Protein AF-0000000078807507 (afdb_homodimer)

Foldseek 3Di:
DCVLVLQLCSVVQVVVDDQQAQFAEEEAQCFLNPVVLVSVVSHHQAYEYEHQDPVRQVNNCVPRNDPRYYYDNDHLVGDPQAFQAGQEYEYEAPLQAPAQSLVSLLSPLRNHHAFHKYKYKYFALLQQQWDLSDADADPVGHGDGTDGDPSVPWAWDWHQALNDTGITTHDHPCCVPVSNVVSQKAWDDKDKRFSPPVPLCADDVHRQRVVNVVLVPPDDPCSVVSRVVSRSCCVRNVRGIMMITMITRHD/DCVLVLQLCSVVQVVQDDQQAQFAEEEAQCFLNPVVLVSVVSHHQAYEYEHQDPVRQVNNCVPRNDPRYDYDNDHLVGDPQAFQAGQEYEYEAPLQAPAQSLVSLLSPLRNHHAFHKYKYKYFALLQQQWDLSDADADPVGHGDGTDGDPSVPWAWDWHQALNDTGITTHDHPCCVVVSNVVSQKAWDDKDKRFSPPVPLCADDVNRQRVVNVVLVPPDDPCSVVSRVVCRSCCVRNVRGIMMITMITRHD

Sequence (502 aa):
KEGLKAAGEWHQLKPLFPSLEGKSVLDLGCGYGWHCKFAEEQGATKILGIDLSKKMIEEAQKRNSGNQIEYRISGLEEYDYPENEWDCVISNLALHYIEDIVEIFQKVYRTLKPGGIFLFNIEHPVFTAGVGQDWIYTDDGKPQYWAIDNYFITGERNTHFLGCDVVKQHHTLTQIIMGLLNNGFELKVVEEADFLEEFDPRYNEEGVSELDEQFERLPDGHEAKRSYYLGFRQAQSEARPNIVISLLKLNKEGLKAAGEWHQLKPLFPSLEGKSVLDLGCGYGWHCKFAEEQGATKILGIDLSKKMIEEAQKRNSGNQIEYRISGLEEYDYPENEWDCVISNLALHYIEDIVEIFQKVYRTLKPGGIFLFNIEHPVFTAGVGQDWIYTDDGKPQYWAIDNYFITGERNTHFLGCDVVKQHHTLTQIIMGLLNNGFELKVVEEADFLEEFDPRYNEEGVSELDEQFERLPDGHEAKRSYYLGFRQAQSEARPNIVISLLKLN

Radius of gyration: 24.93 Å; Cα contacts (8 Å, |Δi|>4): 1028; chains: 2; bounding box: 56×66×61 Å

pLDDT: mean 76.54, std 22.82, range [30.73, 98.88]

Secondary structure (DSSP, 8-state):
--TGGGSTTHHHHGGGPPP-TT-EEEEET-TTSHHHHHHHHTT-SEEEEEES-HHHHHHHHHHS--TTEEEEE--TTTS---TT-EEEEEEES-GGG-S-HHHHHHHHHHHEEEEEEEEEEEE-HHHHTEEEEEEEE-TTS-EEEEEE--TT--EEEEEEETTEEEEEEE--HHHHHHHHHTTTEEEEEEEEE---GGG----STTS--HHHHHHHTSPTT-HHHHHHHHHHHHHHHTT--EEEEEEEE--/--TGGGSTTHHHHGGGPPP-TT-EEEEET-TTSHHHHHHHHTT-SEEEEEES-HHHHHHHHHHS--TTEEEEE--TTTS---TT-EEEEEEES-GGG-S-HHHHHHHHHHHEEEEEEEEEEEE-HHHHTEEEEEEEE-TTS-EEEEEE--TTS-EEEEEEETTEEEEEEE--HHHHHHHHHTTTEEEEEEEEE---GGG----STTS--HHHHHHHTSPTT-HHHHHHHHHHHHHHHTT--EEEEEEEE--

Nearest PDB structures (foldseek):
  3g5l-assembly2_A  TM=8.916E-01  e=5.440E-30  Listeria monocytogenes serotype 4b str. F2365
  3g5l-assembly1_B  TM=8.949E-01  e=5.619E-29  Listeria monocytogenes serotype 4b str. F2365
  3bkw-assembly1_B  TM=8.415E-01  e=1.991E-25  Mesorhizobium japonicum MAFF 303099
  3bkw-assembly1_A  TM=8.308E-01  e=2.754E-25  Mesorhizobium japonicum MAFF 303099
  6f5z-assembly1_B  TM=7.188E-01  e=8.853E-15  Haloferax volcanii DS2

InterPro domains:
  IPR013216 Methyltransferase type 11 [PF08241] (26-120)
  IPR029063 S-adenosyl-L-methionine-dependent methyltransferase superfamily [G3DSA:3.40.50.150] (5-218)
  IPR029063 S-adenosyl-L-methionine-dependent methyltransferase superfamily [SSF53335] (10-201)

Organism: NCBI:txid997884

Solvent-accessible surface area (backbone atoms only — not comparable to full-atom values): 26198 Å² total; per-residue (Å²): 136,63,66,59,74,66,36,68,58,35,82,66,50,58,78,68,57,71,90,31,63,73,28,29,39,38,29,43,44,29,48,52,19,60,66,55,40,50,39,45,75,49,38,26,58,38,33,40,31,25,22,65,44,63,66,36,43,53,46,10,55,70,74,34,59,51,97,42,52,46,75,45,78,34,41,82,86,69,53,83,53,59,70,56,65,23,45,30,39,36,30,58,67,39,60,39,58,39,81,64,50,49,58,51,44,46,41,50,53,45,14,28,24,80,66,10,37,42,40,33,30,30,66,22,47,69,45,56,23,19,51,75,61,43,67,43,58,42,96,88,67,43,80,68,31,42,32,30,43,67,63,84,59,64,38,82,33,76,31,74,46,61,91,33,82,40,70,34,26,31,54,43,67,30,56,53,54,39,36,39,44,77,59,46,34,38,84,73,44,51,40,60,43,66,61,54,68,88,56,47,53,59,43,43,100,81,60,55,32,67,68,54,54,57,55,68,62,50,65,96,88,43,60,64,58,46,27,47,48,46,32,46,41,46,47,41,46,39,62,51,45,28,34,35,38,33,30,33,38,55,118,138,62,66,58,73,65,35,66,57,34,82,66,50,58,78,67,57,70,89,32,62,73,29,29,38,37,30,44,46,28,49,52,18,61,66,56,40,50,39,45,75,49,38,26,58,38,32,40,29,25,21,67,45,62,67,35,44,53,45,10,56,70,74,33,59,51,96,42,51,45,76,45,77,34,42,83,86,69,54,82,52,59,70,53,64,23,44,30,39,35,28,58,69,38,60,39,56,39,80,63,50,49,59,52,44,47,41,50,54,45,13,29,25,78,65,8,35,42,39,35,31,29,67,24,45,70,45,54,23,19,50,76,62,44,65,43,57,42,97,86,68,43,79,68,32,41,31,30,43,66,62,84,60,64,39,82,33,79,33,75,48,62,92,34,82,40,70,32,26,32,53,42,66,32,56,55,53,39,37,38,43,77,61,48,34,39,83,74,44,50,40,59,43,67,61,54,70,84,57,48,55,59,45,44,100,81,59,55,33,67,67,55,55,58,55,69,61,50,65,95,87,46,59,64,57,46,27,47,47,45,32,47,41,44,47,40,46,40,63,52,45,28,33,36,39,34,30,33,37,55,119

Structure (mmCIF, N/CA/C/O backbone):
data_AF-0000000078807507-model_v1
#
loop_
_entity.id
_entity.type
_entity.pdbx_description
1 polymer 'Methyltransferase type 11 domain-containing protein'
#
loop_
_atom_site.group_PDB
_atom_site.id
_atom_site.type_symbol
_atom_site.label_atom_id
_atom_site.label_alt_id
_atom_site.label_comp_id
_atom_site.label_asym_id
_atom_site.label_entity_id
_atom_site.label_seq_id
_atom_site.pdbx_PDB_ins_code
_atom_site.Cartn_x
_atom_site.Cartn_y
_atom_site.Cartn_z
_atom_site.occupancy
_atom_site.B_iso_or_equiv
_atom_site.auth_seq_id
_atom_site.auth_comp_id
_atom_site.auth_asym_id
_atom_site.auth_atom_id
_atom_site.pdbx_PDB_model_num
ATOM 1 N N . LYS A 1 1 ? -0.198 -19.156 -27.984 1 36.16 1 LYS A N 1
ATOM 2 C CA . LYS A 1 1 ? 0.74 -18.047 -28.172 1 36.16 1 LYS A CA 1
ATOM 3 C C . LYS A 1 1 ? 0.343 -16.844 -27.312 1 36.16 1 LYS A C 1
ATOM 5 O O . LYS A 1 1 ? 1.202 -16.078 -26.859 1 36.16 1 LYS A O 1
ATOM 10 N N . GLU A 1 2 ? -1 -16.5 -27.156 1 40.59 2 GLU A N 1
ATOM 11 C CA . GLU A 1 2 ? -1.454 -15.234 -26.578 1 40.59 2 GLU A CA 1
ATOM 12 C C . GLU A 1 2 ? -1.7 -15.359 -25.078 1 40.59 2 GLU A C 1
ATOM 14 O O . GLU A 1 2 ? -2.438 -14.562 -24.5 1 40.59 2 GLU A O 1
ATOM 19 N N . GLY A 1 3 ? -1.18 -16.453 -24.422 1 38.94 3 GLY A N 1
ATOM 20 C CA . GLY A 1 3 ? -1.486 -16.859 -23.062 1 38.94 3 GLY A CA 1
ATOM 21 C C . GLY A 1 3 ? -1.287 -15.758 -22.047 1 38.94 3 GLY A C 1
ATOM 22 O O . GLY A 1 3 ? -2.24 -15.328 -21.391 1 38.94 3 GLY A O 1
ATOM 23 N N . LEU A 1 4 ? -0.119 -15.344 -21.906 1 41.25 4 LEU A N 1
ATOM 24 C CA . LEU A 1 4 ? 0.202 -14.352 -20.891 1 41.25 4 LEU A CA 1
ATOM 25 C C . LEU A 1 4 ? -0.355 -12.984 -21.266 1 41.25 4 LEU A C 1
ATOM 27 O O . LEU A 1 4 ? -0.692 -12.18 -20.406 1 41.25 4 LEU A O 1
ATOM 31 N N . LYS A 1 5 ? -0.505 -12.758 -22.578 1 44.03 5 LYS A N 1
ATOM 32 C CA . LYS A 1 5 ? -0.972 -11.461 -23.062 1 44.03 5 LYS A CA 1
ATOM 33 C C . LYS A 1 5 ? -2.426 -11.219 -22.672 1 44.03 5 LYS A C 1
ATOM 35 O O . LYS A 1 5 ? -2.859 -10.07 -22.562 1 44.03 5 LYS A O 1
ATOM 40 N N . ALA A 1 6 ? -3.062 -12.336 -22.469 1 42.31 6 ALA A N 1
ATOM 41 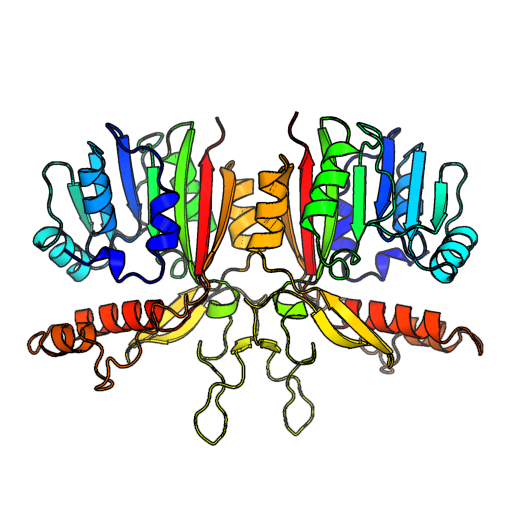C CA . ALA A 1 6 ? -4.488 -12.242 -22.172 1 42.31 6 ALA A CA 1
ATOM 42 C C . ALA A 1 6 ? -4.715 -11.961 -20.688 1 42.31 6 ALA A C 1
ATOM 44 O O . ALA A 1 6 ? -5.816 -11.57 -20.281 1 42.31 6 ALA A O 1
ATOM 45 N N . ALA A 1 7 ? -3.562 -12.102 -20.031 1 47.69 7 ALA A N 1
ATOM 46 C CA . ALA A 1 7 ? -3.666 -11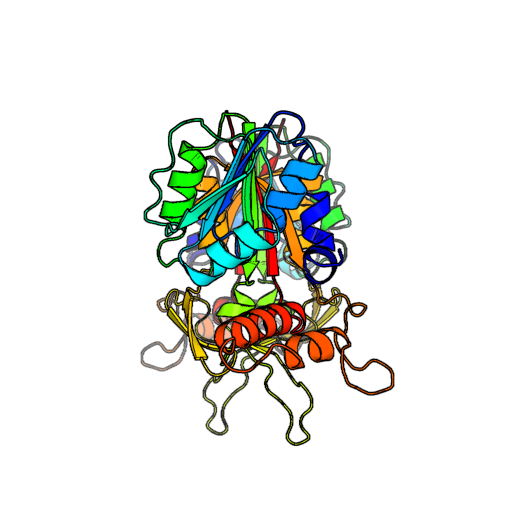.812 -18.609 1 47.69 7 ALA A CA 1
ATOM 47 C C . ALA A 1 7 ? -3.555 -10.312 -18.344 1 47.69 7 ALA A C 1
ATOM 49 O O . ALA A 1 7 ? -2.549 -9.688 -18.672 1 47.69 7 ALA A O 1
ATOM 50 N N . GLY A 1 8 ? -4.742 -9.594 -18.094 1 54.88 8 GLY A N 1
ATOM 51 C CA . GLY A 1 8 ? -4.863 -8.148 -17.922 1 54.88 8 GLY A CA 1
ATOM 52 C C . GLY A 1 8 ? -3.701 -7.535 -17.172 1 54.88 8 GLY A C 1
ATOM 53 O O . GLY A 1 8 ? -3.316 -6.395 -17.438 1 54.88 8 GLY A O 1
ATOM 54 N N . GLU A 1 9 ? -2.988 -8.453 -16.328 1 65.19 9 GLU A N 1
ATOM 55 C CA . GLU A 1 9 ? -1.938 -7.867 -15.492 1 65.19 9 GLU A CA 1
ATOM 56 C C . GLU A 1 9 ? -0.554 -8.156 -16.062 1 65.19 9 GLU A C 1
ATOM 58 O O . GLU A 1 9 ? 0.454 -7.688 -15.539 1 65.19 9 GLU A O 1
ATOM 63 N N . TRP A 1 10 ? -0.429 -8.898 -17.156 1 73.44 10 TRP A N 1
ATOM 64 C CA . TRP A 1 10 ? 0.87 -9.297 -17.703 1 73.44 10 TRP A CA 1
ATOM 65 C C . TRP A 1 10 ? 1.671 -8.07 -18.141 1 73.44 10 TRP A C 1
ATOM 67 O O . TRP A 1 10 ? 2.887 -8.016 -17.938 1 73.44 10 TRP A O 1
ATOM 77 N N . HIS A 1 11 ? 1.012 -7.141 -18.703 1 70.75 11 HIS A N 1
ATOM 78 C CA . HIS A 1 11 ? 1.696 -5.945 -19.188 1 70.75 11 HIS A CA 1
ATOM 79 C C . HIS A 1 11 ? 2.387 -5.215 -18.031 1 70.75 11 HIS A C 1
ATOM 81 O O . HIS A 1 11 ? 3.395 -4.535 -18.234 1 70.75 11 HIS A O 1
ATOM 87 N N . GLN A 1 12 ? 1.854 -5.453 -16.844 1 73.62 12 GLN A N 1
ATOM 88 C CA . GLN A 1 12 ? 2.445 -4.805 -15.68 1 73.62 12 GLN A CA 1
ATOM 89 C C . GLN A 1 12 ? 3.506 -5.691 -15.039 1 73.62 12 GLN A C 1
ATOM 91 O O . GLN A 1 12 ? 4.512 -5.195 -14.523 1 73.62 12 GLN A O 1
ATOM 96 N N . LEU A 1 13 ? 3.252 -6.957 -15.117 1 80.94 13 LEU A N 1
ATOM 97 C CA . LEU A 1 13 ? 4.133 -7.895 -14.43 1 80.94 13 LEU A CA 1
ATOM 98 C C . LEU A 1 13 ? 5.402 -8.141 -15.242 1 80.94 13 LEU A C 1
ATOM 100 O O . LEU A 1 13 ? 6.496 -8.211 -14.68 1 80.94 13 LEU A O 1
ATOM 104 N N . LYS A 1 14 ? 5.293 -8.195 -16.5 1 83.69 14 LYS A N 1
ATOM 105 C CA . LYS A 1 14 ? 6.379 -8.609 -17.391 1 83.69 14 LYS A CA 1
ATOM 106 C C . LYS A 1 14 ? 7.598 -7.703 -17.234 1 83.69 14 LYS A C 1
ATOM 108 O O . LYS A 1 14 ? 8.719 -8.188 -17.047 1 83.69 14 LYS A O 1
ATOM 113 N N . PRO A 1 15 ? 7.406 -6.406 -17.25 1 82.81 15 PRO A N 1
ATOM 114 C CA . PRO A 1 15 ? 8.578 -5.531 -17.172 1 82.81 15 PRO A CA 1
ATOM 115 C C . PRO A 1 15 ? 9.289 -5.613 -15.82 1 82.81 15 PRO A C 1
ATOM 117 O O . PRO A 1 15 ? 10.414 -5.121 -15.68 1 82.81 15 PRO A O 1
ATOM 120 N N . LEU A 1 16 ? 8.711 -6.238 -14.859 1 84.62 16 LEU A N 1
ATOM 121 C CA . LEU A 1 16 ? 9.281 -6.25 -13.516 1 84.62 16 LEU A CA 1
ATOM 122 C C . LEU A 1 16 ? 10.172 -7.465 -13.312 1 84.62 16 LEU A C 1
ATOM 124 O O . LEU A 1 16 ? 10.898 -7.551 -12.32 1 84.62 16 LEU A O 1
ATOM 128 N N . PHE A 1 17 ? 10.148 -8.352 -14.273 1 88.81 17 PHE A N 1
ATOM 129 C CA . PHE A 1 17 ? 11.031 -9.508 -14.18 1 88.81 17 PHE A CA 1
ATOM 130 C C . PHE A 1 17 ? 12.492 -9.078 -14.289 1 88.81 17 PHE A C 1
ATOM 132 O O . PHE A 1 17 ? 12.836 -8.25 -15.125 1 88.81 17 PHE A O 1
ATOM 139 N N . PRO A 1 18 ? 13.312 -9.633 -13.406 1 88.19 18 PRO A N 1
ATOM 140 C CA . PRO A 1 18 ? 14.75 -9.461 -13.648 1 88.19 18 PRO A CA 1
ATOM 141 C C . PRO A 1 18 ? 15.25 -10.297 -14.82 1 88.19 18 PRO A C 1
ATOM 143 O O . PRO A 1 18 ? 14.477 -11.023 -15.445 1 88.19 18 PRO A O 1
ATOM 146 N N . SER A 1 19 ? 16.531 -10.047 -15.172 1 92.56 19 SER A N 1
ATOM 147 C CA . SER A 1 19 ? 17.125 -11 -16.109 1 92.56 19 SER A CA 1
ATOM 148 C C . SER A 1 19 ? 17.109 -12.414 -15.531 1 92.56 19 SER A C 1
ATOM 150 O O . SER A 1 19 ? 17.484 -12.633 -14.375 1 92.56 19 SER A O 1
ATOM 152 N N . LEU A 1 20 ? 16.688 -13.383 -16.344 1 95.81 20 LEU A N 1
ATOM 153 C CA . LEU A 1 20 ? 16.547 -14.75 -15.859 1 95.81 20 LEU A CA 1
ATOM 154 C C . LEU A 1 20 ? 17.562 -15.672 -16.531 1 95.81 20 LEU A C 1
ATOM 156 O O . LEU A 1 20 ? 17.531 -16.891 -16.344 1 95.81 20 LEU A O 1
ATOM 160 N N . GLU A 1 21 ? 18.438 -15.016 -17.328 1 97.12 21 GLU A N 1
ATOM 161 C CA . GLU A 1 21 ? 19.453 -15.812 -18 1 97.12 21 GLU A CA 1
ATOM 162 C C . GLU A 1 21 ? 20.297 -16.594 -17 1 97.12 21 GLU A C 1
ATOM 164 O O . GLU A 1 21 ? 20.969 -16 -16.156 1 97.12 21 GLU A O 1
ATOM 169 N N . GLY A 1 22 ? 20.234 -17.875 -17.109 1 98.31 22 GLY A N 1
ATOM 170 C CA . GLY A 1 22 ? 21.031 -18.75 -16.25 1 98.31 22 GLY A CA 1
ATOM 171 C C . GLY A 1 22 ? 20.516 -18.828 -14.828 1 98.31 22 GLY A C 1
ATOM 172 O O . GLY A 1 22 ? 21.219 -19.312 -13.938 1 98.31 22 GLY A O 1
ATOM 173 N N . LYS A 1 23 ? 19.312 -18.406 -14.578 1 97.94 23 LYS A N 1
ATOM 174 C CA . LYS A 1 23 ? 18.812 -18.281 -13.211 1 97.94 23 LYS A CA 1
ATOM 175 C C . LYS A 1 23 ? 17.859 -19.422 -12.867 1 97.94 23 LYS A C 1
ATOM 177 O O . LYS A 1 23 ? 17.406 -20.156 -13.75 1 97.94 23 LYS A O 1
ATOM 182 N N . SER A 1 24 ? 17.641 -19.578 -11.539 1 98.75 24 SER A N 1
ATOM 183 C CA . SER A 1 24 ? 16.641 -20.516 -11.023 1 98.75 24 SER A CA 1
ATOM 184 C C . SER A 1 24 ? 15.367 -19.781 -10.602 1 98.75 24 SER A C 1
ATOM 186 O O . SER A 1 24 ? 15.43 -18.703 -10.023 1 98.75 24 SER A O 1
ATOM 188 N N . VAL A 1 25 ? 14.195 -20.406 -10.961 1 98.62 25 VAL A N 1
ATOM 189 C CA . VAL A 1 25 ? 12.922 -19.734 -10.742 1 98.62 25 VAL A CA 1
ATOM 190 C C . VAL A 1 25 ? 11.93 -20.703 -10.086 1 98.62 25 VAL A C 1
ATOM 192 O O . VAL A 1 25 ? 11.805 -21.844 -10.516 1 98.62 25 VAL A O 1
ATOM 195 N N . LEU A 1 26 ? 11.305 -20.234 -9.031 1 98.75 26 LEU A N 1
ATOM 196 C CA . LEU A 1 26 ? 10.195 -20.938 -8.398 1 98.75 26 LEU A CA 1
ATOM 197 C C . LEU A 1 26 ? 8.883 -20.188 -8.625 1 98.75 26 LEU A C 1
ATOM 199 O O . LEU A 1 26 ? 8.789 -18.984 -8.359 1 98.75 26 LEU A O 1
ATOM 203 N N . ASP A 1 27 ? 7.926 -20.859 -9.172 1 98.19 27 ASP A N 1
ATOM 204 C CA . ASP A 1 27 ? 6.605 -20.281 -9.414 1 98.19 27 ASP A CA 1
ATOM 205 C C . ASP A 1 27 ? 5.566 -20.875 -8.461 1 98.19 27 ASP A C 1
ATOM 207 O O . ASP A 1 27 ? 5.188 -22.047 -8.586 1 98.19 27 ASP A O 1
ATOM 211 N N . LEU A 1 28 ? 5.113 -20.062 -7.488 1 97.88 28 LEU A N 1
ATOM 212 C CA . LEU A 1 28 ? 4.125 -20.453 -6.488 1 97.88 28 LEU A CA 1
ATOM 213 C C . LEU A 1 28 ? 2.711 -20.25 -7.016 1 97.88 28 LEU A C 1
ATOM 215 O O . LEU A 1 28 ? 2.297 -19.109 -7.27 1 97.88 28 LEU A O 1
ATOM 219 N N . GLY A 1 29 ? 1.956 -21.312 -7.031 1 94.75 29 GLY A N 1
ATOM 220 C CA . GLY A 1 29 ? 0.675 -21.219 -7.715 1 94.75 29 GLY A CA 1
ATOM 221 C C . GLY A 1 29 ? 0.809 -21 -9.211 1 94.75 29 GLY A C 1
ATOM 222 O O . GLY A 1 29 ? 0.259 -20.047 -9.75 1 94.75 29 GLY A O 1
ATOM 223 N N . CYS A 1 30 ? 1.376 -22.031 -9.906 1 94.38 30 CYS A N 1
ATOM 224 C CA . CYS A 1 30 ? 1.855 -21.797 -11.266 1 94.38 30 CYS A CA 1
ATOM 225 C C . CYS A 1 30 ? 0.717 -21.906 -12.273 1 94.38 30 CYS A C 1
ATOM 227 O O . CYS A 1 30 ? 0.867 -21.516 -13.43 1 94.38 30 CYS A O 1
ATOM 229 N N . GLY A 1 31 ? -0.452 -22.438 -11.883 1 89.81 31 GLY A N 1
ATOM 230 C CA . GLY A 1 31 ? -1.541 -22.625 -12.828 1 89.81 31 GLY A CA 1
ATOM 231 C C . GLY A 1 31 ? -1.135 -23.422 -14.047 1 89.81 31 GLY A C 1
ATOM 232 O O . GLY A 1 31 ? -0.562 -24.516 -13.93 1 89.81 31 GLY A O 1
ATOM 233 N N . TYR A 1 32 ? -1.361 -22.844 -15.164 1 86.5 32 TYR A N 1
ATOM 234 C CA . TYR A 1 32 ? -1.078 -23.531 -16.406 1 86.5 32 TYR A CA 1
ATOM 235 C C . TYR A 1 32 ? 0.403 -23.453 -16.766 1 86.5 32 TYR A C 1
ATOM 237 O O . TYR A 1 32 ? 0.818 -23.875 -17.844 1 86.5 32 TYR A O 1
ATOM 245 N N . GLY A 1 33 ? 1.127 -22.844 -15.969 1 92.19 33 GLY A N 1
ATOM 246 C CA . GLY A 1 33 ? 2.574 -22.859 -16.125 1 92.19 33 GLY A CA 1
ATOM 247 C C . GLY A 1 33 ? 3.082 -21.812 -17.094 1 92.19 33 GLY A C 1
ATOM 248 O O . GLY A 1 33 ? 4.203 -21.922 -17.594 1 92.19 33 GLY A O 1
ATOM 249 N N . TRP A 1 34 ? 2.35 -20.719 -17.344 1 87.31 34 TRP A N 1
ATOM 250 C CA . TRP A 1 34 ? 2.717 -19.703 -18.328 1 87.31 34 TRP A CA 1
ATOM 251 C C . TRP A 1 34 ? 3.955 -18.938 -17.875 1 87.31 34 TRP A C 1
ATOM 253 O O . TRP A 1 34 ? 4.832 -18.641 -18.688 1 87.31 34 TRP A O 1
ATOM 263 N N . HIS A 1 35 ? 4.043 -18.672 -16.625 1 92.69 35 HIS A N 1
ATOM 264 C CA . HIS A 1 35 ? 5.199 -17.938 -16.125 1 92.69 35 HIS A CA 1
ATOM 265 C C . HIS A 1 35 ? 6.449 -18.812 -16.125 1 92.69 35 HIS A C 1
ATOM 267 O O . HIS A 1 35 ? 7.559 -18.312 -16.328 1 92.69 35 HIS A O 1
ATOM 273 N N . CYS A 1 36 ? 6.258 -20.078 -15.898 1 97.06 36 CYS A N 1
ATOM 274 C CA . CYS A 1 36 ? 7.375 -21 -16.016 1 97.06 36 CYS A CA 1
ATOM 275 C C . CYS A 1 36 ? 7.934 -21.016 -17.422 1 97.06 36 CYS A C 1
ATOM 277 O O . CYS A 1 36 ? 9.148 -20.922 -17.625 1 97.06 36 CYS A O 1
ATOM 279 N N . LYS A 1 37 ? 7 -21.094 -18.375 1 94.62 37 LYS A N 1
ATOM 280 C CA . LYS A 1 37 ? 7.422 -21.125 -19.766 1 94.62 37 LYS A CA 1
ATOM 281 C C . LYS A 1 37 ? 8.117 -19.828 -20.156 1 94.62 37 LYS A C 1
ATOM 283 O O . LYS A 1 37 ? 9.141 -19.844 -20.844 1 94.62 37 LYS A O 1
ATOM 288 N N . PHE A 1 38 ? 7.582 -18.719 -19.766 1 91.69 38 PHE A N 1
ATOM 289 C CA . PHE A 1 38 ? 8.211 -17.422 -19.984 1 91.69 38 PHE A CA 1
ATOM 290 C C . PHE A 1 38 ? 9.625 -17.406 -19.422 1 91.69 38 PHE A C 1
ATOM 292 O O . PHE A 1 38 ? 10.555 -16.953 -20.094 1 91.69 38 PHE A O 1
ATOM 299 N N . ALA A 1 39 ? 9.789 -17.891 -18.188 1 96.19 39 ALA A N 1
ATOM 300 C CA . ALA A 1 39 ? 11.102 -17.906 -17.562 1 96.19 39 ALA A CA 1
ATOM 301 C C . ALA A 1 39 ? 12.102 -18.719 -18.391 1 96.19 39 ALA A C 1
ATOM 303 O O . ALA A 1 39 ? 13.242 -18.297 -18.578 1 96.19 39 ALA A O 1
ATOM 304 N N . GLU A 1 40 ? 11.625 -19.844 -18.891 1 97.62 40 GLU A N 1
ATOM 305 C CA . GLU A 1 40 ? 12.5 -20.656 -19.734 1 97.62 40 GLU A CA 1
ATOM 306 C C . GLU A 1 40 ? 12.898 -19.906 -21 1 97.62 40 GLU A C 1
ATOM 308 O O . GLU A 1 40 ? 14.062 -19.906 -21.391 1 97.62 40 GLU A O 1
ATOM 313 N N . GLU A 1 41 ? 11.922 -19.234 -21.594 1 95 41 GLU A N 1
ATOM 314 C CA . GLU A 1 41 ? 12.18 -18.469 -22.797 1 95 41 GLU A CA 1
ATOM 315 C C . GLU A 1 41 ? 13.172 -17.344 -22.531 1 95 41 GLU A C 1
ATOM 317 O O . GLU A 1 41 ? 13.898 -16.906 -23.438 1 95 41 GLU A O 1
ATOM 322 N N . GLN A 1 42 ? 13.227 -16.938 -21.344 1 95.12 42 GLN A N 1
ATOM 323 C CA . GLN A 1 42 ? 14.125 -15.852 -20.984 1 95.12 42 GLN A CA 1
ATOM 324 C C . GLN A 1 42 ? 15.492 -16.391 -20.562 1 95.12 42 GLN A C 1
ATOM 326 O O . GLN A 1 42 ? 16.359 -15.617 -20.125 1 95.12 42 GLN A O 1
ATOM 331 N N . GLY A 1 43 ? 15.68 -17.656 -20.531 1 97.31 43 GLY A N 1
ATOM 332 C CA . GLY A 1 43 ? 17 -18.219 -20.344 1 97.31 43 GLY A CA 1
ATOM 333 C C . GLY A 1 43 ? 17.188 -18.859 -18.984 1 97.31 43 GLY A C 1
ATOM 334 O O . GLY A 1 43 ? 18.297 -19.266 -18.625 1 97.31 43 GLY A O 1
ATOM 335 N N . ALA A 1 44 ? 16.172 -18.969 -18.172 1 98.31 44 ALA A N 1
ATOM 336 C CA . ALA A 1 44 ? 16.281 -19.656 -16.891 1 98.31 44 ALA A CA 1
ATOM 337 C C . ALA A 1 44 ? 16.656 -21.125 -17.094 1 98.31 44 ALA A C 1
ATOM 339 O O . ALA A 1 44 ? 16.219 -21.766 -18.062 1 98.31 44 ALA A O 1
ATOM 340 N N . THR A 1 45 ? 17.406 -21.672 -16.172 1 98.44 45 THR A N 1
ATOM 341 C CA . THR A 1 45 ? 17.969 -23 -16.406 1 98.44 45 THR A CA 1
ATOM 342 C C . THR A 1 45 ? 17.391 -24.016 -15.414 1 98.44 45 THR A C 1
ATOM 344 O O . THR A 1 45 ? 17.562 -25.219 -15.578 1 98.44 45 THR A O 1
ATOM 347 N N . LYS A 1 46 ? 16.766 -23.562 -14.43 1 98.75 46 LYS A N 1
ATOM 348 C CA . LYS A 1 46 ? 16.078 -24.391 -13.438 1 98.75 46 LYS A CA 1
ATOM 349 C C . LYS A 1 46 ? 14.75 -23.75 -13.023 1 98.75 46 LYS A C 1
ATOM 351 O O . LYS A 1 46 ? 14.734 -22.703 -12.391 1 98.75 46 LYS A O 1
ATOM 356 N N . ILE A 1 47 ? 13.656 -24.422 -13.367 1 98.81 47 ILE A N 1
ATOM 357 C CA . ILE A 1 47 ? 12.336 -23.844 -13.117 1 98.81 47 ILE A CA 1
ATOM 358 C C . ILE A 1 47 ? 11.438 -24.891 -12.461 1 98.81 47 ILE A C 1
ATOM 360 O O . ILE A 1 47 ? 11.359 -26.031 -12.914 1 98.81 47 ILE A O 1
ATOM 364 N N . LEU A 1 48 ? 10.828 -24.469 -11.375 1 98.88 48 LEU A N 1
ATOM 365 C CA . LEU A 1 48 ? 9.828 -25.312 -10.711 1 98.88 48 LEU A CA 1
ATOM 366 C C . LEU A 1 48 ? 8.508 -24.562 -10.555 1 98.88 48 LEU A C 1
ATOM 368 O O . LEU A 1 48 ? 8.484 -23.453 -10.016 1 98.88 48 LEU A O 1
ATOM 372 N N . GLY A 1 49 ? 7.484 -25.078 -11.141 1 98.69 49 GLY A N 1
ATOM 373 C CA . GLY A 1 49 ? 6.133 -24.609 -10.867 1 98.69 49 GLY A CA 1
ATOM 374 C C . GLY A 1 49 ? 5.359 -25.531 -9.945 1 98.69 49 GLY A C 1
ATOM 375 O O . GLY A 1 49 ? 5.32 -26.75 -10.164 1 98.69 49 GLY A O 1
ATOM 376 N N . ILE A 1 50 ? 4.777 -24.953 -8.906 1 98.38 50 ILE A N 1
ATOM 377 C CA . ILE A 1 50 ? 3.961 -25.781 -8.031 1 98.38 50 ILE A CA 1
ATOM 378 C C . ILE A 1 50 ? 2.533 -25.234 -7.988 1 98.38 50 ILE A C 1
ATOM 380 O O . ILE A 1 50 ? 2.318 -24.031 -8.078 1 98.38 50 ILE A O 1
ATOM 384 N N . ASP A 1 51 ? 1.642 -26.125 -7.875 1 94.62 51 ASP A N 1
ATOM 385 C CA . ASP A 1 51 ? 0.221 -25.828 -7.715 1 94.62 51 ASP A CA 1
ATOM 386 C C . ASP A 1 51 ? -0.489 -26.953 -6.957 1 94.62 51 ASP A C 1
ATOM 388 O O . ASP A 1 51 ? -0.111 -28.109 -7.066 1 94.62 51 ASP A O 1
ATOM 392 N N . LEU A 1 52 ? -1.463 -26.562 -6.207 1 92.19 52 LEU A N 1
ATOM 393 C CA . LEU A 1 52 ? -2.199 -27.531 -5.402 1 92.19 52 LEU A CA 1
ATOM 394 C C . LEU A 1 52 ? -3.084 -28.406 -6.281 1 92.19 52 LEU A C 1
ATOM 396 O O . LEU A 1 52 ? -3.361 -29.562 -5.938 1 92.19 52 LEU A O 1
ATOM 400 N N . SER A 1 53 ? -3.51 -27.906 -7.426 1 88.12 53 SER A N 1
ATOM 401 C CA . SER A 1 53 ? -4.48 -28.562 -8.297 1 88.12 53 SER A CA 1
ATOM 402 C C . SER A 1 53 ? -3.797 -29.516 -9.266 1 88.12 53 SER A C 1
ATOM 404 O O . SER A 1 53 ? -3.002 -29.094 -10.109 1 88.12 53 SER A O 1
ATOM 406 N N . LYS A 1 54 ? -4.168 -30.844 -9.195 1 92.38 54 LYS A N 1
ATOM 407 C CA . LYS A 1 54 ? -3.676 -31.828 -10.141 1 92.38 54 LYS A CA 1
ATOM 408 C C . LYS A 1 54 ? -4.047 -31.453 -11.57 1 92.38 54 LYS A C 1
ATOM 410 O O . LYS A 1 54 ? -3.23 -31.594 -12.484 1 92.38 54 LYS A O 1
ATOM 415 N N . LYS A 1 55 ? -5.203 -30.953 -11.633 1 84.62 55 LYS A N 1
ATOM 416 C CA . LYS A 1 55 ? -5.676 -30.547 -12.953 1 84.62 55 LYS A CA 1
ATOM 417 C C . LYS A 1 55 ? -4.789 -29.453 -13.547 1 84.62 55 LYS A C 1
ATOM 419 O O . LYS A 1 55 ? -4.422 -29.516 -14.719 1 84.62 55 LYS A O 1
ATOM 424 N N . MET A 1 56 ? -4.496 -28.422 -12.758 1 85.5 56 MET A N 1
ATOM 425 C CA . MET A 1 56 ? -3.637 -27.328 -13.203 1 85.5 56 MET A CA 1
ATOM 426 C C . MET A 1 56 ? -2.271 -27.859 -13.641 1 85.5 56 MET A C 1
ATOM 428 O O . MET A 1 56 ? -1.77 -27.5 -14.703 1 85.5 56 MET A O 1
ATOM 432 N N . ILE A 1 57 ? -1.72 -28.766 -12.906 1 94.31 57 ILE A N 1
ATOM 433 C CA . ILE A 1 57 ? -0.379 -29.281 -13.18 1 94.31 57 ILE A CA 1
ATOM 434 C C . ILE A 1 57 ? -0.394 -30.125 -14.453 1 94.31 57 ILE A C 1
ATOM 436 O O . ILE A 1 57 ? 0.513 -30.016 -15.281 1 94.31 57 ILE A O 1
ATOM 440 N N . GLU A 1 58 ? -1.389 -30.875 -14.602 1 93.81 58 GLU A N 1
ATOM 441 C CA . GLU A 1 58 ? -1.505 -31.672 -15.82 1 93.81 58 GLU A CA 1
ATOM 442 C C . GLU A 1 58 ? -1.567 -30.797 -17.062 1 93.81 58 GLU A C 1
ATOM 444 O O . GLU A 1 58 ? -0.893 -31.062 -18.062 1 93.81 58 GLU A O 1
ATOM 449 N N . GLU A 1 59 ? -2.344 -29.75 -16.906 1 88.5 59 GLU A N 1
ATOM 450 C CA . GLU A 1 59 ? -2.447 -28.797 -18.016 1 88.5 59 GLU A CA 1
ATOM 451 C C . GLU A 1 59 ? -1.132 -28.062 -18.234 1 88.5 59 GLU A C 1
ATOM 453 O O . GLU A 1 59 ? -0.743 -27.812 -19.391 1 88.5 59 GLU A O 1
ATOM 458 N N . ALA A 1 60 ? -0.479 -27.719 -17.203 1 92.5 60 ALA A N 1
ATOM 459 C CA . ALA A 1 60 ? 0.821 -27.062 -17.312 1 92.5 60 ALA A CA 1
ATOM 460 C C . ALA A 1 60 ? 1.825 -27.938 -18.047 1 92.5 60 ALA A C 1
ATOM 462 O O . ALA A 1 60 ? 2.545 -27.469 -18.938 1 92.5 60 ALA A O 1
ATOM 463 N N . GLN A 1 61 ? 1.842 -29.203 -17.734 1 96.75 61 GLN A N 1
ATOM 464 C CA . GLN A 1 61 ? 2.756 -30.156 -18.359 1 96.75 61 GLN A CA 1
ATOM 465 C C . GLN A 1 61 ? 2.438 -30.328 -19.844 1 96.75 61 GLN A C 1
ATOM 467 O O . GLN A 1 61 ? 3.344 -30.5 -20.656 1 96.75 61 GLN A O 1
ATOM 472 N N . LYS A 1 62 ? 1.234 -30.219 -20.125 1 94.06 62 LYS A N 1
ATOM 473 C CA . LYS A 1 62 ? 0.804 -30.406 -21.5 1 94.06 62 LYS A CA 1
ATOM 474 C C . LYS A 1 62 ? 1.084 -29.156 -22.328 1 94.06 62 LYS A C 1
ATOM 476 O O . LYS A 1 62 ? 1.591 -29.25 -23.453 1 94.06 62 LYS A O 1
ATOM 481 N N . ARG A 1 63 ? 0.818 -28 -21.75 1 87.88 63 ARG A N 1
ATOM 482 C CA . ARG A 1 63 ? 0.796 -26.766 -22.531 1 87.88 63 ARG A CA 1
ATOM 483 C C . ARG A 1 63 ? 2.145 -26.047 -22.469 1 87.88 63 ARG A C 1
ATOM 485 O O . ARG A 1 63 ? 2.533 -25.359 -23.406 1 87.88 63 ARG A O 1
ATOM 492 N N . ASN A 1 64 ? 2.75 -26.234 -21.359 1 93.94 64 ASN A N 1
ATOM 493 C CA . ASN A 1 64 ? 3.932 -25.406 -21.094 1 93.94 64 ASN A CA 1
ATOM 494 C C . ASN A 1 64 ? 5.082 -26.25 -20.547 1 93.94 64 ASN A C 1
ATOM 496 O O . ASN A 1 64 ? 5.699 -25.875 -19.547 1 93.94 64 ASN A O 1
ATOM 500 N N . SER A 1 65 ? 5.246 -27.328 -21.25 1 95.94 65 SER A N 1
ATOM 501 C CA . SER A 1 65 ? 6.379 -28.172 -20.891 1 95.94 65 SER A CA 1
ATOM 502 C C . SER A 1 65 ? 7.691 -27.594 -21.406 1 95.94 65 SER A C 1
ATOM 504 O O . SER A 1 65 ? 7.691 -26.703 -22.25 1 95.94 65 SER A O 1
ATOM 506 N N . GLY A 1 66 ? 8.812 -27.984 -20.797 1 95.69 66 GLY A N 1
ATOM 507 C CA . GLY A 1 66 ? 10.156 -27.594 -21.172 1 95.69 66 GLY A CA 1
ATOM 508 C C . GLY A 1 66 ? 11.234 -28.422 -20.484 1 95.69 66 GLY A C 1
ATOM 509 O O . GLY A 1 66 ? 11 -29.016 -19.438 1 95.69 66 GLY A O 1
ATOM 510 N N . ASN A 1 67 ? 12.391 -28.406 -21.125 1 96.75 67 ASN A N 1
ATOM 511 C CA . ASN A 1 67 ? 13.492 -29.219 -20.625 1 96.75 67 ASN A CA 1
ATOM 512 C C . ASN A 1 67 ? 13.977 -28.719 -19.266 1 96.75 67 ASN A C 1
ATOM 514 O O . ASN A 1 67 ? 14.508 -29.5 -18.469 1 96.75 67 ASN A O 1
ATOM 518 N N . GLN A 1 68 ? 13.773 -27.438 -19.047 1 98 68 GLN A N 1
ATOM 519 C CA . GLN A 1 68 ? 14.281 -26.844 -17.812 1 98 68 GLN A CA 1
ATOM 520 C C . GLN A 1 68 ? 13.164 -26.703 -16.781 1 98 68 GLN A C 1
ATOM 522 O O . GLN A 1 68 ? 13.383 -26.125 -15.711 1 98 68 GLN A O 1
ATOM 527 N N . ILE A 1 69 ? 11.945 -27.203 -17.062 1 98.75 69 ILE A N 1
ATOM 528 C CA . ILE A 1 69 ? 10.781 -26.938 -16.219 1 98.75 69 ILE A CA 1
ATOM 529 C C . ILE A 1 69 ? 10.344 -28.234 -15.531 1 98.75 69 ILE A C 1
ATOM 531 O O . ILE A 1 69 ? 10.18 -29.266 -16.188 1 98.75 69 ILE A O 1
ATOM 535 N N . GLU A 1 70 ? 10.188 -28.203 -14.305 1 98.69 70 GLU A N 1
ATOM 536 C CA . GLU A 1 70 ? 9.516 -29.219 -13.516 1 98.69 70 GLU A CA 1
ATOM 537 C C . GLU A 1 70 ? 8.219 -28.703 -12.906 1 98.69 70 GLU A C 1
ATOM 539 O O . GLU A 1 70 ? 8.164 -27.562 -12.438 1 98.69 70 GLU A O 1
ATOM 544 N N . TYR A 1 71 ? 7.176 -29.469 -12.992 1 98.5 71 TYR A N 1
ATOM 545 C CA . TYR A 1 71 ? 5.914 -29.172 -12.328 1 98.5 71 TYR A CA 1
ATOM 546 C C . TYR A 1 71 ? 5.633 -30.172 -11.211 1 98.5 71 TYR A C 1
ATOM 548 O O . TYR A 1 71 ? 5.883 -31.359 -11.367 1 98.5 71 TYR A O 1
ATOM 556 N N . ARG A 1 72 ? 5.117 -29.703 -10.117 1 98.31 72 ARG A N 1
ATOM 557 C CA . ARG A 1 72 ? 4.824 -30.547 -8.969 1 98.31 72 ARG A CA 1
ATOM 558 C C . ARG A 1 72 ? 3.496 -30.156 -8.328 1 98.31 72 ARG A C 1
ATOM 560 O O . ARG A 1 72 ? 3.186 -28.984 -8.188 1 98.31 72 ARG A O 1
ATOM 567 N N . ILE A 1 73 ? 2.762 -31.203 -8 1 97.31 73 ILE A N 1
ATOM 568 C CA . ILE A 1 73 ? 1.567 -30.969 -7.203 1 97.31 73 ILE A CA 1
ATOM 569 C C . ILE A 1 73 ? 1.965 -30.703 -5.75 1 97.31 73 ILE A C 1
ATOM 571 O O . ILE A 1 73 ? 2.473 -31.594 -5.066 1 97.31 73 ILE A O 1
ATOM 575 N N . SER A 1 74 ? 1.766 -29.469 -5.32 1 97.31 74 SER A N 1
ATOM 576 C CA . SER A 1 74 ? 2.09 -29.062 -3.955 1 97.31 74 SER A CA 1
ATOM 577 C C . SER A 1 74 ? 1.407 -27.75 -3.582 1 97.31 74 SER A C 1
ATOM 579 O O . SER A 1 74 ? 1.325 -26.844 -4.402 1 97.31 74 SER A O 1
ATOM 581 N N . GLY A 1 75 ? 0.922 -27.75 -2.334 1 95.44 75 GLY A N 1
ATOM 582 C CA . GLY A 1 75 ? 0.469 -26.469 -1.809 1 95.44 75 GLY A CA 1
ATOM 583 C C . GLY A 1 75 ? 1.608 -25.547 -1.432 1 95.44 75 GLY A C 1
ATOM 584 O O . GLY A 1 75 ? 2.723 -26 -1.166 1 95.44 75 GLY A O 1
ATOM 585 N N . LEU A 1 76 ? 1.305 -24.266 -1.439 1 96.81 76 LEU A N 1
ATOM 586 C CA . LEU A 1 76 ? 2.314 -23.281 -1.075 1 96.81 76 LEU A CA 1
ATOM 587 C C . LEU A 1 76 ? 2.814 -23.516 0.347 1 96.81 76 LEU A C 1
ATOM 589 O O . LEU A 1 76 ? 3.998 -23.312 0.634 1 96.81 76 LEU A O 1
ATOM 593 N N . GLU A 1 77 ? 1.91 -23.938 1.208 1 95.62 77 GLU A N 1
ATOM 594 C CA . GLU A 1 77 ? 2.26 -24.141 2.611 1 95.62 77 GLU A CA 1
ATOM 595 C C . GLU A 1 77 ? 3.041 -25.438 2.803 1 95.62 77 GLU A C 1
ATOM 597 O O . GLU A 1 77 ? 3.807 -25.562 3.76 1 95.62 77 GLU A O 1
ATOM 602 N N . GLU A 1 78 ? 2.918 -26.375 1.896 1 95.62 78 GLU A N 1
ATOM 603 C CA . GLU A 1 78 ? 3.477 -27.719 2.059 1 95.62 78 GLU A CA 1
ATOM 604 C C . GLU A 1 78 ? 4.871 -27.812 1.444 1 95.62 78 GLU A C 1
ATOM 606 O O . GLU A 1 78 ? 5.672 -28.656 1.841 1 95.62 78 GLU A O 1
ATOM 611 N N . TYR A 1 79 ? 5.094 -26.969 0.474 1 96.75 79 TYR A N 1
ATOM 612 C CA . TYR A 1 79 ? 6.406 -26.984 -0.163 1 96.75 79 TYR A CA 1
ATOM 613 C C . TYR A 1 79 ? 7.512 -26.734 0.856 1 96.75 79 TYR A C 1
ATOM 615 O O . TYR A 1 79 ? 7.34 -25.953 1.788 1 96.75 79 TYR A O 1
ATOM 623 N N . ASP A 1 80 ? 8.672 -27.375 0.798 1 95.56 80 ASP A N 1
ATOM 624 C CA . ASP A 1 80 ? 9.727 -27.375 1.808 1 95.56 80 ASP A CA 1
ATOM 625 C C . ASP A 1 80 ? 10.562 -26.094 1.734 1 95.56 80 ASP A C 1
ATOM 627 O O . ASP A 1 80 ? 11.18 -25.688 2.725 1 95.56 80 ASP A O 1
ATOM 631 N N . TYR A 1 81 ? 10.641 -25.391 0.706 1 97.88 81 TYR A N 1
ATOM 632 C CA . TYR A 1 81 ? 11.406 -24.172 0.484 1 97.88 81 TYR A CA 1
ATOM 633 C C . TYR A 1 81 ? 12.852 -24.344 0.918 1 97.88 81 TYR A C 1
ATOM 635 O O . TYR A 1 81 ? 13.273 -23.797 1.935 1 97.88 81 TYR A O 1
ATOM 643 N N . PRO A 1 82 ? 13.664 -25.016 0.184 1 98.25 82 PRO A N 1
ATOM 644 C CA . PRO A 1 82 ? 15.078 -25.203 0.539 1 98.25 82 PRO A CA 1
ATOM 645 C C . PRO A 1 82 ? 15.828 -23.875 0.646 1 98.25 82 PRO A C 1
ATOM 647 O O . PRO A 1 82 ? 15.531 -22.922 -0.098 1 98.25 82 PRO A O 1
ATOM 650 N N . GLU A 1 83 ? 16.797 -23.797 1.499 1 97.62 83 GLU A N 1
ATOM 651 C CA . GLU A 1 83 ? 17.516 -22.562 1.763 1 97.62 83 GLU A CA 1
ATOM 652 C C . GLU A 1 83 ? 18.375 -22.172 0.564 1 97.62 83 GLU A C 1
ATOM 654 O O . GLU A 1 83 ? 19.078 -23 -0.019 1 97.62 83 GLU A O 1
ATOM 659 N N . ASN A 1 84 ? 18.312 -20.922 0.185 1 97 84 ASN A N 1
ATOM 660 C CA . ASN A 1 84 ? 19.203 -20.312 -0.798 1 97 84 ASN A CA 1
ATOM 661 C C . ASN A 1 84 ? 19.234 -21.109 -2.1 1 97 84 ASN A C 1
ATOM 663 O O . ASN A 1 84 ? 20.312 -21.422 -2.623 1 97 84 ASN A O 1
ATOM 667 N N . GLU A 1 85 ? 18.109 -21.312 -2.615 1 97.88 85 GLU A N 1
ATOM 668 C CA . GLU A 1 85 ? 18 -22.188 -3.777 1 97.88 85 GLU A CA 1
ATOM 669 C C . GLU A 1 85 ? 17.625 -21.406 -5.027 1 97.88 85 GLU A C 1
ATOM 671 O O . GLU A 1 85 ? 18.125 -21.688 -6.117 1 97.88 85 GLU A O 1
ATOM 676 N N . TRP A 1 86 ? 16.812 -20.406 -4.867 1 98.06 86 TRP A N 1
ATOM 677 C CA . TRP A 1 86 ? 16.188 -19.766 -6.027 1 98.06 86 TRP A CA 1
ATOM 678 C C . TRP A 1 86 ? 16.688 -18.344 -6.203 1 98.06 86 TRP A C 1
ATOM 680 O O . TRP A 1 86 ? 16.859 -17.609 -5.223 1 98.06 86 TRP A O 1
ATOM 690 N N . ASP A 1 87 ? 16.891 -17.922 -7.445 1 97 87 ASP A N 1
ATOM 691 C CA . ASP A 1 87 ? 17.219 -16.531 -7.773 1 97 87 ASP A CA 1
ATOM 692 C C . ASP A 1 87 ? 15.953 -15.664 -7.805 1 97 87 ASP A C 1
ATOM 694 O O . ASP A 1 87 ? 16.016 -14.469 -7.516 1 97 87 ASP A O 1
ATOM 698 N N . CYS A 1 88 ? 14.906 -16.312 -8.188 1 97.12 88 CYS A N 1
ATOM 699 C CA . CYS A 1 88 ? 13.641 -15.594 -8.352 1 97.12 88 CYS A CA 1
ATOM 700 C C . CYS A 1 88 ? 12.461 -16.469 -7.945 1 97.12 88 CYS A C 1
ATOM 702 O O . CYS A 1 88 ? 12.398 -17.641 -8.312 1 97.12 88 CYS A O 1
ATOM 704 N N . VAL A 1 89 ? 11.57 -15.898 -7.125 1 97.88 89 VAL A N 1
ATOM 705 C CA . VAL A 1 89 ? 10.289 -16.516 -6.797 1 97.88 89 VAL A CA 1
ATOM 706 C C . VAL A 1 89 ? 9.141 -15.664 -7.316 1 97.88 89 VAL A C 1
ATOM 708 O O . VAL A 1 89 ? 9.133 -14.445 -7.121 1 97.88 89 VAL A O 1
ATOM 711 N N . ILE A 1 90 ? 8.227 -16.344 -7.996 1 96 90 ILE A N 1
ATOM 712 C CA . ILE A 1 90 ? 7.066 -15.656 -8.562 1 96 90 ILE A CA 1
ATOM 713 C C . ILE A 1 90 ? 5.785 -16.25 -7.977 1 96 90 ILE A C 1
ATOM 715 O O . ILE A 1 90 ? 5.715 -17.438 -7.695 1 96 90 ILE A O 1
ATOM 719 N N . SER A 1 91 ? 4.828 -15.398 -7.715 1 94.44 91 SER A N 1
ATOM 720 C CA . SER A 1 91 ? 3.482 -15.836 -7.355 1 94.44 91 SER A CA 1
ATOM 721 C C . SER A 1 91 ? 2.424 -14.898 -7.938 1 94.44 91 SER A C 1
ATOM 723 O O . SER A 1 91 ? 2.324 -13.742 -7.531 1 94.44 91 SER A O 1
ATOM 725 N N . ASN A 1 92 ? 1.72 -15.414 -8.867 1 88.25 92 ASN A N 1
ATOM 726 C CA . ASN A 1 92 ? 0.715 -14.594 -9.531 1 88.25 92 ASN A CA 1
ATOM 727 C C . ASN A 1 92 ? -0.7 -15.016 -9.148 1 88.25 92 ASN A C 1
ATOM 729 O O . ASN A 1 92 ? -1.157 -16.094 -9.547 1 88.25 92 ASN A O 1
ATOM 733 N N . LEU A 1 93 ? -1.377 -14.133 -8.367 1 85.31 93 LEU A N 1
ATOM 734 C CA . LEU A 1 93 ? -2.787 -14.273 -8.023 1 85.31 93 LEU A CA 1
ATOM 735 C C . LEU A 1 93 ? -3.037 -15.594 -7.297 1 85.31 93 LEU A C 1
ATOM 737 O O . LEU A 1 93 ? -3.986 -16.312 -7.613 1 85.31 93 LEU A O 1
ATOM 741 N N . ALA A 1 94 ? -2.193 -15.906 -6.344 1 89.5 94 ALA A N 1
ATOM 742 C CA . ALA A 1 94 ? -2.328 -17.125 -5.547 1 89.5 94 ALA A CA 1
ATOM 743 C C . ALA A 1 94 ? -2.322 -16.812 -4.055 1 89.5 94 ALA A C 1
ATOM 745 O O . ALA A 1 94 ? -3.029 -17.453 -3.273 1 89.5 94 ALA A O 1
ATOM 746 N N . LEU A 1 95 ? -1.684 -15.766 -3.664 1 93.62 95 LEU A N 1
ATOM 747 C CA . LEU A 1 95 ? -1.382 -15.516 -2.258 1 93.62 95 LEU A CA 1
ATOM 748 C C . LEU A 1 95 ? -2.635 -15.094 -1.5 1 93.62 95 LEU A C 1
ATOM 750 O O . LEU A 1 95 ? -2.699 -15.219 -0.276 1 93.62 95 LEU A O 1
ATOM 754 N N . HIS A 1 96 ? -3.652 -14.562 -2.248 1 89.25 96 HIS A N 1
ATOM 755 C CA . HIS A 1 96 ? -4.875 -14.148 -1.566 1 89.25 96 HIS A CA 1
ATOM 756 C C . HIS A 1 96 ? -5.738 -15.352 -1.21 1 89.25 96 HIS A C 1
ATOM 758 O O . HIS A 1 96 ? -6.844 -15.195 -0.687 1 89.25 96 HIS A O 1
ATOM 764 N N . TYR A 1 97 ? -5.234 -16.562 -1.359 1 88.69 97 TYR A N 1
ATOM 765 C CA . TYR A 1 97 ? -5.906 -17.781 -0.915 1 88.69 97 TYR A CA 1
ATOM 766 C C . TYR A 1 97 ? -5.234 -18.359 0.325 1 88.69 97 TYR A C 1
ATOM 768 O O . TYR A 1 97 ? -5.715 -19.328 0.901 1 88.69 97 TYR A O 1
ATOM 776 N N . ILE A 1 98 ? -4.164 -17.797 0.739 1 93.25 98 ILE A N 1
ATOM 777 C CA . ILE A 1 98 ? -3.363 -18.297 1.853 1 93.25 98 ILE A CA 1
ATOM 778 C C . ILE A 1 98 ? -3.752 -17.562 3.135 1 93.25 98 ILE A C 1
ATOM 780 O O . ILE A 1 98 ? -3.746 -16.328 3.178 1 93.25 98 ILE A O 1
ATOM 784 N N . GLU A 1 99 ? -4.047 -18.25 4.145 1 92.62 99 GLU A N 1
ATOM 785 C CA . GLU A 1 99 ? -4.426 -17.641 5.414 1 92.62 99 GLU A CA 1
ATOM 786 C C . GLU A 1 99 ? -3.229 -16.969 6.078 1 92.62 99 GLU A C 1
ATOM 788 O O . GLU A 1 99 ? -3.268 -15.766 6.363 1 92.62 99 GLU A O 1
ATOM 793 N N . ASP A 1 100 ? -2.203 -17.719 6.281 1 94.62 100 ASP A N 1
ATOM 794 C CA . ASP A 1 100 ? -1.006 -17.156 6.902 1 94.62 100 ASP A CA 1
ATOM 795 C C . ASP A 1 100 ? 0.017 -16.75 5.852 1 94.62 100 ASP A C 1
ATOM 797 O O . ASP A 1 100 ? 1.019 -17.422 5.641 1 94.62 100 ASP A O 1
ATOM 801 N N . ILE A 1 101 ? -0.16 -15.586 5.27 1 95.25 101 ILE A N 1
ATOM 802 C CA . ILE A 1 101 ? 0.685 -15.125 4.172 1 95.25 101 ILE A CA 1
ATOM 803 C C . ILE A 1 101 ? 2.078 -14.797 4.703 1 95.25 101 ILE A C 1
ATOM 805 O O . ILE A 1 101 ? 3.068 -14.906 3.973 1 95.25 101 ILE A O 1
ATOM 809 N N . VAL A 1 102 ? 2.205 -14.406 5.93 1 94.44 102 VAL A N 1
ATOM 810 C CA . VAL A 1 102 ? 3.488 -14.039 6.516 1 94.44 102 VAL A CA 1
ATOM 811 C C . VAL A 1 102 ? 4.402 -15.258 6.582 1 94.44 102 VAL A C 1
ATOM 813 O O . VAL A 1 102 ? 5.605 -15.156 6.332 1 94.44 102 VAL A O 1
ATOM 816 N N . GLU A 1 103 ? 3.82 -16.375 6.883 1 96.12 103 GLU A N 1
ATOM 817 C CA . GLU A 1 103 ? 4.602 -17.609 6.867 1 96.12 103 GLU A CA 1
ATOM 818 C C . GLU A 1 103 ? 5.184 -17.875 5.48 1 96.12 103 GLU A C 1
ATOM 820 O O . GLU A 1 103 ? 6.328 -18.312 5.355 1 96.12 103 GLU A O 1
ATOM 825 N N . ILE A 1 104 ? 4.391 -17.656 4.473 1 97.12 104 ILE A N 1
ATOM 826 C CA . ILE A 1 104 ? 4.867 -17.859 3.107 1 97.12 104 ILE A CA 1
ATOM 827 C C . ILE A 1 104 ? 6.008 -16.891 2.811 1 97.12 104 ILE A C 1
ATOM 829 O O . ILE A 1 104 ? 7.012 -17.266 2.199 1 97.12 104 ILE A O 1
ATOM 833 N N . PHE A 1 105 ? 5.875 -15.617 3.252 1 96.12 105 PHE A N 1
ATOM 834 C CA . PHE A 1 105 ? 6.938 -14.641 3.055 1 96.12 105 PHE A CA 1
ATOM 835 C C . PHE A 1 105 ? 8.234 -15.117 3.703 1 96.12 105 PHE A C 1
ATOM 837 O O . PHE A 1 105 ? 9.312 -14.977 3.121 1 96.12 105 PHE A O 1
ATOM 844 N N . GLN A 1 106 ? 8.117 -15.68 4.855 1 95.56 106 GLN A N 1
ATOM 845 C CA . GLN A 1 106 ? 9.281 -16.203 5.562 1 95.56 106 GLN A CA 1
ATOM 846 C C . GLN A 1 106 ? 9.938 -17.344 4.773 1 95.56 106 GLN A C 1
ATOM 848 O O . GLN A 1 106 ? 11.164 -17.375 4.629 1 95.56 106 GLN A O 1
ATOM 853 N N . LYS A 1 107 ? 9.133 -18.188 4.305 1 97.5 107 LYS A N 1
ATOM 854 C CA . LYS A 1 107 ? 9.617 -19.344 3.533 1 97.5 107 LYS A CA 1
ATOM 855 C C . LYS A 1 107 ? 10.266 -18.875 2.232 1 97.5 107 LYS A C 1
ATOM 857 O O . LYS A 1 107 ? 11.328 -19.391 1.856 1 97.5 107 LYS A O 1
ATOM 862 N N . VAL A 1 108 ? 9.641 -17.938 1.581 1 97.62 108 VAL A N 1
ATOM 863 C CA . VAL A 1 108 ? 10.188 -17.406 0.338 1 97.62 108 VAL A CA 1
ATOM 864 C C . VAL A 1 108 ? 11.531 -16.734 0.613 1 97.62 108 VAL A C 1
ATOM 866 O O . VAL A 1 108 ? 12.492 -16.906 -0.145 1 97.62 108 VAL A O 1
ATOM 869 N N . TYR A 1 109 ? 11.602 -15.906 1.688 1 95.94 109 TYR A N 1
ATOM 870 C CA . TYR A 1 109 ? 12.859 -15.266 2.055 1 95.94 109 TYR A CA 1
ATOM 871 C C . TYR A 1 109 ? 13.961 -16.297 2.256 1 95.94 109 TYR A C 1
ATOM 873 O O . TYR A 1 109 ? 15.086 -16.109 1.792 1 95.94 109 TYR A O 1
ATOM 881 N N . ARG A 1 110 ? 13.625 -17.406 2.938 1 96.19 110 ARG A N 1
ATOM 882 C CA . ARG A 1 110 ? 14.578 -18.469 3.234 1 96.19 110 ARG A CA 1
ATOM 883 C C . ARG A 1 110 ? 15.086 -19.109 1.953 1 96.19 110 ARG A C 1
ATOM 885 O O . ARG A 1 110 ? 16.281 -19.406 1.831 1 96.19 110 ARG A O 1
ATOM 892 N N . THR A 1 111 ? 14.234 -19.344 0.99 1 97.81 111 THR A N 1
ATOM 893 C CA . THR A 1 111 ? 14.594 -20.141 -0.181 1 97.81 111 THR A CA 1
ATOM 894 C C . THR A 1 111 ? 15.297 -19.281 -1.227 1 97.81 111 THR A C 1
ATOM 896 O O . THR A 1 111 ? 16 -19.797 -2.094 1 97.81 111 THR A O 1
ATOM 899 N N . LEU A 1 112 ? 15.109 -17.938 -1.13 1 97.25 112 LEU A N 1
ATOM 900 C CA . LEU A 1 112 ? 15.773 -17.031 -2.062 1 97.25 112 LEU A CA 1
ATOM 901 C C . LEU A 1 112 ? 17.266 -16.922 -1.739 1 97.25 112 LEU A C 1
ATOM 903 O O . LEU A 1 112 ? 17.641 -16.844 -0.569 1 97.25 112 LEU A O 1
ATOM 907 N N . LYS A 1 113 ? 18.047 -16.875 -2.764 1 95.69 113 LYS A N 1
ATOM 908 C CA . LYS A 1 113 ? 19.453 -16.5 -2.611 1 95.69 113 LYS A CA 1
ATOM 909 C C . LYS A 1 113 ? 19.578 -15.031 -2.203 1 95.69 113 LYS A C 1
ATOM 911 O O . LYS A 1 113 ? 18.688 -14.227 -2.467 1 95.69 113 LYS A O 1
ATOM 916 N N . PRO A 1 114 ? 20.766 -14.766 -1.507 1 92.56 114 PRO A N 1
ATOM 917 C CA . PRO A 1 114 ? 21 -13.336 -1.309 1 92.56 114 PRO A CA 1
ATOM 918 C C . PRO A 1 114 ? 20.922 -12.531 -2.607 1 92.56 114 PRO A C 1
ATOM 920 O O . PRO A 1 114 ? 21.5 -12.938 -3.621 1 92.56 114 PRO A O 1
ATOM 923 N N . GLY A 1 115 ? 20.125 -11.516 -2.6 1 91.56 115 GLY A N 1
ATOM 924 C CA . GLY A 1 115 ? 19.938 -10.711 -3.799 1 91.56 115 GLY A CA 1
ATOM 925 C C . GLY A 1 115 ? 18.812 -11.219 -4.688 1 91.56 115 GLY A C 1
ATOM 926 O O . GLY A 1 115 ? 18.516 -10.625 -5.727 1 91.56 115 GLY A O 1
ATOM 927 N N . GLY A 1 116 ? 18.234 -12.328 -4.285 1 95.56 116 GLY A N 1
ATOM 928 C CA . GLY A 1 116 ? 17.125 -12.875 -5.055 1 95.56 116 GLY A CA 1
ATOM 929 C C . GLY A 1 116 ? 15.891 -11.984 -5.047 1 95.56 116 GLY A C 1
ATOM 930 O O . GLY A 1 116 ? 15.789 -11.062 -4.23 1 95.56 116 GLY A O 1
ATOM 931 N N . ILE A 1 117 ? 14.969 -12.242 -5.984 1 94.88 117 ILE A N 1
ATOM 932 C CA . ILE A 1 117 ? 13.812 -11.375 -6.184 1 94.88 117 ILE A CA 1
ATOM 933 C C . ILE A 1 117 ? 12.531 -12.164 -5.957 1 94.88 117 ILE A C 1
ATOM 935 O O . ILE A 1 117 ? 12.414 -13.312 -6.395 1 94.88 117 ILE A O 1
ATOM 939 N N . PHE A 1 118 ? 11.688 -11.562 -5.141 1 96.62 118 PHE A N 1
ATOM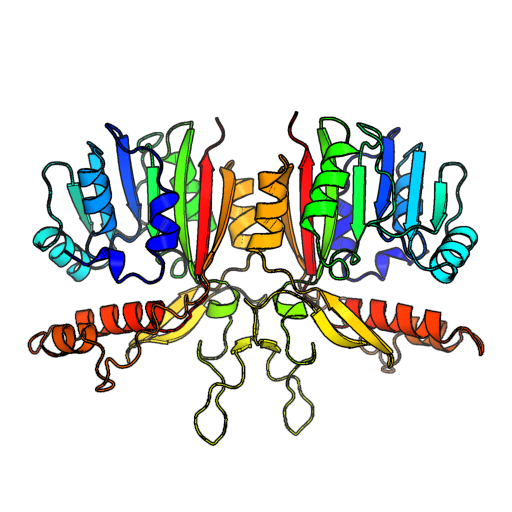 940 C CA . PHE A 1 118 ? 10.312 -12.031 -5.012 1 96.62 118 PHE A CA 1
ATOM 941 C C . PHE A 1 118 ? 9.352 -11.102 -5.754 1 96.62 118 PHE A C 1
ATOM 943 O O . PHE A 1 118 ? 9.234 -9.922 -5.418 1 96.62 118 PHE A O 1
ATOM 950 N N . LEU A 1 119 ? 8.742 -11.625 -6.836 1 93.44 119 LEU A N 1
ATOM 951 C CA . LEU A 1 119 ? 7.773 -10.898 -7.648 1 93.44 119 LEU A CA 1
ATOM 952 C C . LEU A 1 119 ? 6.391 -11.531 -7.535 1 93.44 119 LEU A C 1
ATOM 954 O O . LEU A 1 119 ? 6.199 -12.695 -7.895 1 93.44 119 LEU A O 1
ATOM 958 N N . PHE A 1 120 ? 5.426 -10.742 -7.023 1 93.06 120 PHE A N 1
ATOM 959 C CA . PHE A 1 120 ? 4.113 -11.375 -6.938 1 93.06 120 PHE A CA 1
ATOM 960 C C . PHE A 1 120 ? 3.01 -10.367 -7.246 1 93.06 120 PHE A C 1
ATOM 962 O O . PHE A 1 120 ? 3.23 -9.156 -7.184 1 93.06 120 PHE A O 1
ATOM 969 N N . ASN A 1 121 ? 1.971 -10.922 -7.691 1 87.38 121 ASN A N 1
ATOM 970 C CA . ASN A 1 121 ? 0.698 -10.25 -7.93 1 87.38 121 ASN A CA 1
ATOM 971 C C . ASN A 1 121 ? -0.416 -10.844 -7.07 1 87.38 121 ASN A C 1
ATOM 973 O O . ASN A 1 121 ? -0.614 -12.055 -7.051 1 87.38 121 ASN A O 1
ATOM 977 N N . ILE A 1 122 ? -1.062 -10 -6.273 1 89.31 122 ILE A N 1
ATOM 978 C CA . ILE A 1 122 ? -2.123 -10.422 -5.367 1 89.31 122 ILE A CA 1
ATOM 979 C C . ILE A 1 122 ? -3.334 -9.5 -5.523 1 89.31 122 ILE A C 1
ATOM 981 O O . ILE A 1 122 ? -3.201 -8.367 -5.98 1 89.31 122 ILE A O 1
ATOM 985 N N . GLU A 1 123 ? -4.5 -9.992 -5.254 1 84.25 123 GLU A N 1
ATOM 986 C CA . GLU A 1 123 ? -5.672 -9.125 -5.328 1 84.25 123 GLU A CA 1
ATOM 987 C C . GLU A 1 123 ? -5.566 -7.965 -4.344 1 84.25 123 GLU A C 1
ATOM 989 O O . GLU A 1 123 ? -5.137 -8.148 -3.201 1 84.25 123 GLU A O 1
ATOM 994 N N . HIS A 1 124 ? -5.93 -6.828 -4.812 1 85 124 HIS A N 1
ATOM 995 C CA . HIS A 1 124 ? -5.938 -5.637 -3.969 1 85 124 HIS A CA 1
ATOM 996 C C . HIS A 1 124 ? -6.848 -5.82 -2.76 1 85 124 HIS A C 1
ATOM 998 O O . HIS A 1 124 ? -7.953 -6.352 -2.887 1 85 124 HIS A O 1
ATOM 1004 N N . PRO A 1 125 ? -6.488 -5.371 -1.541 1 87.44 125 PRO A N 1
ATOM 1005 C CA . PRO A 1 125 ? -7.348 -5.516 -0.362 1 87.44 125 PRO A CA 1
ATOM 1006 C C . PRO A 1 125 ? -8.711 -4.855 -0.542 1 87.44 125 PRO A C 1
ATOM 1008 O O . PRO A 1 125 ? -9.703 -5.312 0.034 1 87.44 125 PRO A O 1
ATOM 1011 N N . VAL A 1 126 ? -8.805 -3.881 -1.349 1 81.19 126 VAL A N 1
ATOM 1012 C CA . VAL A 1 126 ? -10.078 -3.227 -1.642 1 81.19 126 VAL A CA 1
ATOM 1013 C C . VAL A 1 126 ? -11.008 -4.203 -2.361 1 81.19 126 VAL A C 1
ATOM 1015 O O . VAL A 1 126 ? -12.227 -4.137 -2.203 1 81.19 126 VAL A O 1
ATOM 1018 N N . PHE A 1 127 ? -10.398 -5.078 -3.098 1 81.19 127 PHE A N 1
ATOM 1019 C CA . PHE A 1 127 ? -11.18 -6.074 -3.82 1 81.19 127 PHE A CA 1
ATOM 1020 C C . PHE A 1 127 ? -11.602 -7.207 -2.895 1 81.19 127 PHE A C 1
ATOM 1022 O O . PHE A 1 127 ? -12.781 -7.57 -2.846 1 81.19 127 PHE A O 1
ATOM 1029 N N . THR A 1 128 ? -10.664 -7.715 -2.1 1 85.69 128 THR A N 1
ATOM 1030 C CA . THR A 1 128 ? -10.992 -8.844 -1.235 1 85.69 128 THR A CA 1
ATOM 1031 C C . THR A 1 128 ? -11.945 -8.406 -0.122 1 85.69 128 THR A C 1
ATOM 1033 O O . THR A 1 128 ? -12.711 -9.219 0.396 1 85.69 128 THR A O 1
ATOM 1036 N N . ALA A 1 129 ? -11.945 -7.125 0.164 1 82.62 129 ALA A N 1
ATOM 1037 C CA . ALA A 1 129 ? -12.859 -6.605 1.181 1 82.62 129 ALA A CA 1
ATOM 1038 C C . ALA A 1 129 ? -14.172 -6.16 0.556 1 82.62 129 ALA A C 1
ATOM 1040 O O . ALA A 1 129 ? -15.062 -5.656 1.253 1 82.62 129 ALA A O 1
ATOM 1041 N N . GLY A 1 130 ? -14.281 -6.328 -0.705 1 81 130 GLY A N 1
ATOM 1042 C CA . GLY A 1 130 ? -15.492 -5.918 -1.405 1 81 130 GLY A CA 1
ATOM 1043 C C . GLY A 1 130 ? -16.703 -6.762 -1.058 1 81 130 GLY A C 1
ATOM 1044 O O . GLY A 1 130 ? -16.594 -7.988 -0.956 1 81 130 GLY A O 1
ATOM 1045 N N . VAL A 1 131 ? -17.75 -6.09 -0.87 1 75.75 131 VAL A N 1
ATOM 1046 C CA . VAL A 1 131 ? -19.016 -6.789 -0.621 1 75.75 131 VAL A CA 1
ATOM 1047 C C . VAL A 1 131 ? -19.406 -7.59 -1.856 1 75.75 131 VAL A C 1
ATOM 1049 O O . VAL A 1 131 ? -19.609 -7.027 -2.936 1 75.75 131 VAL A O 1
ATOM 1052 N N . GLY A 1 132 ? -19.469 -8.93 -1.643 1 73.12 132 GLY A N 1
ATOM 1053 C CA . GLY A 1 132 ? -19.828 -9.797 -2.754 1 73.12 132 GLY A CA 1
ATOM 1054 C C . GLY A 1 132 ? -18.797 -9.812 -3.857 1 73.12 132 GLY A C 1
ATOM 1055 O O . GLY A 1 132 ? -18.969 -10.484 -4.879 1 73.12 132 GLY A O 1
ATOM 1056 N N . GLN A 1 133 ? -17.703 -8.945 -3.666 1 70.19 133 GLN A N 1
ATOM 1057 C CA . GLN A 1 133 ? -16.625 -8.789 -4.625 1 70.19 133 GLN A CA 1
ATOM 1058 C C . GLN A 1 133 ? -17.156 -8.477 -6.016 1 70.19 133 GLN A C 1
ATOM 1060 O O . GLN A 1 133 ? -16.75 -9.109 -6.996 1 70.19 133 GLN A O 1
ATOM 1065 N N . ASP A 1 134 ? -18.141 -7.676 -6.023 1 72.38 134 ASP A N 1
ATOM 1066 C CA . ASP A 1 134 ? -18.781 -7.152 -7.227 1 72.38 134 ASP A CA 1
ATOM 1067 C C . ASP A 1 134 ? -19.234 -5.711 -7.027 1 72.38 134 ASP A C 1
ATOM 1069 O O . ASP A 1 134 ? -19.281 -5.223 -5.895 1 72.38 134 ASP A O 1
ATOM 1073 N N . TRP A 1 135 ? -19.5 -5.098 -8.18 1 75.69 135 TRP A N 1
ATOM 1074 C CA . TRP A 1 135 ? -20.047 -3.746 -8.117 1 75.69 135 TRP A CA 1
ATOM 1075 C C . TRP A 1 135 ? -21.453 -3.75 -7.539 1 75.69 135 TRP A C 1
ATOM 1077 O O . TRP A 1 135 ? -22.172 -4.75 -7.633 1 75.69 135 TRP A O 1
ATOM 1087 N N . ILE A 1 136 ? -21.766 -2.697 -6.797 1 76.69 136 ILE A N 1
ATOM 1088 C CA . ILE A 1 136 ? -23.172 -2.398 -6.551 1 76.69 136 ILE A CA 1
ATOM 1089 C C . ILE A 1 136 ? -23.781 -1.718 -7.777 1 76.69 136 ILE A C 1
ATOM 1091 O O . ILE A 1 136 ? -23.188 -0.798 -8.344 1 76.69 136 ILE A O 1
ATOM 1095 N N . TYR A 1 137 ? -24.859 -2.23 -8.25 1 76.62 137 TYR A N 1
ATOM 1096 C CA . TYR A 1 137 ? -25.453 -1.78 -9.5 1 76.62 137 TYR A CA 1
ATOM 1097 C C . TYR A 1 137 ? -26.719 -0.968 -9.25 1 76.62 137 TYR A C 1
ATOM 1099 O O . TYR A 1 137 ? -27.391 -1.162 -8.234 1 76.62 137 TYR A O 1
ATOM 1107 N N . THR A 1 138 ? -26.922 -0.042 -10.203 1 80.69 138 THR A N 1
ATOM 1108 C CA . THR A 1 138 ? -28.203 0.654 -10.227 1 80.69 138 THR A CA 1
ATOM 1109 C C . THR A 1 138 ? -29.328 -0.288 -10.664 1 80.69 138 THR A C 1
ATOM 1111 O O . THR A 1 138 ? -29.062 -1.413 -11.094 1 80.69 138 THR A O 1
ATOM 1114 N N . ASP A 1 139 ? -30.484 0.248 -10.461 1 85.5 139 ASP A N 1
ATOM 1115 C CA . ASP A 1 139 ? -31.656 -0.555 -10.828 1 85.5 139 ASP A CA 1
ATOM 1116 C C . ASP A 1 139 ? -31.625 -0.922 -12.305 1 85.5 139 ASP A C 1
ATOM 1118 O O . ASP A 1 139 ? -32.156 -1.966 -12.703 1 85.5 139 ASP A O 1
ATOM 1122 N N . ASP A 1 140 ? -30.984 -0.173 -13.117 1 81.88 140 ASP A N 1
ATOM 1123 C CA . ASP A 1 140 ? -30.938 -0.402 -14.555 1 81.88 140 ASP A CA 1
ATOM 1124 C C . ASP A 1 140 ? -29.734 -1.259 -14.938 1 81.88 140 ASP A C 1
ATOM 1126 O O . ASP A 1 140 ? -29.438 -1.439 -16.125 1 81.88 140 ASP A O 1
ATOM 1130 N N . GLY A 1 141 ? -28.906 -1.669 -13.992 1 78.62 141 GLY A N 1
ATOM 1131 C CA . GLY A 1 141 ? -27.844 -2.643 -14.227 1 78.62 141 GLY A CA 1
ATOM 1132 C C . GLY A 1 141 ? -26.5 -2.006 -14.516 1 78.62 141 GLY A C 1
ATOM 1133 O O . GLY A 1 141 ? -25.594 -2.668 -15.023 1 78.62 141 GLY A O 1
ATOM 1134 N N . LYS A 1 142 ? -26.406 -0.743 -14.234 1 71.62 142 LYS A N 1
ATOM 1135 C CA . LYS A 1 142 ? -25.125 -0.067 -14.43 1 71.62 142 LYS A CA 1
ATOM 1136 C C . LYS A 1 142 ? -24.312 -0.039 -13.133 1 71.62 142 LYS A C 1
ATOM 1138 O O . LYS A 1 142 ? -24.875 0.14 -12.055 1 71.62 142 LYS A O 1
ATOM 1143 N N . PRO A 1 143 ? -22.969 -0.295 -13.305 1 75.38 143 PRO A N 1
ATOM 1144 C CA . PRO A 1 143 ? -22.156 -0.189 -12.094 1 75.38 143 PRO A CA 1
ATOM 1145 C C . PRO A 1 143 ? -22.234 1.192 -11.445 1 75.38 143 PRO A C 1
ATOM 1147 O O . PRO A 1 143 ? -22.156 2.209 -12.141 1 75.38 143 PRO A O 1
ATOM 1150 N N . GLN A 1 144 ? -22.484 1.267 -10.18 1 78.75 144 GLN A N 1
ATOM 1151 C CA . GLN A 1 144 ? -22.625 2.518 -9.438 1 78.75 144 GLN A CA 1
ATOM 1152 C C . GLN A 1 144 ? -21.375 2.797 -8.594 1 78.75 144 GLN A C 1
ATOM 1154 O O . GLN A 1 144 ? -20.703 3.809 -8.789 1 78.75 144 GLN A O 1
ATOM 1159 N N . TYR A 1 145 ? -21.031 1.85 -7.699 1 79.12 145 TYR A N 1
ATOM 1160 C CA . TYR A 1 145 ? -19.844 1.976 -6.871 1 79.12 145 TYR A CA 1
ATOM 1161 C C . TYR A 1 145 ? -19.375 0.612 -6.367 1 79.12 145 TYR A C 1
ATOM 1163 O O . TYR A 1 145 ? -20.094 -0.382 -6.504 1 79.12 145 TYR A O 1
ATOM 1171 N N . TRP A 1 146 ? -18.094 0.588 -6.008 1 79.88 146 TRP A N 1
ATOM 1172 C CA . TRP A 1 146 ? -17.531 -0.582 -5.348 1 79.88 146 TRP A CA 1
ATOM 1173 C C . TRP A 1 146 ? -17.703 -0.487 -3.834 1 79.88 146 TRP A C 1
ATOM 1175 O O . TRP A 1 146 ? -17.219 0.46 -3.207 1 79.88 146 TRP A O 1
ATOM 1185 N N . ALA A 1 147 ? -18.391 -1.449 -3.273 1 81.94 147 ALA A N 1
ATOM 1186 C CA . ALA A 1 147 ? -18.703 -1.409 -1.848 1 81.94 147 ALA A CA 1
ATOM 1187 C C . ALA A 1 147 ? -17.703 -2.227 -1.042 1 81.94 147 ALA A C 1
ATOM 1189 O O . ALA A 1 147 ? -17.406 -3.373 -1.388 1 81.94 147 ALA A O 1
ATOM 1190 N N . ILE A 1 148 ? -17.172 -1.567 -0.03 1 82.06 148 ILE A N 1
ATOM 1191 C CA . ILE A 1 148 ? -16.234 -2.219 0.867 1 82.06 148 ILE A CA 1
ATOM 1192 C C . ILE A 1 148 ? -16.828 -2.318 2.268 1 82.06 148 ILE A C 1
ATOM 1194 O O . ILE A 1 148 ? -17.5 -1.393 2.73 1 82.06 148 ILE A O 1
ATOM 1198 N N . ASP A 1 149 ? -16.609 -3.465 2.898 1 79.88 149 ASP A N 1
ATOM 1199 C CA . ASP A 1 149 ? -16.984 -3.645 4.293 1 79.88 149 ASP A CA 1
ATOM 1200 C C . ASP A 1 149 ? -15.992 -4.535 5.031 1 79.88 149 ASP A C 1
ATOM 1202 O O . ASP A 1 149 ? -15.289 -5.332 4.41 1 79.88 149 ASP A O 1
ATOM 1206 N N . ASN A 1 150 ? -15.859 -4.273 6.391 1 80.12 150 ASN A N 1
ATOM 1207 C CA . ASN A 1 150 ? -15.031 -5.105 7.254 1 80.12 150 ASN A CA 1
ATOM 1208 C C . ASN A 1 150 ? -13.594 -5.188 6.742 1 80.12 150 ASN A C 1
ATOM 1210 O O . ASN A 1 150 ? -12.992 -6.262 6.742 1 80.12 150 ASN A O 1
ATOM 1214 N N . TYR A 1 151 ? -13.117 -4.039 6.207 1 84.44 151 TYR A N 1
ATOM 1215 C CA . TYR A 1 151 ? -11.773 -3.984 5.633 1 84.44 151 TYR A CA 1
ATOM 1216 C C . TYR A 1 151 ? -10.727 -4.406 6.652 1 84.44 151 TYR A C 1
ATOM 1218 O O . TYR A 1 151 ? -9.773 -5.109 6.316 1 84.44 151 TYR A O 1
ATOM 1226 N N . PHE A 1 152 ? -10.883 -4.105 7.91 1 82.19 152 PHE A N 1
ATOM 1227 C CA . PHE A 1 152 ? -9.828 -4.352 8.891 1 82.19 152 PHE A CA 1
ATOM 1228 C C . PHE A 1 152 ? -10.031 -5.688 9.586 1 82.19 152 PHE A C 1
ATOM 1230 O O . PHE A 1 152 ? -9.234 -6.078 10.445 1 82.19 152 PHE A O 1
ATOM 1237 N N . ILE A 1 153 ? -11.07 -6.395 9.25 1 85.44 153 ILE A N 1
ATOM 1238 C CA . ILE A 1 153 ? -11.273 -7.766 9.703 1 85.44 153 ILE A CA 1
ATOM 1239 C C . ILE A 1 153 ? -10.68 -8.734 8.688 1 85.44 153 ILE A C 1
ATOM 1241 O O . ILE A 1 153 ? -11.312 -9.055 7.68 1 85.44 153 ILE A O 1
ATOM 1245 N N . THR A 1 154 ? -9.555 -9.234 9.023 1 89.06 154 THR A N 1
ATOM 1246 C CA . THR A 1 154 ? -8.836 -10.117 8.109 1 89.06 154 THR A CA 1
ATOM 1247 C C . THR A 1 154 ? -9.391 -11.539 8.195 1 89.06 154 THR A C 1
ATOM 1249 O O . THR A 1 154 ? -10.078 -11.891 9.156 1 89.06 154 THR A O 1
ATOM 1252 N N . GLY A 1 155 ? -9.156 -12.305 7.117 1 91.12 155 GLY A N 1
ATOM 1253 C CA . GLY A 1 155 ? -9.57 -13.695 7.121 1 91.12 155 GLY A CA 1
ATOM 1254 C C . GLY A 1 155 ? -10.406 -14.07 5.914 1 91.12 155 GLY A C 1
ATOM 1255 O O . GLY A 1 155 ? -10.281 -13.461 4.852 1 91.12 155 GLY A O 1
ATOM 1256 N N . GLU A 1 156 ? -11.219 -15.039 6.129 1 90.38 156 GLU A N 1
ATOM 1257 C CA . GLU A 1 156 ? -11.93 -15.68 5.031 1 90.38 156 GLU A CA 1
ATOM 1258 C C . GLU A 1 156 ? -12.984 -14.75 4.438 1 90.38 156 GLU A C 1
ATOM 1260 O O . GLU A 1 156 ? -13.688 -14.047 5.168 1 90.38 156 GLU A O 1
ATOM 1265 N N . ARG A 1 157 ? -12.938 -14.68 3.143 1 85.81 157 ARG A N 1
ATOM 1266 C CA . ARG A 1 157 ? -13.984 -14.055 2.34 1 85.81 157 ARG A CA 1
ATOM 1267 C C . ARG A 1 157 ? -14.609 -15.062 1.384 1 85.81 157 ARG A C 1
ATOM 1269 O O . ARG A 1 157 ? -13.914 -15.695 0.589 1 85.81 157 ARG A O 1
ATOM 1276 N N . ASN A 1 158 ? -15.859 -15.234 1.56 1 80.5 158 ASN A N 1
ATOM 1277 C CA . ASN A 1 158 ? -16.578 -16.141 0.669 1 80.5 158 ASN A CA 1
ATOM 1278 C C . ASN A 1 158 ? -17.094 -15.414 -0.57 1 80.5 158 ASN A C 1
ATOM 1280 O O . ASN A 1 158 ? -17.734 -14.367 -0.46 1 80.5 158 ASN A O 1
ATOM 1284 N N . THR A 1 159 ? -16.641 -15.844 -1.604 1 67.56 159 THR A N 1
ATOM 1285 C CA . THR A 1 159 ? -17.125 -15.25 -2.85 1 67.56 159 THR A CA 1
ATOM 1286 C C . THR A 1 159 ? -17.578 -16.328 -3.826 1 67.56 159 THR A C 1
ATOM 1288 O O . THR A 1 159 ? -17.375 -17.531 -3.572 1 67.56 159 THR A O 1
ATOM 1291 N N . HIS A 1 160 ? -18.516 -15.914 -4.516 1 61.22 160 HIS A N 1
ATOM 1292 C CA . HIS A 1 160 ? -18.984 -16.781 -5.59 1 61.22 160 HIS A CA 1
ATOM 1293 C C . HIS A 1 160 ? -18.281 -16.453 -6.902 1 61.22 160 HIS A C 1
ATOM 1295 O O . HIS A 1 160 ? -18.297 -15.312 -7.355 1 61.22 160 HIS A O 1
ATOM 1301 N N . PHE A 1 161 ? -17.391 -17.344 -7.09 1 48.44 161 PHE A N 1
ATOM 1302 C CA . PHE A 1 161 ? -16.625 -17.156 -8.32 1 48.44 161 PHE A CA 1
ATOM 1303 C C . PHE A 1 161 ? -16.875 -18.297 -9.297 1 48.44 161 PHE A C 1
ATOM 1305 O O . PHE A 1 161 ? -16.641 -19.469 -8.961 1 48.44 161 PHE A O 1
ATOM 1312 N N . LEU A 1 162 ? -17.375 -17.984 -10.453 1 41.94 162 LEU A N 1
ATOM 1313 C CA . LEU A 1 162 ? -17.641 -18.938 -11.531 1 41.94 162 LEU A CA 1
ATOM 1314 C C . LEU A 1 162 ? -18.562 -20.047 -11.039 1 41.94 162 LEU A C 1
ATOM 1316 O O . LEU A 1 162 ? -18.328 -21.219 -11.352 1 41.94 162 LEU A O 1
ATOM 1320 N N . GLY A 1 163 ? -19.547 -19.656 -10.312 1 48.06 163 GLY A N 1
ATOM 1321 C CA . GLY A 1 163 ? -20.516 -20.656 -9.875 1 48.06 163 GLY A CA 1
ATOM 1322 C C . GLY A 1 163 ? -20.016 -21.531 -8.742 1 48.06 163 GLY A C 1
ATOM 1323 O O . GLY A 1 163 ? -20.703 -22.438 -8.289 1 48.06 163 GLY A O 1
ATOM 1324 N N . CYS A 1 164 ? -18.703 -21.297 -8.5 1 56.53 164 CYS A N 1
ATOM 1325 C CA . CYS A 1 164 ? -18.156 -22.062 -7.383 1 56.53 164 CYS A CA 1
ATOM 1326 C C . CYS A 1 164 ? -17.844 -21.172 -6.191 1 56.53 164 CYS A C 1
ATOM 1328 O O . CYS A 1 164 ? -17.5 -20 -6.367 1 56.53 164 CYS A O 1
ATOM 1330 N N . ASP A 1 165 ? -18.109 -21.688 -5.113 1 68.06 165 ASP A N 1
ATOM 1331 C CA . ASP A 1 165 ? -17.75 -21 -3.877 1 68.06 165 ASP A CA 1
ATOM 1332 C C . ASP A 1 165 ? -16.25 -21.031 -3.645 1 68.06 165 ASP A C 1
ATOM 1334 O O . ASP A 1 165 ? -15.633 -22.109 -3.676 1 68.06 165 ASP A O 1
ATOM 1338 N N . VAL A 1 166 ? -15.648 -19.891 -3.824 1 71.31 166 VAL A N 1
ATOM 1339 C CA . VAL A 1 166 ? -14.219 -19.797 -3.559 1 71.31 166 VAL A CA 1
ATOM 1340 C C . VAL A 1 166 ? -13.992 -19.016 -2.258 1 71.31 166 VAL A C 1
ATOM 1342 O O . VAL A 1 166 ? -14.672 -18.031 -1.989 1 71.31 166 VAL A O 1
ATOM 1345 N N . VAL A 1 167 ? -13.172 -19.656 -1.452 1 83.69 167 VAL A N 1
ATOM 1346 C CA . VAL A 1 167 ? -12.836 -18.984 -0.204 1 83.69 167 VAL A CA 1
ATOM 1347 C C . VAL A 1 167 ? -11.492 -18.266 -0.35 1 83.69 167 VAL A C 1
ATOM 1349 O O . VAL A 1 167 ? -10.461 -18.906 -0.577 1 83.69 167 VAL A O 1
ATOM 1352 N N . LYS A 1 168 ? -11.516 -17 -0.311 1 87.31 168 LYS A N 1
ATOM 1353 C CA . LYS A 1 168 ? -10.305 -16.188 -0.324 1 87.31 168 LYS A CA 1
ATOM 1354 C C . LYS A 1 168 ? -9.945 -15.719 1.082 1 87.31 168 LYS A C 1
ATOM 1356 O O . LYS A 1 168 ? -10.711 -15.906 2.023 1 87.31 168 LYS A O 1
ATOM 1361 N N . GLN A 1 169 ? -8.75 -15.273 1.148 1 91.38 169 GLN A N 1
ATOM 1362 C CA . GLN A 1 169 ? -8.266 -14.688 2.393 1 91.38 169 GLN A CA 1
ATOM 1363 C C . GLN A 1 169 ? -7.988 -13.195 2.227 1 91.38 169 GLN A C 1
ATOM 1365 O O . GLN A 1 169 ? -7.195 -12.797 1.366 1 91.38 169 GLN A O 1
ATOM 1370 N N . HIS A 1 170 ? -8.672 -12.375 3.027 1 91.56 170 HIS A N 1
ATOM 1371 C CA . HIS A 1 170 ? -8.43 -10.938 3.027 1 91.56 170 HIS A CA 1
ATOM 1372 C C . HIS A 1 170 ? -7.254 -10.57 3.924 1 91.56 170 HIS A C 1
ATOM 1374 O O . HIS A 1 170 ? -7.195 -10.992 5.082 1 91.56 170 HIS A O 1
ATOM 1380 N N . HIS A 1 171 ? -6.324 -9.891 3.354 1 93.12 171 HIS A N 1
ATOM 1381 C CA . HIS A 1 171 ? -5.195 -9.297 4.062 1 93.12 171 HIS A CA 1
ATOM 1382 C C . HIS A 1 171 ? -5.152 -7.785 3.863 1 93.12 171 HIS A C 1
ATOM 1384 O O . HIS A 1 171 ? -5.402 -7.297 2.76 1 93.12 171 HIS A O 1
ATOM 1390 N N . THR A 1 172 ? -4.867 -7.043 4.922 1 88.81 172 THR A N 1
ATOM 1391 C CA . THR A 1 172 ? -4.715 -5.598 4.793 1 88.81 172 THR A CA 1
ATOM 1392 C C . THR A 1 172 ? -3.387 -5.254 4.125 1 88.81 172 THR A C 1
ATOM 1394 O O . THR A 1 172 ? -2.508 -6.109 3.996 1 88.81 172 THR A O 1
ATOM 1397 N N . LEU A 1 173 ? -3.289 -4.051 3.693 1 90.56 173 LEU A N 1
ATOM 1398 C CA . LEU A 1 173 ? -2.027 -3.564 3.148 1 90.56 173 LEU A CA 1
ATOM 1399 C C . LEU A 1 173 ? -0.916 -3.65 4.191 1 90.56 173 LEU A C 1
ATOM 1401 O O . LEU A 1 173 ? 0.216 -4.02 3.867 1 90.56 173 LEU A O 1
ATOM 1405 N N . THR A 1 174 ? -1.23 -3.318 5.43 1 88.62 174 THR A N 1
ATOM 1406 C CA . THR A 1 174 ? -0.272 -3.41 6.527 1 88.62 174 THR A CA 1
ATOM 1407 C C . THR A 1 174 ? 0.284 -4.828 6.641 1 88.62 174 THR A C 1
ATOM 1409 O O . THR A 1 174 ? 1.5 -5.02 6.707 1 88.62 174 THR A O 1
ATOM 1412 N N . GLN A 1 175 ? -0.605 -5.809 6.602 1 90.31 175 GLN A N 1
ATOM 1413 C CA . GLN A 1 175 ? -0.179 -7.199 6.73 1 90.31 175 GLN A CA 1
ATOM 1414 C C . GLN A 1 175 ? 0.74 -7.602 5.582 1 90.31 175 GLN A C 1
ATOM 1416 O O . GLN A 1 175 ? 1.747 -8.281 5.793 1 90.31 175 GLN A O 1
ATOM 1421 N N . ILE A 1 176 ? 0.391 -7.145 4.422 1 93.38 176 ILE A N 1
ATOM 1422 C CA . ILE A 1 176 ? 1.152 -7.535 3.24 1 93.38 176 ILE A CA 1
ATOM 1423 C C . ILE A 1 176 ? 2.516 -6.852 3.254 1 93.38 176 ILE A C 1
ATOM 1425 O O . ILE A 1 176 ? 3.553 -7.516 3.248 1 93.38 176 ILE A O 1
ATOM 1429 N N . ILE A 1 177 ? 2.555 -5.555 3.369 1 92.5 177 ILE A N 1
ATOM 1430 C CA . ILE A 1 177 ? 3.787 -4.789 3.225 1 92.5 177 ILE A CA 1
ATOM 1431 C C . ILE A 1 177 ? 4.68 -5.012 4.445 1 92.5 177 ILE A C 1
ATOM 1433 O O . ILE A 1 177 ? 5.871 -5.301 4.305 1 92.5 177 ILE A O 1
ATOM 1437 N N . MET A 1 178 ? 4.141 -4.918 5.613 1 90 178 MET A N 1
ATOM 1438 C CA . MET A 1 178 ? 4.957 -5.102 6.809 1 90 178 MET A CA 1
ATOM 1439 C C . MET A 1 178 ? 5.406 -6.555 6.945 1 90 178 MET A C 1
ATOM 1441 O O . MET A 1 178 ? 6.5 -6.824 7.438 1 90 178 MET A O 1
ATOM 1445 N N . GLY A 1 179 ? 4.516 -7.52 6.492 1 91.38 179 GLY A N 1
ATOM 1446 C CA . GLY A 1 179 ? 4.941 -8.914 6.465 1 91.38 179 GLY A CA 1
ATOM 1447 C C . GLY A 1 179 ? 6.207 -9.133 5.656 1 91.38 179 GLY A C 1
ATOM 1448 O O . GLY A 1 179 ? 7.051 -9.953 6.023 1 91.38 179 GLY A O 1
ATOM 1449 N N . LEU A 1 180 ? 6.328 -8.43 4.57 1 92.94 180 LEU A N 1
ATOM 1450 C CA . LEU A 1 180 ? 7.508 -8.523 3.715 1 92.94 180 LEU A CA 1
ATOM 1451 C C . LEU A 1 180 ? 8.695 -7.812 4.348 1 92.94 180 LEU A C 1
ATOM 1453 O O . LEU A 1 180 ? 9.789 -8.383 4.441 1 92.94 180 LEU A O 1
ATOM 1457 N N . LEU A 1 181 ? 8.523 -6.551 4.805 1 88.31 181 LEU A N 1
ATOM 1458 C CA . LEU A 1 181 ? 9.602 -5.738 5.352 1 88.31 181 LEU A CA 1
ATOM 1459 C C . LEU A 1 181 ? 10.188 -6.387 6.602 1 88.31 181 LEU A C 1
ATOM 1461 O O . LEU A 1 181 ? 11.414 -6.438 6.766 1 88.31 181 LEU A O 1
ATOM 1465 N N . ASN A 1 182 ? 9.336 -6.945 7.441 1 90.62 182 ASN A N 1
ATOM 1466 C CA . ASN A 1 182 ? 9.773 -7.539 8.695 1 90.62 182 ASN A CA 1
ATOM 1467 C C . ASN A 1 182 ? 10.57 -8.82 8.469 1 90.62 182 ASN A C 1
ATOM 1469 O O . ASN A 1 182 ? 11.297 -9.273 9.352 1 90.62 182 ASN A O 1
ATOM 1473 N N . ASN A 1 183 ? 10.422 -9.383 7.273 1 89.38 183 ASN A N 1
ATOM 1474 C CA . ASN A 1 183 ? 11.164 -10.602 6.961 1 89.38 183 ASN A CA 1
ATOM 1475 C C . ASN A 1 183 ? 12.469 -10.289 6.223 1 89.38 183 ASN A C 1
ATOM 1477 O O . ASN A 1 183 ? 13.188 -11.195 5.812 1 89.38 183 ASN A O 1
ATOM 1481 N N . GLY A 1 184 ? 12.727 -9.055 6.02 1 87.69 184 GLY A N 1
ATOM 1482 C CA . GLY A 1 184 ? 14.039 -8.688 5.516 1 87.69 184 GLY A CA 1
ATOM 1483 C C . GLY A 1 184 ? 14.031 -8.305 4.047 1 87.69 184 GLY A C 1
ATOM 1484 O O . GLY A 1 184 ? 15.078 -8.008 3.471 1 87.69 184 GLY A O 1
ATOM 1485 N N . PHE A 1 185 ? 12.852 -8.211 3.459 1 92 185 PHE A N 1
ATOM 1486 C CA . PHE A 1 185 ? 12.758 -7.797 2.066 1 92 185 PHE A CA 1
ATOM 1487 C C . PHE A 1 185 ? 12.891 -6.281 1.944 1 92 185 PHE A C 1
ATOM 1489 O O . PHE A 1 185 ? 12.461 -5.543 2.832 1 92 185 PHE A O 1
ATOM 1496 N N . GLU A 1 186 ? 13.492 -5.887 0.903 1 88.31 186 GLU A N 1
ATOM 1497 C CA . GLU A 1 186 ? 13.422 -4.488 0.484 1 88.31 186 GLU A CA 1
ATOM 1498 C C . GLU A 1 186 ? 12.383 -4.289 -0.617 1 88.31 186 GLU A C 1
ATOM 1500 O O . GLU A 1 186 ? 12.422 -4.969 -1.644 1 88.31 186 GLU A O 1
ATOM 1505 N N . LEU A 1 187 ? 11.539 -3.424 -0.355 1 90.19 187 LEU A N 1
ATOM 1506 C CA . LEU A 1 187 ? 10.5 -3.137 -1.339 1 90.19 187 LEU A CA 1
ATOM 1507 C C . LEU A 1 187 ? 11.062 -2.322 -2.5 1 90.19 187 LEU A C 1
ATOM 1509 O O . LEU A 1 187 ? 11.68 -1.276 -2.287 1 90.19 187 LEU A O 1
ATOM 1513 N N . LYS A 1 188 ? 10.852 -2.818 -3.75 1 86.44 188 LYS A N 1
ATOM 1514 C CA . LYS A 1 188 ? 11.391 -2.141 -4.926 1 86.44 188 LYS A CA 1
ATOM 1515 C C . LYS A 1 188 ? 10.273 -1.524 -5.766 1 86.44 188 LYS A C 1
ATOM 1517 O O . LYS A 1 188 ? 10.414 -0.414 -6.281 1 86.44 188 LYS A O 1
ATOM 1522 N N . VAL A 1 189 ? 9.195 -2.285 -5.867 1 87.56 189 VAL A N 1
ATOM 1523 C CA . VAL A 1 189 ? 8.102 -1.818 -6.711 1 87.56 189 VAL A CA 1
ATOM 1524 C C . VAL A 1 189 ? 6.766 -2.209 -6.082 1 87.56 189 VAL A C 1
ATOM 1526 O O . VAL A 1 189 ? 6.617 -3.314 -5.562 1 87.56 189 VAL A O 1
ATOM 1529 N N . VAL A 1 190 ? 5.891 -1.311 -6.016 1 88.75 190 VAL A N 1
ATOM 1530 C CA . VAL A 1 190 ? 4.48 -1.539 -5.719 1 88.75 190 VAL A CA 1
ATOM 1531 C C . VAL A 1 190 ? 3.611 -0.868 -6.781 1 88.75 190 VAL A C 1
ATOM 1533 O O . VAL A 1 190 ? 3.643 0.355 -6.934 1 88.75 190 VAL A O 1
ATOM 1536 N N . GLU A 1 191 ? 2.832 -1.677 -7.508 1 85.88 191 GLU A N 1
ATOM 1537 C CA . GLU A 1 191 ? 1.979 -1.129 -8.555 1 85.88 191 GLU A CA 1
ATOM 1538 C C . GLU A 1 191 ? 0.56 -1.678 -8.461 1 85.88 191 GLU A C 1
ATOM 1540 O O . GLU A 1 191 ? 0.364 -2.889 -8.336 1 85.88 191 GLU A O 1
ATOM 1545 N N . GLU A 1 192 ? -0.339 -0.716 -8.43 1 84.31 192 GLU A N 1
ATOM 1546 C CA . GLU A 1 192 ? -1.745 -1.094 -8.531 1 84.31 192 GLU A CA 1
ATOM 1547 C C . GLU A 1 192 ? -2.186 -1.192 -9.984 1 84.31 192 GLU A C 1
ATOM 1549 O O . GLU A 1 192 ? -1.791 -0.371 -10.82 1 84.31 192 GLU A O 1
ATOM 1554 N N . ALA A 1 193 ? -2.799 -2.205 -10.375 1 72.88 193 ALA A N 1
ATOM 1555 C CA . ALA A 1 193 ? -3.223 -2.41 -11.758 1 72.88 193 ALA A CA 1
ATOM 1556 C C . ALA A 1 193 ? -4.641 -1.887 -11.977 1 72.88 193 ALA A C 1
ATOM 1558 O O . ALA A 1 193 ? -5.543 -2.17 -11.188 1 72.88 193 ALA A O 1
ATOM 1559 N N . ASP A 1 194 ? -4.652 -0.752 -12.797 1 58.62 194 ASP A N 1
ATOM 1560 C CA . ASP A 1 194 ? -5.945 -0.253 -13.25 1 58.62 194 ASP A CA 1
ATOM 1561 C C . ASP A 1 194 ? -6.461 -1.073 -14.43 1 58.62 194 ASP A C 1
ATOM 1563 O O . ASP A 1 194 ? -5.684 -1.75 -15.109 1 58.62 194 ASP A O 1
ATOM 1567 N N . PHE A 1 195 ? -7.738 -1.301 -14.477 1 48.34 195 PHE A N 1
ATOM 1568 C CA . PHE A 1 195 ? -8.297 -1.957 -15.656 1 48.34 195 PHE A CA 1
ATOM 1569 C C . PHE A 1 195 ? -7.941 -1.186 -16.922 1 48.34 195 PHE A C 1
ATOM 1571 O O . PHE A 1 195 ? -8.117 0.033 -16.984 1 48.34 195 PHE A O 1
ATOM 1578 N N . LEU A 1 196 ? -6.801 -1.362 -17.438 1 42 196 LEU A N 1
ATOM 1579 C CA . LEU A 1 196 ? -6.613 -0.681 -18.719 1 42 196 LEU A CA 1
ATOM 1580 C C . LEU A 1 196 ? -7.844 -0.847 -19.609 1 42 196 LEU A C 1
ATOM 1582 O O . LEU A 1 196 ? -8.398 -1.944 -19.703 1 42 196 LEU A O 1
ATOM 1586 N N . GLU A 1 197 ? -8.609 0.193 -19.734 1 39.81 197 GLU A N 1
ATOM 1587 C CA . GLU A 1 197 ? -9.672 0.272 -20.734 1 39.81 197 GLU A CA 1
ATOM 1588 C C . GLU A 1 197 ? -9.383 -0.625 -21.938 1 39.81 197 GLU A C 1
ATOM 1590 O O . GLU A 1 197 ? -10.297 -1.2 -22.531 1 39.81 197 GLU A O 1
ATOM 1595 N N . GLU A 1 198 ? -8.188 -0.6 -22.375 1 37.56 198 GLU A N 1
ATOM 1596 C CA . GLU A 1 198 ? -7.984 -1.274 -23.656 1 37.56 198 GLU A CA 1
ATOM 1597 C C . GLU A 1 198 ? -8.32 -2.76 -23.547 1 37.56 198 GLU A C 1
ATOM 1599 O O . GLU A 1 198 ? -8.516 -3.426 -24.578 1 37.56 198 GLU A O 1
ATOM 1604 N N . PHE A 1 199 ? -8.172 -3.246 -22.391 1 35.09 199 PHE A N 1
ATOM 1605 C CA . PHE A 1 199 ? -8.578 -4.645 -22.375 1 35.09 199 PHE A CA 1
ATOM 1606 C C . PHE A 1 199 ? -10.031 -4.781 -21.922 1 35.09 199 PHE A C 1
ATOM 1608 O O . PHE A 1 199 ? -10.297 -4.996 -20.734 1 35.09 199 PHE A O 1
ATOM 1615 N N . ASP A 1 200 ? -10.797 -3.811 -22.156 1 35.03 200 ASP A N 1
ATOM 1616 C CA . ASP A 1 200 ? -12.219 -4.137 -22.031 1 35.03 200 ASP A CA 1
ATOM 1617 C C . ASP A 1 200 ? -12.508 -5.527 -22.594 1 35.03 200 ASP A C 1
ATOM 1619 O O . ASP A 1 200 ? -12.438 -5.738 -23.812 1 35.03 200 ASP A O 1
ATOM 1623 N N . PRO A 1 201 ? -12.18 -6.461 -21.859 1 36.22 201 PRO A N 1
ATOM 1624 C CA . PRO A 1 201 ? -12.648 -7.684 -22.5 1 36.22 201 PRO A CA 1
ATOM 1625 C C . PRO A 1 201 ? -13.992 -7.5 -23.203 1 36.22 201 PRO A C 1
ATOM 1627 O O . PRO A 1 201 ? -14.656 -8.484 -23.562 1 36.22 201 PRO A O 1
ATOM 1630 N N . ARG A 1 202 ? -14.586 -6.434 -23.031 1 33.81 202 ARG A N 1
ATOM 1631 C CA . ARG A 1 202 ? -15.836 -6.508 -23.781 1 33.81 202 ARG A CA 1
ATOM 1632 C C . ARG A 1 202 ? -15.609 -7.105 -25.156 1 33.81 202 ARG A C 1
ATOM 1634 O O . ARG A 1 202 ? -14.469 -7.156 -25.641 1 33.81 202 ARG A O 1
ATOM 1641 N N . TYR A 1 203 ? -16.75 -6.758 -26.016 1 30.73 203 TYR A N 1
ATOM 1642 C CA . TYR A 1 203 ? -17.469 -7.094 -27.25 1 30.73 203 TYR A CA 1
ATOM 1643 C C . TYR A 1 203 ? -16.641 -6.773 -28.469 1 30.73 203 TYR A C 1
ATOM 1645 O O . TYR A 1 203 ? -16.047 -5.699 -28.562 1 30.73 203 TYR A O 1
ATOM 1653 N N . ASN A 1 204 ? -15.844 -7.723 -28.938 1 33.31 204 ASN A N 1
ATOM 1654 C CA . ASN A 1 204 ? -15.781 -7.422 -30.375 1 33.31 204 ASN A CA 1
ATOM 1655 C C . ASN A 1 204 ? -17.047 -6.723 -30.859 1 33.31 204 ASN A C 1
ATOM 1657 O O . ASN A 1 204 ? -18.016 -6.582 -30.094 1 33.31 204 ASN A O 1
ATOM 1661 N N . GLU 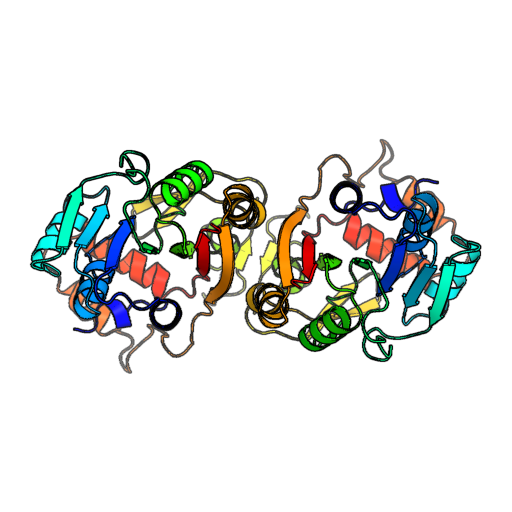A 1 205 ? -17.062 -6.176 -32.031 1 34.38 205 GLU A N 1
ATOM 1662 C CA . GLU A 1 205 ? -18.281 -5.645 -32.625 1 34.38 205 GLU A CA 1
ATOM 1663 C C . GLU A 1 205 ? -19.516 -6.402 -32.156 1 34.38 205 GLU A C 1
ATOM 1665 O O . GLU A 1 205 ? -20.609 -5.859 -32.125 1 34.38 205 GLU A O 1
ATOM 1670 N N . GLU A 1 206 ? -19.359 -7.789 -32.094 1 35.72 206 GLU A N 1
ATOM 1671 C CA . GLU A 1 206 ? -20.547 -8.602 -31.859 1 35.72 206 GLU A CA 1
ATOM 1672 C C . GLU A 1 206 ? -20.672 -8.953 -30.391 1 35.72 206 GLU A C 1
ATOM 1674 O O . GLU A 1 206 ? -21.562 -9.727 -30 1 35.72 206 GLU A O 1
ATOM 1679 N N . GLY A 1 207 ? -20.125 -8.25 -29.453 1 34.28 207 GLY A N 1
ATOM 1680 C CA . GLY A 1 207 ? -20.281 -8.445 -28.016 1 34.28 207 GLY A CA 1
ATOM 1681 C C . GLY A 1 207 ? -19.531 -9.656 -27.5 1 34.28 207 GLY A C 1
ATOM 1682 O O . GLY A 1 207 ? -19.719 -10.078 -26.344 1 34.28 207 GLY A O 1
ATOM 1683 N N . VAL A 1 208 ? -19.141 -10.688 -28.297 1 32.06 208 VAL A N 1
ATOM 1684 C CA . VAL A 1 208 ? -18.578 -11.977 -27.906 1 32.06 208 VAL A CA 1
ATOM 1685 C C . VAL A 1 208 ? -17.047 -11.867 -27.828 1 32.06 208 VAL A C 1
ATOM 1687 O O . VAL A 1 208 ? -16.406 -11.375 -28.766 1 32.06 208 VAL A O 1
ATOM 1690 N N . SER A 1 209 ? -16.422 -11.758 -26.75 1 36.5 209 SER A N 1
ATOM 1691 C CA . SER A 1 209 ? -14.961 -11.805 -26.656 1 36.5 209 SER A CA 1
ATOM 1692 C C . SER A 1 209 ? -14.406 -13.07 -27.281 1 36.5 209 SER A C 1
ATOM 1694 O O . SER A 1 209 ? -15.062 -14.117 -27.281 1 36.5 209 SER A O 1
ATOM 1696 N N . GLU A 1 210 ? -13.633 -12.961 -28.281 1 37.81 210 GLU A N 1
ATOM 1697 C CA . GLU A 1 210 ? -13.016 -14.102 -28.953 1 37.81 210 GLU A CA 1
ATOM 1698 C C . GLU A 1 210 ? -12.547 -15.148 -27.953 1 37.81 210 GLU A C 1
ATOM 1700 O O . GLU A 1 210 ? -12.617 -16.344 -28.219 1 37.81 210 GLU A O 1
ATOM 1705 N N . LEU A 1 211 ? -11.977 -14.734 -26.875 1 37.34 211 LEU A N 1
ATOM 1706 C CA . LEU A 1 211 ? -11.492 -15.711 -25.906 1 37.34 211 LEU A CA 1
ATOM 1707 C C . LEU A 1 211 ? -12.656 -16.469 -25.281 1 37.34 211 LEU A C 1
ATOM 1709 O O . LEU A 1 211 ? -12.547 -17.672 -25.016 1 37.34 211 LEU A O 1
ATOM 1713 N N . ASP A 1 212 ? -13.75 -15.844 -25.094 1 39.75 212 ASP A N 1
ATOM 1714 C CA . ASP A 1 212 ? -14.961 -16.562 -24.719 1 39.75 212 ASP A CA 1
ATOM 1715 C C . ASP A 1 212 ? -15.289 -17.656 -25.734 1 39.75 212 ASP A C 1
ATOM 1717 O O . ASP A 1 212 ? -15.703 -18.75 -25.359 1 39.75 212 ASP A O 1
ATOM 1721 N N . GLU A 1 213 ? -15.195 -17.328 -27.016 1 41.03 213 GLU A N 1
ATOM 1722 C CA . GLU A 1 213 ? -15.492 -18.328 -28.047 1 41.03 213 GLU A CA 1
ATOM 1723 C C . GLU A 1 213 ? -14.57 -19.531 -27.922 1 41.03 213 GLU A C 1
ATOM 1725 O O . GLU A 1 213 ? -15.008 -20.672 -28.109 1 41.03 213 GLU A O 1
ATOM 1730 N N . GLN A 1 214 ? -13.367 -19.375 -27.672 1 38.5 214 GLN A N 1
ATOM 1731 C CA . GLN A 1 214 ? -12.453 -20.5 -27.594 1 38.5 214 GLN A CA 1
ATOM 1732 C C . GLN A 1 214 ? -12.734 -21.359 -26.359 1 38.5 214 GLN A C 1
ATOM 1734 O O . GLN A 1 214 ? -12.641 -22.578 -26.406 1 38.5 214 GLN A O 1
ATOM 1739 N N . PHE A 1 215 ? -13.016 -20.672 -25.266 1 40.41 215 PHE A N 1
ATOM 1740 C CA . PHE A 1 215 ? -13.289 -21.469 -24.062 1 40.41 215 PHE A CA 1
ATOM 1741 C C . PHE A 1 215 ? -14.688 -22.062 -24.125 1 40.41 215 PHE A C 1
ATOM 1743 O O . PHE A 1 215 ? -14.953 -23.109 -23.531 1 40.41 215 PHE A O 1
ATOM 1750 N N . GLU A 1 216 ? -15.617 -21.328 -24.703 1 42.94 216 GLU A N 1
ATOM 1751 C CA . GLU A 1 216 ? -16.922 -21.953 -24.922 1 42.94 216 GLU A CA 1
ATOM 1752 C C . GLU A 1 216 ? -16.797 -23.219 -25.766 1 42.94 216 GLU A C 1
ATOM 1754 O O . GLU A 1 216 ? -17.672 -24.078 -25.719 1 42.94 216 GLU A O 1
ATOM 1759 N N . ARG A 1 217 ? -15.75 -23.25 -26.547 1 40.53 217 ARG A N 1
ATOM 1760 C CA . ARG A 1 217 ? -15.586 -24.422 -27.406 1 40.53 217 ARG A CA 1
ATOM 1761 C C . ARG A 1 217 ? -14.859 -25.531 -26.672 1 40.53 217 ARG A C 1
ATOM 1763 O O . ARG A 1 217 ? -14.508 -26.547 -27.266 1 40.53 217 ARG A O 1
ATOM 1770 N N . LEU A 1 218 ? -14.461 -25.219 -25.391 1 40.47 218 LEU A N 1
ATOM 1771 C CA . LEU A 1 218 ? -13.883 -26.359 -24.688 1 40.47 218 LEU A CA 1
ATOM 1772 C C . LEU A 1 218 ? -14.914 -27.484 -24.531 1 40.47 218 LEU A C 1
ATOM 1774 O O . LEU A 1 218 ? -16.094 -27.203 -24.266 1 40.47 218 LEU A O 1
ATOM 1778 N N . PRO A 1 219 ? -14.594 -28.672 -24.906 1 37.59 219 PRO A N 1
ATOM 1779 C CA . PRO A 1 219 ? -15.562 -29.766 -24.828 1 37.59 219 PRO A CA 1
ATOM 1780 C C . PRO A 1 219 ? -16.172 -29.906 -23.438 1 37.59 219 PRO A C 1
ATOM 1782 O O . PRO A 1 219 ? -15.617 -29.406 -22.453 1 37.59 219 PRO A O 1
ATOM 1785 N N . ASP A 1 220 ? -17.281 -30.719 -23.25 1 39.84 220 ASP A N 1
ATOM 1786 C CA . ASP A 1 220 ? -18 -31.266 -22.109 1 39.84 220 ASP A CA 1
ATOM 1787 C C . ASP A 1 220 ? -17.062 -31.969 -21.141 1 39.84 220 ASP A C 1
ATOM 1789 O O . ASP A 1 220 ? -16.141 -32.688 -21.562 1 39.84 220 ASP A O 1
ATOM 1793 N N . GLY A 1 221 ? -16.828 -31.734 -19.672 1 39.62 221 GLY A N 1
ATOM 1794 C CA . GLY A 1 221 ? -15.945 -32.219 -18.625 1 39.62 221 GLY A CA 1
ATOM 1795 C C . GLY A 1 221 ? -14.93 -31.203 -18.156 1 39.62 221 GLY A C 1
ATOM 1796 O O . GLY A 1 221 ? -14.141 -31.469 -17.25 1 39.62 221 GLY A O 1
ATOM 1797 N N . HIS A 1 222 ? -14.734 -30.234 -18.922 1 35.75 222 HIS A N 1
ATOM 1798 C CA . HIS A 1 222 ? -13.695 -29.297 -18.531 1 35.75 222 HIS A CA 1
ATOM 1799 C C . HIS A 1 222 ? -14.289 -28.078 -17.844 1 35.75 222 HIS A C 1
ATOM 1801 O O . HIS A 1 222 ? -13.773 -26.969 -17.984 1 35.75 222 HIS A O 1
ATOM 1807 N N . GLU A 1 223 ? -15.477 -28.234 -17.219 1 39.09 223 GLU A N 1
ATOM 1808 C CA . GLU A 1 223 ? -16.203 -27.219 -16.469 1 39.09 223 GLU A CA 1
ATOM 1809 C C . GLU A 1 223 ? -15.273 -26.5 -15.484 1 39.09 223 GLU A C 1
ATOM 1811 O O . GLU A 1 223 ? -15.367 -25.281 -15.312 1 39.09 223 GLU A O 1
ATOM 1816 N N . ALA A 1 224 ? -14.422 -27.203 -14.898 1 37.03 224 ALA A N 1
ATOM 1817 C CA . ALA A 1 224 ? -13.516 -26.594 -13.938 1 37.03 224 ALA A CA 1
ATOM 1818 C C . ALA A 1 224 ? -12.578 -25.609 -14.633 1 37.03 224 ALA A C 1
ATOM 1820 O O . ALA A 1 224 ? -12.312 -24.516 -14.117 1 37.03 224 ALA A O 1
ATOM 1821 N N . LYS A 1 225 ? -12.039 -26.016 -15.773 1 37.88 225 LYS A N 1
ATOM 1822 C CA . LYS A 1 225 ? -11.148 -25.125 -16.516 1 37.88 225 LYS A CA 1
ATOM 1823 C C . LYS A 1 225 ? -11.883 -23.875 -17 1 37.88 225 LYS A C 1
ATOM 1825 O O . LYS A 1 225 ? -11.336 -22.781 -16.969 1 37.88 225 LYS A O 1
ATOM 1830 N N . ARG A 1 226 ? -13.164 -24.109 -17.406 1 40.06 226 ARG A N 1
ATOM 1831 C CA . ARG A 1 226 ? -13.992 -22.969 -17.781 1 40.06 226 ARG A CA 1
ATOM 1832 C C . ARG A 1 226 ? -14.203 -22.031 -16.609 1 40.06 226 ARG A C 1
ATOM 1834 O O . ARG A 1 226 ? -14.141 -20.812 -16.75 1 40.06 226 ARG A O 1
ATOM 1841 N N . SER A 1 227 ? -14.445 -22.641 -15.531 1 37.03 227 SER A N 1
ATOM 1842 C CA . SER A 1 227 ? -14.648 -21.828 -14.328 1 37.03 227 SER A CA 1
ATOM 1843 C C . SER A 1 227 ? -13.383 -21.078 -13.953 1 37.03 227 SER A C 1
ATOM 1845 O O . SER A 1 227 ? -13.445 -19.906 -13.539 1 37.03 227 SER A O 1
ATOM 1847 N N . TYR A 1 228 ? -12.312 -21.75 -14.023 1 35.66 228 TYR A N 1
ATOM 1848 C CA . TYR A 1 228 ? -11.062 -21.078 -13.703 1 35.66 228 TYR A CA 1
ATOM 1849 C C . TYR A 1 228 ? -10.781 -19.938 -14.688 1 35.66 228 TYR A C 1
ATOM 1851 O O . TYR A 1 228 ? -10.414 -18.844 -14.281 1 35.66 228 TYR A O 1
ATOM 1859 N N . TYR A 1 229 ? -10.82 -20.281 -15.961 1 39.19 229 TYR A N 1
ATOM 1860 C CA . TYR A 1 229 ? -10.586 -19.234 -16.953 1 39.19 229 TYR A CA 1
ATOM 1861 C C . TYR A 1 229 ? -11.625 -18.125 -16.828 1 39.19 229 TYR A C 1
ATOM 1863 O O . TYR A 1 229 ? -11.297 -16.953 -16.938 1 39.19 229 TYR A O 1
ATOM 1871 N N . LEU A 1 230 ? -12.883 -18.562 -16.719 1 40.06 230 LEU A N 1
ATOM 1872 C CA . LEU A 1 230 ? -13.875 -17.516 -16.5 1 40.06 230 LEU A CA 1
ATOM 1873 C C . LEU A 1 230 ? -13.594 -16.75 -15.219 1 40.06 230 LEU A C 1
ATOM 1875 O O . LEU A 1 230 ? -13.781 -15.531 -15.172 1 40.06 230 LEU A O 1
ATOM 1879 N N . GLY A 1 231 ? -13.188 -17.469 -14.25 1 38.25 231 GLY A N 1
ATOM 1880 C CA . GLY A 1 231 ? -12.789 -16.781 -13.031 1 38.25 231 GLY A CA 1
ATOM 1881 C C . GLY A 1 231 ? -11.578 -15.875 -13.227 1 38.25 231 GLY A C 1
ATOM 1882 O O . GLY A 1 231 ? -11.547 -14.758 -12.719 1 38.25 231 GLY A O 1
ATOM 1883 N N . PHE A 1 232 ? -10.578 -16.469 -13.844 1 37.75 232 PHE A N 1
ATOM 1884 C CA . PHE A 1 232 ? -9.43 -15.641 -14.172 1 37.75 232 PHE A CA 1
ATOM 1885 C C . PHE A 1 232 ? -9.828 -14.508 -15.102 1 37.75 232 PHE A C 1
ATOM 1887 O O . PHE A 1 232 ? -9.383 -13.367 -14.93 1 37.75 232 PHE A O 1
ATOM 1894 N N . ARG A 1 233 ? -10.5 -14.859 -16.156 1 38.47 233 ARG A N 1
ATOM 1895 C CA . ARG A 1 233 ? -11 -13.836 -17.078 1 38.47 233 ARG A CA 1
ATOM 1896 C C . ARG A 1 233 ? -11.914 -12.852 -16.359 1 38.47 233 ARG A C 1
ATOM 1898 O O . ARG A 1 233 ? -11.867 -11.648 -16.625 1 38.47 233 ARG A O 1
ATOM 1905 N N . GLN A 1 234 ? -12.812 -13.477 -15.672 1 36.44 234 GLN A N 1
ATOM 1906 C CA . GLN A 1 234 ? -13.641 -12.609 -14.828 1 36.44 234 GLN A CA 1
ATOM 1907 C C . GLN A 1 234 ? -12.781 -11.812 -13.859 1 36.44 234 GLN A C 1
ATOM 1909 O O . GLN A 1 234 ? -13.047 -10.625 -13.617 1 36.44 234 GLN A O 1
ATOM 1914 N N . ALA A 1 235 ? -11.836 -12.43 -13.289 1 36.12 235 ALA A N 1
ATOM 1915 C CA . ALA A 1 235 ? -10.883 -11.688 -12.469 1 36.12 235 ALA A CA 1
ATOM 1916 C C . ALA A 1 235 ? -10.062 -10.719 -13.32 1 36.12 235 ALA A C 1
ATOM 1918 O O . ALA A 1 235 ? -9.773 -9.602 -12.891 1 36.12 235 ALA A O 1
ATOM 1919 N N . GLN A 1 236 ? -9.547 -11.188 -14.492 1 37.12 236 GLN A N 1
ATOM 1920 C CA . GLN A 1 236 ? -8.82 -10.312 -15.406 1 37.12 236 GLN A CA 1
ATOM 1921 C C . GLN A 1 236 ? -9.75 -9.281 -16.031 1 37.12 236 GLN A C 1
ATOM 1923 O O . GLN A 1 236 ? -9.336 -8.156 -16.312 1 37.12 236 GLN A O 1
ATOM 1928 N N . SER A 1 237 ? -10.812 -9.781 -16.672 1 36.06 237 SER A N 1
ATOM 1929 C CA . SER A 1 237 ? -11.734 -8.875 -17.344 1 36.06 237 SER A CA 1
ATOM 1930 C C . SER A 1 237 ? -12.383 -7.91 -16.344 1 36.06 237 SER A C 1
ATOM 1932 O O . SER A 1 237 ? -12.75 -6.793 -16.703 1 36.06 237 SER A O 1
ATOM 1934 N N . GLU A 1 238 ? -12.734 -8.547 -15.18 1 37.91 238 GLU A N 1
ATOM 1935 C CA . GLU A 1 238 ? -13.336 -7.617 -14.227 1 37.91 238 GLU A CA 1
ATOM 1936 C C . GLU A 1 238 ? -12.273 -6.762 -13.539 1 37.91 238 GLU A C 1
ATOM 1938 O O . GLU A 1 238 ? -11.234 -7.273 -13.125 1 37.91 238 GLU A O 1
ATOM 1943 N N . ALA A 1 239 ? -12.055 -5.629 -14.039 1 41.84 239 ALA A N 1
ATOM 1944 C CA . ALA A 1 239 ? -11.258 -4.512 -13.539 1 41.84 239 ALA A CA 1
ATOM 1945 C C . ALA A 1 239 ? -10.961 -4.664 -12.055 1 41.84 239 ALA A C 1
ATOM 1947 O O . ALA A 1 239 ? -11.688 -4.129 -11.211 1 41.84 239 ALA A O 1
ATOM 1948 N N . ARG A 1 240 ? -10.477 -6.004 -11.773 1 47.31 240 ARG A N 1
ATOM 1949 C CA . ARG A 1 240 ? -10.188 -6.113 -10.344 1 47.31 240 ARG A CA 1
ATOM 1950 C C . ARG A 1 240 ? -8.836 -5.488 -10.016 1 47.31 240 ARG A C 1
ATOM 1952 O O . ARG A 1 240 ? -7.824 -5.805 -10.648 1 47.31 240 ARG A O 1
ATOM 1959 N N . PRO A 1 241 ? -8.914 -4.559 -9.305 1 47.78 241 PRO A N 1
ATOM 1960 C CA . PRO A 1 241 ? -7.648 -3.926 -8.93 1 47.78 241 PRO A CA 1
ATOM 1961 C C . PRO A 1 241 ? -6.699 -4.887 -8.219 1 47.78 241 PRO A C 1
ATOM 1963 O O . PRO A 1 241 ? -7.141 -5.715 -7.418 1 47.78 241 PRO A O 1
ATOM 1966 N N . ASN A 1 242 ? -5.594 -5.191 -8.852 1 53.19 242 ASN A N 1
ATOM 1967 C CA . ASN A 1 242 ? -4.516 -5.977 -8.25 1 53.19 242 ASN A CA 1
ATOM 1968 C C . ASN A 1 242 ? -3.326 -5.098 -7.883 1 53.19 242 ASN A C 1
ATOM 1970 O O . ASN A 1 242 ? -3.268 -3.928 -8.273 1 53.19 242 ASN A O 1
ATOM 1974 N N . ILE A 1 243 ? -2.611 -5.625 -6.891 1 55.22 243 ILE A N 1
ATOM 1975 C CA . ILE A 1 243 ? -1.359 -4.988 -6.496 1 55.22 243 ILE A CA 1
ATOM 1976 C C . ILE A 1 243 ? -0.183 -5.891 -6.867 1 55.22 243 ILE A C 1
ATOM 1978 O O . ILE A 1 243 ? -0.182 -7.082 -6.551 1 55.22 243 ILE A O 1
ATOM 1982 N N . VAL A 1 244 ? 0.59 -5.406 -7.754 1 50.81 244 VAL A N 1
ATOM 1983 C CA . VAL A 1 244 ? 1.854 -6.066 -8.062 1 50.81 244 VAL A CA 1
ATOM 1984 C C . VAL A 1 244 ? 2.959 -5.512 -7.168 1 50.81 244 VAL A C 1
ATOM 1986 O O . VAL A 1 244 ? 3.109 -4.293 -7.039 1 50.81 244 VAL A O 1
ATOM 1989 N N . ILE A 1 245 ? 3.535 -6.434 -6.465 1 54.69 245 ILE A N 1
ATOM 1990 C CA . ILE A 1 245 ? 4.605 -6.035 -5.555 1 54.69 245 ILE A CA 1
ATOM 1991 C C . ILE A 1 245 ? 5.891 -6.785 -5.91 1 54.69 245 ILE A C 1
ATOM 1993 O O . ILE A 1 245 ? 5.859 -7.984 -6.199 1 54.69 245 ILE A O 1
ATOM 1997 N N . SER A 1 246 ? 6.926 -6.133 -6.188 1 45.53 246 SER A N 1
ATOM 1998 C CA . SER A 1 246 ? 8.258 -6.703 -6.363 1 45.53 246 SER A CA 1
ATOM 1999 C C . SER A 1 246 ? 9.172 -6.344 -5.191 1 45.53 246 SER A C 1
ATOM 2001 O O . SER A 1 246 ? 9.211 -5.188 -4.766 1 45.53 246 SER A O 1
ATOM 2003 N N . LEU A 1 247 ? 9.781 -7.398 -4.66 1 52.31 247 LEU A N 1
ATOM 2004 C CA . LEU A 1 247 ? 10.617 -7.223 -3.477 1 52.31 247 LEU A CA 1
ATOM 2005 C C . LEU A 1 247 ? 11.992 -7.855 -3.682 1 52.31 247 LEU A C 1
ATOM 2007 O O . LEU A 1 247 ? 12.133 -8.797 -4.461 1 52.31 247 LEU A O 1
ATOM 2011 N N . LEU A 1 248 ? 13.031 -7.242 -3.092 1 46.31 248 LEU A N 1
ATOM 2012 C CA . LEU A 1 248 ? 14.398 -7.742 -3.086 1 46.31 248 LEU A CA 1
ATOM 2013 C C . LEU A 1 248 ? 14.797 -8.219 -1.692 1 46.31 248 LEU A C 1
ATOM 2015 O O . LEU A 1 248 ? 14.508 -7.555 -0.696 1 46.31 248 LEU A O 1
ATOM 2019 N N . LYS A 1 249 ? 15.219 -9.531 -1.704 1 51.31 249 LYS A N 1
ATOM 2020 C CA . LYS A 1 249 ? 15.812 -10.023 -0.467 1 51.31 249 LYS A CA 1
ATOM 2021 C C . LYS A 1 249 ? 17.109 -9.297 -0.155 1 51.31 249 LYS A C 1
ATOM 2023 O O . LYS A 1 249 ? 18.031 -9.289 -0.971 1 51.31 249 LYS A O 1
ATOM 2028 N N . LEU A 1 250 ? 17.094 -8.469 0.932 1 55.47 250 LEU A N 1
ATOM 2029 C CA . LEU A 1 250 ? 18.312 -7.793 1.36 1 55.47 250 LEU A CA 1
ATOM 2030 C C . LEU A 1 250 ? 19.344 -8.797 1.872 1 55.47 250 LEU A C 1
ATOM 2032 O O . LEU A 1 250 ? 18.984 -9.875 2.336 1 55.47 250 LEU A O 1
ATOM 2036 N N . ASN A 1 251 ? 20.703 -8.664 1.567 1 51.44 251 ASN A N 1
ATOM 2037 C CA . ASN A 1 251 ? 21.828 -9.492 1.99 1 51.44 251 ASN A CA 1
ATOM 2038 C C . ASN A 1 251 ? 21.828 -9.695 3.502 1 51.44 251 ASN A C 1
ATOM 2040 O O . ASN A 1 251 ? 21.359 -8.836 4.254 1 51.44 251 ASN A O 1
ATOM 2044 N N . LYS B 1 1 ? -3.271 19.234 27.734 1 35.75 1 LYS B N 1
ATOM 2045 C CA . LYS B 1 1 ? -2.469 18.047 28.031 1 35.75 1 LYS B CA 1
ATOM 2046 C C . LYS B 1 1 ? -2.826 16.891 27.109 1 35.75 1 LYS B C 1
ATOM 2048 O O . LYS B 1 1 ? -1.985 16.047 26.828 1 35.75 1 LYS B O 1
ATOM 2053 N N . GLU B 1 2 ? -4.16 16.672 26.719 1 40.12 2 GLU B N 1
ATOM 2054 C CA . GLU B 1 2 ? -4.633 15.461 26.047 1 40.12 2 GLU B CA 1
ATOM 2055 C C . GLU B 1 2 ? -4.59 15.609 24.531 1 40.12 2 GLU B C 1
ATOM 2057 O O . GLU B 1 2 ? -5.277 14.875 23.812 1 40.12 2 GLU B O 1
ATOM 2062 N N . GLY B 1 3 ? -3.857 16.625 24 1 38.88 3 GLY B N 1
ATOM 2063 C CA . GLY B 1 3 ? -3.879 17.062 22.625 1 38.88 3 GLY B CA 1
ATOM 2064 C C . GLY B 1 3 ? -3.615 15.945 21.641 1 38.88 3 GLY B C 1
ATOM 2065 O O . GLY B 1 3 ? -4.477 15.617 20.812 1 38.88 3 GLY B O 1
ATOM 2066 N N . LEU B 1 4 ? -2.5 15.406 21.688 1 41.03 4 LEU B N 1
ATOM 2067 C CA . LEU B 1 4 ? -2.107 14.383 20.734 1 41.03 4 LEU B CA 1
ATOM 2068 C C . LEU B 1 4 ? -2.854 13.078 20.984 1 41.03 4 LEU B C 1
ATOM 2070 O O . LEU B 1 4 ? -3.113 12.312 20.062 1 41.03 4 LEU B O 1
ATOM 2074 N N . LYS B 1 5 ? -3.229 12.859 22.266 1 43.78 5 LYS B N 1
ATOM 2075 C CA . LYS B 1 5 ? -3.902 11.625 22.641 1 43.78 5 LYS B CA 1
ATOM 2076 C C . LYS B 1 5 ? -5.281 11.523 21.984 1 43.78 5 LYS B C 1
ATOM 2078 O O . LYS B 1 5 ? -5.801 10.43 21.781 1 43.78 5 LYS B O 1
ATOM 2083 N N . ALA B 1 6 ? -5.754 12.688 21.688 1 42.69 6 ALA B N 1
ATOM 2084 C CA . ALA B 1 6 ? -7.102 12.742 21.125 1 42.69 6 ALA B CA 1
ATOM 2085 C C . ALA B 1 6 ? -7.086 12.469 19.625 1 42.69 6 ALA B C 1
ATOM 2087 O O . ALA B 1 6 ? -8.133 12.203 19.031 1 42.69 6 ALA B O 1
ATOM 2088 N N . ALA B 1 7 ? -5.84 12.508 19.203 1 47.91 7 ALA B N 1
ATOM 2089 C CA . ALA B 1 7 ? -5.715 12.219 17.781 1 47.91 7 ALA B CA 1
ATOM 2090 C C . ALA B 1 7 ? -5.703 10.711 17.516 1 47.91 7 ALA B C 1
ATOM 2092 O O . ALA B 1 7 ? -4.836 10 18.031 1 47.91 7 ALA B O 1
ATOM 2093 N N . GLY B 1 8 ? -6.891 10.109 17.062 1 55.22 8 GLY B N 1
ATOM 2094 C CA . GLY B 1 8 ? -7.125 8.688 16.875 1 55.22 8 GLY B CA 1
ATOM 2095 C C . GLY B 1 8 ? -5.918 7.949 16.328 1 55.22 8 GLY B C 1
ATOM 2096 O O . GLY B 1 8 ? -5.703 6.781 16.656 1 55.22 8 GLY B O 1
ATOM 2097 N N . GLU B 1 9 ? -4.996 8.781 15.625 1 66.06 9 GLU B N 1
ATOM 2098 C CA . GLU B 1 9 ? -3.887 8.086 14.984 1 66.06 9 GLU B CA 1
ATOM 2099 C C . GLU B 1 9 ? -2.598 8.25 15.789 1 66.06 9 GLU B C 1
ATOM 2101 O O . GLU B 1 9 ? -1.561 7.688 15.422 1 66.06 9 GLU B O 1
ATOM 2106 N N . TRP B 1 10 ? -2.584 8.977 16.891 1 73.88 10 TRP B N 1
ATOM 2107 C CA . TRP B 1 10 ? -1.363 9.258 17.641 1 73.88 10 TRP B CA 1
ATOM 2108 C C . TRP B 1 10 ? -0.764 7.969 18.203 1 73.88 10 TRP B C 1
ATOM 2110 O O . TRP B 1 10 ? 0.458 7.801 18.219 1 73.88 10 TRP B O 1
ATOM 2120 N N . HIS B 1 11 ? -1.599 7.105 18.625 1 71.56 11 HIS B N 1
ATOM 2121 C CA . HIS B 1 11 ? -1.116 5.855 19.203 1 71.56 11 HIS B CA 1
ATOM 2122 C C . HIS B 1 11 ? -0.305 5.059 18.188 1 71.56 11 HIS B C 1
ATOM 2124 O O . HIS B 1 11 ? 0.585 4.293 18.562 1 71.56 11 HIS B O 1
ATOM 2130 N N . GLN B 1 12 ? -0.602 5.34 16.922 1 74.62 12 GLN B N 1
ATOM 2131 C CA . GLN B 1 12 ? 0.121 4.633 15.875 1 74.62 12 GLN B CA 1
ATOM 2132 C C . GLN B 1 12 ? 1.354 5.418 15.438 1 74.62 12 GLN B C 1
ATOM 2134 O O . GLN B 1 12 ? 2.381 4.828 15.094 1 74.62 12 GLN B O 1
ATOM 2139 N N . LEU B 1 13 ? 1.203 6.703 15.477 1 81.81 13 LEU B N 1
ATOM 2140 C CA . LEU B 1 13 ? 2.27 7.559 14.969 1 81.81 13 LEU B CA 1
ATOM 2141 C C . LEU B 1 13 ? 3.398 7.688 15.984 1 81.81 13 LEU B C 1
ATOM 2143 O O . LEU B 1 13 ? 4.574 7.652 15.625 1 81.81 13 LEU B O 1
ATOM 2147 N N . LYS B 1 14 ? 3.084 7.754 17.203 1 84.62 14 LYS B N 1
ATOM 2148 C CA . LYS B 1 14 ? 4.035 8.07 18.266 1 84.62 14 LYS B CA 1
ATOM 2149 C C . LYS B 1 14 ? 5.172 7.055 18.312 1 84.62 14 LYS B C 1
ATOM 2151 O O . LYS B 1 14 ? 6.344 7.43 18.328 1 84.62 14 LYS B O 1
ATOM 2156 N N . PRO B 1 15 ? 4.859 5.785 18.281 1 83.88 15 PRO B N 1
ATOM 2157 C CA . PRO B 1 15 ? 5.941 4.805 18.406 1 83.88 15 PRO B CA 1
ATOM 2158 C C . PRO B 1 15 ? 6.879 4.809 17.203 1 83.88 15 PRO B C 1
ATOM 2160 O O . PRO B 1 15 ? 7.957 4.207 17.25 1 83.88 15 PRO B O 1
ATOM 2163 N N . LEU B 1 16 ? 6.531 5.48 16.172 1 85.75 16 LEU B N 1
ATOM 2164 C CA . LEU B 1 16 ? 7.316 5.426 14.945 1 85.75 16 LEU B CA 1
ATOM 2165 C C . LEU B 1 16 ? 8.344 6.555 14.914 1 85.75 16 LEU B C 1
ATOM 2167 O O . LEU B 1 16 ? 9.234 6.562 14.055 1 85.75 16 LEU B O 1
ATOM 2171 N N . PHE B 1 17 ? 8.234 7.449 15.852 1 89.56 17 PHE B N 1
ATOM 2172 C CA . PHE B 1 17 ? 9.227 8.516 15.922 1 89.56 17 PHE B CA 1
ATOM 2173 C C . PHE B 1 17 ? 10.602 7.957 16.281 1 89.56 17 PHE B C 1
ATOM 2175 O O . PHE B 1 17 ? 10.719 7.109 17.156 1 89.56 17 PHE B O 1
ATOM 2182 N N . PRO B 1 18 ? 11.617 8.414 15.555 1 89.38 18 PRO B N 1
ATOM 2183 C CA . PRO B 1 18 ? 12.969 8.109 16.031 1 89.38 18 PRO B CA 1
ATOM 2184 C C . PRO B 1 18 ? 13.336 8.898 17.297 1 89.38 18 PRO B C 1
ATOM 2186 O O . PRO B 1 18 ? 12.531 9.703 17.781 1 89.38 18 PRO B O 1
ATOM 2189 N N . SER B 1 19 ? 14.516 8.539 17.844 1 93.31 19 SER B N 1
ATOM 2190 C CA . SER B 1 19 ? 15.023 9.445 18.859 1 93.31 19 SER B CA 1
ATOM 2191 C C . SER B 1 19 ? 15.234 10.852 18.312 1 93.31 19 SER B C 1
ATOM 2193 O O . SER B 1 19 ? 15.82 11.023 17.25 1 93.31 19 SER B O 1
ATOM 2195 N N . LEU B 1 20 ? 14.758 11.844 19.062 1 96.19 20 LEU B N 1
ATOM 2196 C CA . LEU B 1 20 ? 14.828 13.219 18.578 1 96.19 20 LEU B CA 1
ATOM 2197 C C . LEU B 1 20 ? 15.789 14.039 19.422 1 96.19 20 LEU B C 1
ATOM 2199 O O . LEU B 1 20 ? 15.906 15.258 19.234 1 96.19 20 LEU B O 1
ATOM 2203 N N . GLU B 1 21 ? 16.438 13.328 20.328 1 97.5 21 GLU B N 1
ATOM 2204 C CA . GLU B 1 21 ? 17.391 14.031 21.188 1 97.5 21 GLU B CA 1
ATOM 2205 C C . GLU B 1 21 ? 18.469 14.727 20.359 1 97.5 21 GLU B C 1
ATOM 2207 O O . GLU B 1 21 ? 19.219 14.07 19.625 1 97.5 21 GLU B O 1
ATOM 2212 N N . GLY B 1 22 ? 18.516 16.016 20.453 1 98.38 22 GLY B N 1
ATOM 2213 C CA . GLY B 1 22 ? 19.531 16.797 19.766 1 98.38 22 GLY B CA 1
ATOM 2214 C C . GLY B 1 22 ? 19.266 16.922 18.281 1 98.38 22 GLY B C 1
ATOM 2215 O O . GLY B 1 22 ? 20.141 17.344 17.516 1 98.38 22 GLY B O 1
ATOM 2216 N N . LYS B 1 23 ? 18.078 16.609 17.812 1 98.12 23 LYS B N 1
ATOM 2217 C CA . LYS B 1 23 ? 17.812 16.516 16.391 1 98.12 23 LYS B CA 1
ATOM 2218 C C . LYS B 1 23 ? 17.047 17.734 15.891 1 98.12 23 LYS B C 1
ATOM 2220 O O . LYS B 1 23 ? 16.531 18.516 16.703 1 98.12 23 LYS B O 1
ATOM 2225 N N . SER B 1 24 ? 17.078 17.922 14.555 1 98.75 24 SER B N 1
ATOM 2226 C CA . SER B 1 24 ? 16.281 18.938 13.875 1 98.75 24 SER B CA 1
ATOM 2227 C C . SER B 1 24 ? 15.031 18.328 13.234 1 98.75 24 SER B C 1
ATOM 2229 O O . SER B 1 24 ? 15.094 17.234 12.664 1 98.75 24 SER B O 1
ATOM 2231 N N . VAL B 1 25 ? 13.883 19.062 13.391 1 98.62 25 VAL B N 1
ATOM 2232 C CA . VAL B 1 25 ? 12.609 18.5 12.953 1 98.62 25 VAL B CA 1
ATOM 2233 C C . VAL B 1 25 ? 11.836 19.547 12.148 1 98.62 25 VAL B C 1
ATOM 2235 O O . VAL B 1 25 ? 11.734 20.703 12.562 1 98.62 25 VAL B O 1
ATOM 2238 N N . LEU B 1 26 ? 11.359 19.141 10.992 1 98.81 26 LEU B N 1
ATOM 2239 C CA . LEU B 1 26 ? 10.445 19.938 10.188 1 98.81 26 LEU B CA 1
ATOM 2240 C C . LEU B 1 26 ? 9.047 19.312 10.18 1 98.81 26 LEU B C 1
ATOM 2242 O O . LEU B 1 26 ? 8.898 18.125 9.891 1 98.81 26 LEU B O 1
ATOM 2246 N N . ASP B 1 27 ? 8.078 20.078 10.555 1 98.31 27 ASP B N 1
ATOM 2247 C CA . ASP B 1 27 ? 6.691 19.625 10.562 1 98.31 27 ASP B CA 1
ATOM 2248 C C . ASP B 1 27 ? 5.891 20.297 9.445 1 98.31 27 ASP B C 1
ATOM 2250 O O . ASP B 1 27 ? 5.602 21.5 9.523 1 98.31 27 ASP B O 1
ATOM 2254 N N . LEU B 1 28 ? 5.535 19.516 8.406 1 98 28 LEU B N 1
ATOM 2255 C CA . LEU B 1 28 ? 4.773 20 7.262 1 98 28 LEU B CA 1
ATOM 2256 C C . LEU B 1 28 ? 3.273 19.922 7.539 1 98 28 LEU B C 1
ATOM 2258 O O . LEU B 1 28 ? 2.721 18.828 7.691 1 98 28 LEU B O 1
ATOM 2262 N N . GLY B 1 29 ? 2.631 21.062 7.453 1 94.94 29 GLY B N 1
ATOM 2263 C CA . GLY B 1 29 ? 1.25 21.078 7.902 1 94.94 29 GLY B CA 1
ATOM 2264 C C . GLY B 1 29 ? 1.106 20.859 9.398 1 94.94 29 GLY B C 1
ATOM 2265 O O . GLY B 1 29 ? 0.383 19.969 9.828 1 94.94 29 GLY B O 1
ATOM 2266 N N . CYS B 1 30 ? 1.634 21.844 10.195 1 94.56 30 CYS B N 1
ATOM 2267 C CA . CYS B 1 30 ? 1.848 21.578 11.617 1 94.56 30 CYS B CA 1
ATOM 2268 C C . CYS B 1 30 ? 0.569 21.797 12.406 1 94.56 30 CYS B C 1
ATOM 2270 O O . CYS B 1 30 ? 0.479 21.406 13.57 1 94.56 30 CYS B O 1
ATOM 2272 N N . GLY B 1 31 ? -0.46 22.422 11.82 1 89.88 31 GLY B N 1
ATOM 2273 C CA . GLY B 1 31 ? -1.674 22.719 12.562 1 89.88 31 GLY B CA 1
ATOM 2274 C C . GLY B 1 31 ? -1.413 23.484 13.844 1 89.88 31 GLY B C 1
ATOM 2275 O O . GLY B 1 31 ? -0.73 24.516 13.836 1 89.88 31 GLY B O 1
ATOM 2276 N N . TYR B 1 32 ? -1.886 22.938 14.891 1 86.31 32 TYR B N 1
ATOM 2277 C CA . TYR B 1 32 ? -1.76 23.609 16.188 1 86.31 32 TYR B CA 1
ATOM 2278 C C . TYR B 1 32 ? -0.375 23.375 16.781 1 86.31 32 TYR B C 1
ATOM 2280 O O . TYR B 1 32 ? -0.113 23.781 17.922 1 86.31 32 TYR B O 1
ATOM 2288 N N . GLY B 1 33 ? 0.412 22.703 16.125 1 92.19 33 GLY B N 1
ATOM 2289 C CA . GLY B 1 33 ? 1.806 22.578 16.516 1 92.19 33 GLY B CA 1
ATOM 2290 C C . GLY B 1 33 ? 2.039 21.5 17.547 1 92.19 33 GLY B C 1
ATOM 2291 O O . GLY B 1 33 ? 3.061 21.516 18.25 1 92.19 33 GLY B O 1
ATOM 2292 N N . TRP B 1 34 ? 1.18 20.484 17.672 1 87.5 34 TRP B N 1
ATOM 2293 C CA . TRP B 1 34 ? 1.279 19.453 18.688 1 87.5 34 TRP B CA 1
ATOM 2294 C C . TRP B 1 34 ? 2.5 18.562 18.438 1 87.5 34 TRP B C 1
ATOM 2296 O O . TRP B 1 34 ? 3.191 18.188 19.391 1 87.5 34 TRP B O 1
ATOM 2306 N N . HIS B 1 35 ? 2.781 18.297 17.219 1 93 35 HIS B N 1
ATOM 2307 C CA . HIS B 1 35 ? 3.932 17.453 16.922 1 93 35 HIS B CA 1
ATOM 2308 C C . HIS B 1 35 ? 5.242 18.203 17.141 1 93 35 HIS B C 1
ATOM 2310 O O . HIS B 1 35 ? 6.246 17.609 17.531 1 93 35 HIS B O 1
ATOM 2316 N N . CYS B 1 36 ? 5.211 19.484 16.906 1 97.06 36 CYS B N 1
ATOM 2317 C CA . CYS B 1 36 ? 6.375 20.297 17.219 1 97.06 36 CYS B CA 1
ATOM 2318 C C . CYS B 1 36 ? 6.68 20.266 18.703 1 97.06 36 CYS B C 1
ATOM 2320 O O . CYS B 1 36 ? 7.828 20.062 19.109 1 97.06 36 CYS B O 1
ATOM 2322 N N . LYS B 1 37 ? 5.613 20.438 19.469 1 94.69 37 LYS B N 1
ATOM 2323 C CA . LYS B 1 37 ? 5.793 20.438 20.922 1 94.69 37 LYS B CA 1
ATOM 2324 C C . LYS B 1 37 ? 6.281 19.078 21.406 1 94.69 37 LYS B C 1
ATOM 2326 O O . LYS B 1 37 ? 7.18 19 22.25 1 94.69 37 LYS B O 1
ATOM 2331 N N . PHE B 1 38 ? 5.719 18.031 20.922 1 91.88 38 PHE B N 1
ATOM 2332 C CA . PHE B 1 38 ? 6.172 16.688 21.234 1 91.88 38 PHE B CA 1
ATOM 2333 C C . PHE B 1 38 ? 7.652 16.531 20.922 1 91.88 38 PHE B C 1
ATOM 2335 O O . PHE B 1 38 ? 8.414 16 21.734 1 91.88 38 PHE B O 1
ATOM 2342 N N . ALA B 1 39 ? 8.078 16.984 19.75 1 96.44 39 ALA B N 1
ATOM 2343 C CA . ALA B 1 39 ? 9.477 16.891 19.359 1 96.44 39 ALA B CA 1
ATOM 2344 C C . ALA B 1 39 ? 10.383 17.594 20.359 1 96.44 39 ALA B C 1
ATOM 2346 O O . ALA B 1 39 ? 11.438 17.078 20.719 1 96.44 39 ALA B O 1
ATOM 2347 N N . GLU B 1 40 ? 9.938 18.766 20.766 1 97.69 40 GLU B N 1
ATOM 2348 C CA . GLU B 1 40 ? 10.727 19.5 21.75 1 97.69 40 GLU B CA 1
ATOM 2349 C C . GLU B 1 40 ? 10.828 18.719 23.062 1 97.69 40 GLU B C 1
ATOM 2351 O O . GLU B 1 40 ? 11.906 18.625 23.656 1 97.69 40 GLU B O 1
ATOM 2356 N N . GLU B 1 41 ? 9.711 18.156 23.484 1 95.19 41 GLU B N 1
ATOM 2357 C CA . GLU B 1 41 ? 9.68 17.359 24.703 1 95.19 41 GLU B CA 1
ATOM 2358 C C . GLU B 1 41 ? 10.602 16.156 24.609 1 95.19 41 GLU B C 1
ATOM 2360 O O . GLU B 1 41 ? 11.109 15.664 25.609 1 95.19 41 GLU B O 1
ATOM 2365 N N . GLN B 1 42 ? 10.812 15.742 23.438 1 95.31 42 GLN B N 1
ATOM 2366 C CA . GLN B 1 42 ? 11.664 14.57 23.219 1 95.31 42 GLN B CA 1
ATOM 2367 C C . GLN B 1 42 ? 13.125 14.977 23.047 1 95.31 42 GLN B C 1
ATOM 2369 O O . GLN B 1 42 ? 13.977 14.133 22.766 1 95.31 42 GLN B O 1
ATOM 2374 N N . GLY B 1 43 ? 13.422 16.234 23.062 1 97.38 43 GLY B N 1
ATOM 2375 C CA . GLY B 1 43 ? 14.812 16.672 23.109 1 97.38 43 GLY B CA 1
ATOM 2376 C C . GLY B 1 43 ? 15.281 17.281 21.797 1 97.38 43 GLY B C 1
ATOM 2377 O O . GLY B 1 43 ? 16.469 17.578 21.641 1 97.38 43 GLY B O 1
ATOM 2378 N N . ALA B 1 44 ? 14.438 17.469 20.828 1 98.38 44 ALA B N 1
ATOM 2379 C CA . ALA B 1 44 ? 14.828 18.156 19.594 1 98.38 44 ALA B CA 1
ATOM 2380 C C . ALA B 1 44 ? 15.297 19.578 19.875 1 98.38 44 ALA B C 1
ATOM 2382 O O . ALA B 1 44 ? 14.75 20.25 20.75 1 98.38 44 ALA B O 1
ATOM 2383 N N . THR B 1 45 ? 16.25 20.047 19.094 1 98.44 45 THR B N 1
ATOM 2384 C CA . THR B 1 45 ? 16.875 21.312 19.422 1 98.44 45 THR B CA 1
ATOM 2385 C C . THR B 1 45 ? 16.578 22.375 18.359 1 98.44 45 THR B C 1
ATOM 2387 O O . THR B 1 45 ? 16.828 23.562 18.562 1 98.44 45 THR B O 1
ATOM 2390 N N . LYS B 1 46 ? 16.094 21.969 17.281 1 98.75 46 LYS B N 1
ATOM 2391 C CA . LYS B 1 46 ? 15.664 22.844 16.203 1 98.75 46 LYS B CA 1
ATOM 2392 C C . LYS B 1 46 ? 14.375 22.328 15.562 1 98.75 46 LYS B C 1
ATOM 2394 O O . LYS B 1 46 ? 14.375 21.281 14.922 1 98.75 46 LYS B O 1
ATOM 2399 N N . ILE B 1 47 ? 13.297 23.109 15.719 1 98.81 47 ILE B N 1
ATOM 2400 C CA . ILE B 1 47 ? 12 22.656 15.242 1 98.81 47 ILE B CA 1
ATOM 2401 C C . ILE B 1 47 ? 11.328 23.766 14.445 1 98.81 47 ILE B C 1
ATOM 2403 O O . ILE B 1 47 ? 11.273 24.906 14.898 1 98.81 47 ILE B O 1
ATOM 2407 N N . LEU B 1 48 ? 10.883 23.406 13.266 1 98.88 48 LEU B N 1
ATOM 2408 C CA . LEU B 1 48 ? 10.094 24.328 12.453 1 98.88 48 LEU B CA 1
ATOM 2409 C C . LEU B 1 48 ? 8.758 23.703 12.062 1 98.88 48 LEU B C 1
ATOM 2411 O O . LEU B 1 48 ? 8.719 22.594 11.523 1 98.88 48 LEU B O 1
ATOM 2415 N N . GLY B 1 49 ? 7.695 24.312 12.469 1 98.69 49 GLY B N 1
ATOM 2416 C CA . GLY B 1 49 ? 6.375 23.984 11.961 1 98.69 49 GLY B CA 1
ATOM 2417 C C . GLY B 1 49 ? 5.855 24.969 10.93 1 98.69 49 GLY B C 1
ATOM 2418 O O . GLY B 1 49 ? 5.895 26.172 11.156 1 98.69 49 GLY B O 1
ATOM 2419 N N . ILE B 1 50 ? 5.41 24.422 9.805 1 98.38 50 ILE B N 1
ATOM 2420 C CA . ILE B 1 50 ? 4.836 25.328 8.812 1 98.38 50 ILE B CA 1
ATOM 2421 C C . ILE B 1 50 ? 3.393 24.922 8.523 1 98.38 50 ILE B C 1
ATOM 2423 O O . ILE B 1 50 ? 3.053 23.734 8.562 1 98.38 50 ILE B O 1
ATOM 2427 N N . ASP B 1 51 ? 2.621 25.875 8.258 1 94.69 51 ASP B N 1
ATOM 2428 C CA . ASP B 1 51 ? 1.228 25.719 7.855 1 94.69 51 ASP B CA 1
ATOM 2429 C C . ASP B 1 51 ? 0.765 26.891 6.996 1 94.69 51 ASP B C 1
ATOM 2431 O O . ASP B 1 51 ? 1.23 28.016 7.176 1 94.69 51 ASP B O 1
ATOM 2435 N N . LEU B 1 52 ? -0.105 26.594 6.102 1 92.06 52 LEU B N 1
ATOM 2436 C CA . LEU B 1 52 ? -0.599 27.609 5.191 1 92.06 52 LEU B CA 1
ATOM 2437 C C . LEU B 1 52 ? -1.536 28.578 5.914 1 92.06 52 LEU B C 1
ATOM 2439 O O . LEU B 1 52 ? -1.64 29.75 5.539 1 92.06 52 LEU B O 1
ATOM 2443 N N . SER B 1 53 ? -2.184 28.125 6.965 1 88.19 53 SER B N 1
ATOM 2444 C CA . SER B 1 53 ? -3.227 28.875 7.66 1 88.19 53 SER B CA 1
ATOM 2445 C C . SER B 1 53 ? -2.633 29.781 8.742 1 88.19 53 SER B C 1
ATOM 2447 O O . SER B 1 53 ? -2.033 29.297 9.703 1 88.19 53 SER B O 1
ATOM 2449 N N . LYS B 1 54 ? -2.877 31.125 8.625 1 92.38 54 LYS B N 1
ATOM 2450 C CA . LYS B 1 54 ? -2.465 32.062 9.648 1 92.38 54 LYS B CA 1
ATOM 2451 C C . LYS B 1 54 ? -3.107 31.734 10.992 1 92.38 54 LYS B C 1
ATOM 2453 O O . LYS B 1 54 ? -2.451 31.812 12.039 1 92.38 54 LYS B O 1
ATOM 2458 N N . LYS B 1 55 ? -4.293 31.344 10.852 1 84.62 55 LYS B N 1
ATOM 2459 C CA . LYS B 1 55 ? -5.02 31 12.07 1 84.62 55 LYS B CA 1
ATOM 2460 C C . LYS B 1 55 ? -4.355 29.828 12.789 1 84.62 55 LYS B C 1
ATOM 2462 O O . LYS B 1 55 ? -4.188 29.844 14.008 1 84.62 55 LYS B O 1
ATOM 2467 N N . MET B 1 56 ? -4.023 28.766 12.039 1 85.62 56 MET B N 1
ATOM 2468 C CA . MET B 1 56 ? -3.359 27.609 12.617 1 85.62 56 MET B CA 1
ATOM 2469 C C . MET B 1 56 ? -2.047 28 13.289 1 85.62 56 MET B C 1
ATOM 2471 O O . MET B 1 56 ? -1.773 27.609 14.422 1 85.62 56 MET B O 1
ATOM 2475 N N . ILE B 1 57 ? -1.307 28.859 12.664 1 94.31 57 ILE B N 1
ATOM 2476 C CA . ILE B 1 57 ? 0.008 29.234 13.172 1 94.31 57 ILE B CA 1
ATOM 2477 C C . ILE B 1 57 ? -0.149 30.078 14.43 1 94.31 57 ILE B C 1
ATOM 2479 O O . ILE B 1 57 ? 0.589 29.906 15.406 1 94.31 57 ILE B O 1
ATOM 2483 N N . GLU B 1 58 ? -1.075 30.938 14.422 1 93.88 58 GLU B N 1
ATOM 2484 C CA . GLU B 1 58 ? -1.326 31.75 15.609 1 93.88 58 GLU B CA 1
ATOM 2485 C C . GLU B 1 58 ? -1.684 30.875 16.812 1 93.88 58 GLU B C 1
ATOM 2487 O O . GLU B 1 58 ? -1.17 31.094 17.906 1 93.88 58 GLU B O 1
ATOM 2492 N N . GLU B 1 59 ? -2.51 29.906 16.516 1 88.5 59 GLU B N 1
ATOM 2493 C CA . GLU B 1 59 ? -2.889 28.984 17.578 1 88.5 59 GLU B CA 1
ATOM 2494 C C . GLU B 1 59 ? -1.704 28.141 18.016 1 88.5 59 GLU B C 1
ATOM 2496 O O . GLU B 1 59 ? -1.541 27.859 19.203 1 88.5 59 GLU B O 1
ATOM 2501 N N . ALA B 1 60 ? -0.918 27.719 17.109 1 92.44 60 ALA B N 1
ATOM 2502 C CA . ALA B 1 60 ? 0.279 26.938 17.422 1 92.44 60 ALA B CA 1
ATOM 2503 C C . ALA B 1 60 ? 1.218 27.734 18.328 1 92.44 60 ALA B C 1
ATOM 2505 O O . ALA B 1 60 ? 1.729 27.203 19.328 1 92.44 60 ALA B O 1
ATOM 2506 N N . GLN B 1 61 ? 1.399 29 18.031 1 96.69 61 GLN B N 1
ATOM 2507 C CA . GLN B 1 61 ? 2.275 29.859 18.812 1 96.69 61 GLN B CA 1
ATOM 2508 C C . GLN B 1 61 ? 1.724 30.078 20.219 1 96.69 61 GLN B C 1
ATOM 2510 O O . GLN B 1 61 ? 2.486 30.172 21.188 1 96.69 61 GLN B O 1
ATOM 2515 N N . LYS B 1 62 ? 0.482 30.078 20.297 1 94.06 62 LYS B N 1
ATOM 2516 C CA . LYS B 1 62 ? -0.162 30.312 21.578 1 94.06 62 LYS B CA 1
ATOM 2517 C C . LYS B 1 62 ? -0.146 29.047 22.438 1 94.06 62 LYS B C 1
ATOM 2519 O O . LYS B 1 62 ? 0.166 29.094 23.625 1 94.06 62 LYS B O 1
ATOM 2524 N N . ARG B 1 63 ? -0.404 27.922 21.812 1 87.94 63 ARG B N 1
ATOM 2525 C CA . ARG B 1 63 ? -0.672 26.703 22.562 1 87.94 63 ARG B CA 1
ATOM 2526 C C . ARG B 1 63 ? 0.595 25.859 22.719 1 87.94 63 ARG B C 1
ATOM 2528 O O . ARG B 1 63 ? 0.75 25.141 23.703 1 87.94 63 ARG B O 1
ATOM 2535 N N . ASN B 1 64 ? 1.395 25.969 21.719 1 94 64 ASN B N 1
ATOM 2536 C CA . ASN B 1 64 ? 2.521 25.047 21.656 1 94 64 ASN B CA 1
ATOM 2537 C C . ASN B 1 64 ? 3.822 25.766 21.328 1 94 64 ASN B C 1
ATOM 2539 O O . ASN B 1 64 ? 4.562 25.344 20.438 1 94 64 ASN B O 1
ATOM 2543 N N . SER B 1 65 ? 3.971 26.828 22.078 1 95.94 65 SER B N 1
ATOM 2544 C CA . SER B 1 65 ? 5.219 27.562 21.922 1 95.94 65 SER B CA 1
ATOM 2545 C C . SER B 1 65 ? 6.367 26.859 22.641 1 95.94 65 SER B C 1
ATOM 2547 O O . SER B 1 65 ? 6.141 25.969 23.469 1 95.94 65 SER B O 1
ATOM 2549 N N . GLY B 1 66 ? 7.609 27.141 22.234 1 95.62 66 GLY B N 1
ATOM 2550 C CA . GLY B 1 66 ? 8.828 26.625 22.828 1 95.62 66 GLY B CA 1
ATOM 2551 C C . GLY B 1 66 ? 10.078 27.344 22.359 1 95.62 66 GLY B C 1
ATOM 2552 O O . GLY B 1 66 ? 10.078 27.969 21.297 1 95.62 66 GLY B O 1
ATOM 2553 N N . ASN B 1 67 ? 11.094 27.234 23.188 1 96.81 67 ASN B N 1
ATOM 2554 C CA . ASN B 1 67 ? 12.328 27.938 22.891 1 96.81 67 ASN B CA 1
ATOM 2555 C C . ASN B 1 67 ? 13 27.391 21.625 1 96.81 67 ASN B C 1
ATOM 2557 O O . ASN B 1 67 ? 13.727 28.109 20.938 1 96.81 67 ASN B O 1
ATOM 2561 N N . GLN B 1 68 ? 12.711 26.141 21.359 1 98.06 68 GLN B N 1
ATOM 2562 C CA . GLN B 1 68 ? 13.367 25.5 20.219 1 98.06 68 GLN B CA 1
ATOM 2563 C C . GLN B 1 68 ? 12.445 25.453 19.016 1 98.06 68 GLN B C 1
ATOM 2565 O O . GLN B 1 68 ? 12.781 24.844 17.984 1 98.06 68 GLN B O 1
ATOM 2570 N N . ILE B 1 69 ? 11.242 26.047 19.078 1 98.75 69 ILE B N 1
ATOM 2571 C CA . ILE B 1 69 ? 10.227 25.891 18.047 1 98.75 69 ILE B CA 1
ATOM 2572 C C . ILE B 1 69 ? 10.031 27.219 17.312 1 98.75 69 ILE B C 1
ATOM 2574 O O . ILE B 1 69 ? 9.852 28.266 17.938 1 98.75 69 ILE B O 1
ATOM 2578 N N . GLU B 1 70 ? 10.094 27.188 16.078 1 98.69 70 GLU B N 1
ATOM 2579 C CA . GLU B 1 70 ? 9.664 28.266 15.195 1 98.69 70 GLU B CA 1
ATOM 2580 C C . GLU B 1 70 ? 8.445 27.859 14.367 1 98.69 70 GLU B C 1
ATOM 2582 O O . GLU B 1 70 ? 8.367 26.719 13.891 1 98.69 70 GLU B O 1
ATOM 2587 N N . TYR B 1 71 ? 7.473 28.719 14.281 1 98.56 71 TYR B N 1
ATOM 2588 C CA . TYR B 1 71 ? 6.32 28.531 13.406 1 98.56 71 TYR B CA 1
ATOM 2589 C C . TYR B 1 71 ? 6.324 29.547 12.266 1 98.56 71 TYR B C 1
ATOM 2591 O O . TYR B 1 71 ? 6.652 30.719 12.477 1 98.56 71 TYR B O 1
ATOM 2599 N N . ARG B 1 72 ? 5.965 29.125 11.102 1 98.31 72 ARG B N 1
ATOM 2600 C CA . ARG B 1 72 ? 5.953 29.984 9.93 1 98.31 72 ARG B CA 1
ATOM 2601 C C . ARG B 1 72 ? 4.723 29.734 9.062 1 98.31 72 ARG B C 1
ATOM 2603 O O . ARG B 1 72 ? 4.332 28.578 8.859 1 98.31 72 ARG B O 1
ATOM 2610 N N . ILE B 1 73 ? 4.164 30.828 8.625 1 97.38 73 ILE B N 1
ATOM 2611 C CA . ILE B 1 73 ? 3.109 30.703 7.629 1 97.38 73 ILE B CA 1
ATOM 2612 C C . ILE B 1 73 ? 3.723 30.391 6.266 1 97.38 73 ILE B C 1
ATOM 2614 O O . ILE B 1 73 ? 4.422 31.234 5.688 1 97.38 73 ILE B O 1
ATOM 2618 N N . SER B 1 74 ? 3.486 29.188 5.801 1 97.25 74 SER B N 1
ATOM 2619 C CA . SER B 1 74 ? 4.004 28.75 4.508 1 97.25 74 SER B CA 1
ATOM 2620 C C . SER B 1 74 ? 3.277 27.5 4.008 1 97.25 74 SER B C 1
ATOM 2622 O O . SER B 1 74 ? 2.971 26.609 4.793 1 97.25 74 SER B O 1
ATOM 2624 N N . GLY B 1 75 ? 3.014 27.547 2.693 1 95.44 75 GLY B N 1
ATOM 2625 C CA . GLY B 1 75 ? 2.541 26.312 2.086 1 95.44 75 GLY B CA 1
ATOM 2626 C C . GLY B 1 75 ? 3.637 25.281 1.901 1 95.44 75 GLY B C 1
ATOM 2627 O O . GLY B 1 75 ? 4.816 25.625 1.83 1 95.44 75 GLY B O 1
ATOM 2628 N N . LEU B 1 76 ? 3.217 24.031 1.849 1 96.88 76 LEU B N 1
ATOM 2629 C CA . LEU B 1 76 ? 4.18 22.953 1.653 1 96.88 76 LEU B CA 1
ATOM 2630 C C . LEU B 1 76 ? 4.938 23.125 0.342 1 96.88 76 LEU B C 1
ATOM 2632 O O . LEU B 1 76 ? 6.129 22.828 0.262 1 96.88 76 LEU B O 1
ATOM 2636 N N . GLU B 1 77 ? 4.242 23.625 -0.654 1 95.62 77 GLU B N 1
ATOM 2637 C CA . GLU B 1 77 ? 4.848 23.797 -1.973 1 95.62 77 GLU B CA 1
ATOM 2638 C C . GLU B 1 77 ? 5.766 25.016 -2.012 1 95.62 77 GLU B C 1
ATOM 2640 O O . GLU B 1 77 ? 6.695 25.062 -2.822 1 95.62 77 GLU B O 1
ATOM 2645 N N . GLU B 1 78 ? 5.578 25.969 -1.138 1 95.62 78 GLU B N 1
ATOM 2646 C CA . GLU B 1 78 ? 6.277 27.25 -1.187 1 95.62 78 GLU B CA 1
ATOM 2647 C C . GLU B 1 78 ? 7.551 27.203 -0.343 1 95.62 78 GLU B C 1
ATOM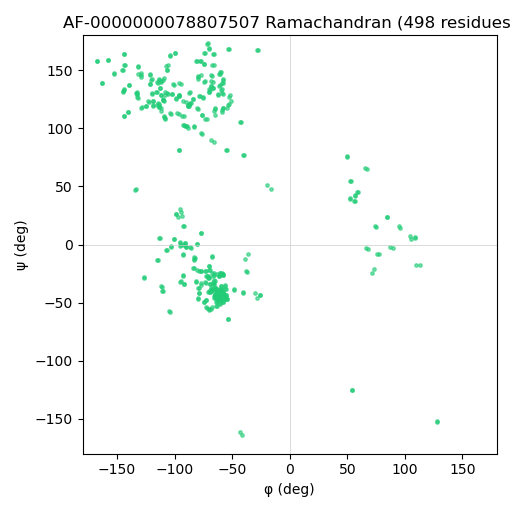 2649 O O . GLU B 1 78 ? 8.484 27.969 -0.59 1 95.62 78 GLU B O 1
ATOM 2654 N N . TYR B 1 79 ? 7.52 26.359 0.649 1 96.69 79 TYR B N 1
ATOM 2655 C CA . TYR B 1 79 ? 8.703 26.266 1.501 1 96.69 79 TYR B CA 1
ATOM 2656 C C . TYR B 1 79 ? 9.938 25.906 0.683 1 96.69 79 TYR B C 1
ATOM 2658 O O . TYR B 1 79 ? 9.852 25.125 -0.274 1 96.69 79 TYR B O 1
ATOM 2666 N N . ASP B 1 80 ? 11.125 26.422 0.953 1 95.56 80 ASP B N 1
ATOM 2667 C CA . ASP B 1 80 ? 12.328 26.328 0.139 1 95.56 80 ASP B CA 1
ATOM 2668 C C . ASP B 1 80 ? 13.023 24.984 0.337 1 95.56 80 ASP B C 1
ATOM 2670 O O . ASP B 1 80 ? 13.766 24.516 -0.534 1 95.56 80 ASP B O 1
ATOM 2674 N N . TYR B 1 81 ? 12.852 24.281 1.354 1 97.88 81 TYR B N 1
ATOM 2675 C CA . TYR B 1 81 ? 13.453 22.984 1.688 1 97.88 81 TYR B CA 1
ATOM 2676 C C . TYR B 1 81 ? 14.969 23.031 1.516 1 97.88 81 TYR B C 1
ATOM 2678 O O . TYR B 1 81 ? 15.508 22.438 0.585 1 97.88 81 TYR B O 1
ATOM 2686 N N . PRO B 1 82 ? 15.695 23.641 2.389 1 98.31 82 PRO B N 1
ATOM 2687 C CA . PRO B 1 82 ? 17.156 23.688 2.289 1 98.31 82 PRO B CA 1
ATOM 2688 C C . PRO B 1 82 ? 17.781 22.281 2.297 1 98.31 82 PRO B C 1
ATOM 2690 O O . PRO B 1 82 ? 17.281 21.391 2.971 1 98.31 82 PRO B O 1
ATOM 2693 N N . GLU B 1 83 ? 18.875 22.125 1.622 1 97.75 83 GLU B N 1
ATOM 2694 C CA . GLU B 1 83 ? 19.531 20.828 1.472 1 97.75 83 GLU B CA 1
ATOM 2695 C C . GLU B 1 83 ? 20.125 20.359 2.793 1 97.75 83 GLU B C 1
ATOM 2697 O O . GLU B 1 83 ? 20.781 21.125 3.498 1 97.75 83 GLU B O 1
ATOM 2702 N N . ASN B 1 84 ? 19.891 19.125 3.137 1 97.19 84 ASN B N 1
ATOM 2703 C CA . ASN B 1 84 ? 20.531 18.438 4.25 1 97.19 84 ASN B CA 1
ATOM 2704 C C . ASN B 1 84 ? 20.406 19.234 5.547 1 97.19 84 ASN B C 1
ATOM 2706 O O . ASN B 1 84 ? 21.391 19.453 6.246 1 97.19 84 ASN B O 1
ATOM 2710 N N . GLU B 1 85 ? 19.25 19.547 5.871 1 97.94 85 GLU B N 1
ATOM 2711 C CA . GLU B 1 85 ? 19.016 20.438 7.008 1 97.94 85 GLU B CA 1
ATOM 2712 C C . GLU B 1 85 ? 18.359 19.688 8.164 1 97.94 85 GLU B C 1
ATOM 2714 O O . GLU B 1 85 ? 18.688 19.922 9.328 1 97.94 85 GLU B O 1
ATOM 2719 N N . TRP B 1 86 ? 17.484 18.766 7.855 1 98.25 86 TRP B N 1
ATOM 2720 C CA . TRP B 1 86 ? 16.625 18.203 8.891 1 98.25 86 TRP B CA 1
ATOM 2721 C C . TRP B 1 86 ? 16.953 16.734 9.133 1 98.25 86 TRP B C 1
ATOM 2723 O O . TRP B 1 86 ? 17.219 15.984 8.188 1 98.25 86 TRP B O 1
ATOM 2733 N N . ASP B 1 87 ? 16.891 16.297 10.383 1 97.44 87 ASP B N 1
ATOM 2734 C CA . ASP B 1 87 ? 17.016 14.891 10.75 1 97.44 87 ASP B CA 1
ATOM 2735 C C . ASP B 1 87 ? 15.703 14.141 10.555 1 97.44 87 ASP B C 1
ATOM 2737 O O . ASP B 1 87 ? 15.703 12.945 10.266 1 97.44 87 ASP B O 1
ATOM 2741 N N . CYS B 1 88 ? 14.664 14.883 10.758 1 97.62 88 CYS B N 1
ATOM 2742 C CA . CYS B 1 88 ? 13.336 14.289 10.688 1 97.62 88 CYS B CA 1
ATOM 2743 C C . CYS B 1 88 ? 12.328 15.266 10.094 1 97.62 88 CYS B C 1
ATOM 2745 O O . CYS B 1 88 ? 12.312 16.438 10.461 1 97.62 88 CYS B O 1
ATOM 2747 N N . VAL B 1 89 ? 11.547 14.781 9.117 1 98.12 89 VAL B N 1
ATOM 2748 C CA . VAL B 1 89 ? 10.414 15.516 8.578 1 98.12 89 VAL B CA 1
ATOM 2749 C C . VAL B 1 89 ? 9.117 14.773 8.891 1 98.12 89 VAL B C 1
ATOM 2751 O O . VAL B 1 89 ? 9.023 13.555 8.68 1 98.12 89 VAL B O 1
ATOM 2754 N N . ILE B 1 90 ? 8.172 15.523 9.406 1 96.38 90 ILE B N 1
ATOM 2755 C CA . ILE B 1 90 ? 6.871 14.953 9.758 1 96.38 90 ILE B CA 1
ATOM 2756 C C . ILE B 1 90 ? 5.77 15.656 8.961 1 96.38 90 ILE B C 1
ATOM 2758 O O . ILE B 1 90 ? 5.863 16.844 8.68 1 96.38 90 ILE B O 1
ATOM 2762 N N . SER B 1 91 ? 4.785 14.914 8.539 1 95.06 91 SER B N 1
ATOM 2763 C CA . SER B 1 91 ? 3.568 15.469 7.961 1 95.06 91 SER B CA 1
ATOM 2764 C C . SER B 1 91 ? 2.346 14.641 8.344 1 95.06 91 SER B C 1
ATOM 2766 O O . SER B 1 91 ? 2.203 13.492 7.902 1 95.06 91 SER B O 1
ATOM 2768 N N . ASN B 1 92 ? 1.544 15.219 9.141 1 88.75 92 ASN B N 1
ATOM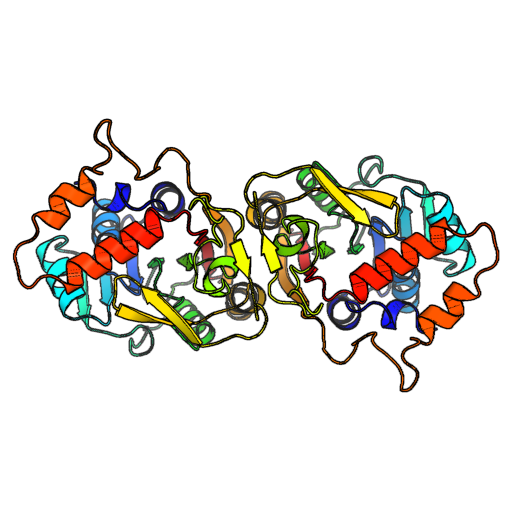 2769 C CA . ASN B 1 92 ? 0.371 14.492 9.617 1 88.75 92 ASN B CA 1
ATOM 2770 C C . ASN B 1 92 ? -0.915 15.047 9.008 1 88.75 92 ASN B C 1
ATOM 2772 O O . ASN B 1 92 ? -1.333 16.156 9.328 1 88.75 92 ASN B O 1
ATOM 2776 N N . LEU B 1 93 ? -1.52 14.219 8.117 1 86.38 93 LEU B N 1
ATOM 2777 C CA . LEU B 1 93 ? -2.832 14.484 7.535 1 86.38 93 LEU B CA 1
ATOM 2778 C C . LEU B 1 93 ? -2.834 15.812 6.785 1 86.38 93 LEU B C 1
ATOM 2780 O O . LEU B 1 93 ? -3.76 16.609 6.938 1 86.38 93 LEU B O 1
ATOM 2784 N N . ALA B 1 94 ? -1.815 16.047 5.996 1 90 94 ALA B N 1
ATOM 2785 C CA . ALA B 1 94 ? -1.701 17.266 5.195 1 90 94 ALA B CA 1
ATOM 2786 C C . ALA B 1 94 ? -1.468 16.938 3.725 1 90 94 ALA B C 1
ATOM 2788 O O . ALA B 1 94 ? -1.971 17.625 2.84 1 90 94 ALA B O 1
ATOM 2789 N N . LEU B 1 95 ? -0.86 15.844 3.436 1 94.06 95 LEU B N 1
ATOM 2790 C CA . LEU B 1 95 ? -0.346 15.555 2.1 1 94.06 95 LEU B CA 1
ATOM 2791 C C . LEU B 1 95 ? -1.485 15.242 1.135 1 94.06 95 LEU B C 1
ATOM 2793 O O . LEU B 1 95 ? -1.326 15.367 -0.081 1 94.06 95 LEU B O 1
ATOM 2797 N N . HIS B 1 96 ? -2.66 14.812 1.698 1 89.88 96 HIS B N 1
ATOM 2798 C CA . HIS B 1 96 ? -3.779 14.516 0.814 1 89.88 96 HIS B CA 1
ATOM 2799 C C . HIS B 1 96 ? -4.457 15.789 0.328 1 89.88 96 HIS B C 1
ATOM 2801 O O . HIS B 1 96 ? -5.465 15.734 -0.379 1 89.88 96 HIS B O 1
ATOM 2807 N N . TYR B 1 97 ? -3.873 16.953 0.565 1 88.88 97 TYR B N 1
ATOM 2808 C CA . TYR B 1 97 ? -4.344 18.219 0.023 1 88.88 97 TYR B CA 1
ATOM 2809 C C . TYR B 1 97 ? -3.418 18.719 -1.076 1 88.88 97 TYR B C 1
ATOM 2811 O O . TYR B 1 97 ? -3.695 19.734 -1.714 1 88.88 97 TYR B O 1
ATOM 2819 N N . ILE B 1 98 ? -2.354 18.062 -1.305 1 93.5 98 ILE B N 1
ATOM 2820 C CA . ILE B 1 98 ? -1.331 18.469 -2.26 1 93.5 98 ILE B CA 1
ATOM 2821 C C . ILE B 1 98 ? -1.558 17.766 -3.596 1 93.5 98 ILE B C 1
ATOM 2823 O O . ILE B 1 98 ? -1.653 16.531 -3.646 1 93.5 98 ILE B O 1
ATOM 2827 N N . GLU B 1 99 ? -1.606 18.469 -4.637 1 92.69 99 GLU B N 1
ATOM 2828 C CA . GLU B 1 99 ? -1.812 17.891 -5.961 1 92.69 99 GLU B CA 1
ATOM 2829 C C . GLU B 1 99 ? -0.586 17.109 -6.414 1 92.69 99 GLU B C 1
ATOM 2831 O O . GLU B 1 99 ? -0.682 15.914 -6.711 1 92.69 99 GLU B O 1
ATOM 2836 N N . ASP B 1 100 ? 0.523 17.766 -6.426 1 94.62 100 ASP B N 1
ATOM 2837 C CA . ASP B 1 100 ? 1.756 17.094 -6.84 1 94.62 100 ASP B CA 1
ATOM 2838 C C . ASP B 1 100 ? 2.539 16.594 -5.629 1 94.62 100 ASP B C 1
ATOM 2840 O O . ASP B 1 100 ? 3.549 17.188 -5.246 1 94.62 100 ASP B O 1
ATOM 2844 N N . ILE B 1 101 ? 2.166 15.469 -5.102 1 95.5 101 ILE B N 1
ATOM 2845 C CA . ILE B 1 101 ? 2.766 14.938 -3.883 1 95.5 101 ILE B CA 1
ATOM 2846 C C . ILE B 1 101 ? 4.191 14.477 -4.168 1 95.5 101 ILE B C 1
ATOM 2848 O O . ILE B 1 101 ? 5.047 14.492 -3.279 1 95.5 101 ILE B O 1
ATOM 2852 N N . VAL B 1 102 ? 4.492 14.086 -5.363 1 94.62 102 VAL B N 1
ATOM 2853 C CA . VAL B 1 102 ? 5.816 13.594 -5.727 1 94.62 102 VAL B CA 1
ATOM 2854 C C . VAL B 1 102 ? 6.836 14.727 -5.621 1 94.62 102 VAL B C 1
ATOM 2856 O O . VAL B 1 102 ? 7.965 14.516 -5.172 1 94.62 102 VAL B O 1
ATOM 2859 N N . GLU B 1 103 ? 6.422 15.898 -6 1 96.12 103 GLU B N 1
ATOM 2860 C CA . GLU B 1 103 ? 7.301 17.047 -5.84 1 96.12 103 GLU B CA 1
ATOM 2861 C C . GLU B 1 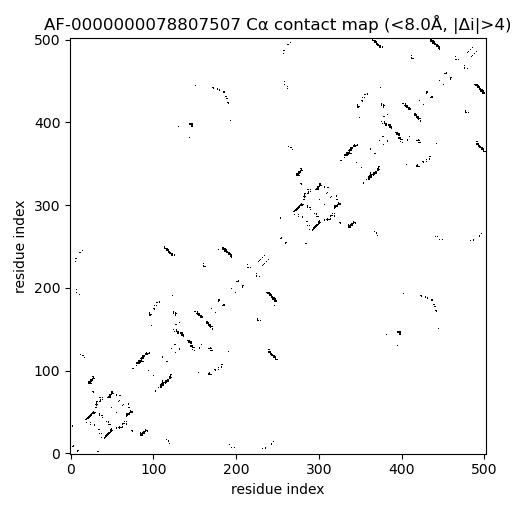103 ? 7.656 17.281 -4.371 1 96.12 103 GLU B C 1
ATOM 2863 O O . GLU B 1 103 ? 8.797 17.609 -4.047 1 96.12 103 GLU B O 1
ATOM 2868 N N . ILE B 1 104 ? 6.676 17.125 -3.518 1 97.31 104 ILE B N 1
ATOM 2869 C CA . ILE B 1 104 ? 6.926 17.297 -2.09 1 97.31 104 ILE B CA 1
ATOM 2870 C C . ILE B 1 104 ? 7.906 16.219 -1.611 1 97.31 104 ILE B C 1
ATOM 2872 O O . ILE B 1 104 ? 8.82 16.516 -0.832 1 97.31 104 ILE B O 1
ATOM 2876 N N . PHE B 1 105 ? 7.734 14.969 -2.082 1 96.38 105 PHE B N 1
ATOM 2877 C CA . PHE B 1 105 ? 8.656 13.898 -1.715 1 96.38 105 PHE B CA 1
ATOM 2878 C C . PHE B 1 105 ? 10.078 14.25 -2.125 1 96.38 105 PHE B C 1
ATOM 2880 O O . PHE B 1 105 ? 11.023 14.016 -1.369 1 96.38 105 PHE B O 1
ATOM 2887 N N . GLN B 1 106 ? 10.211 14.812 -3.277 1 95.88 106 GLN B N 1
ATOM 2888 C CA . GLN B 1 106 ? 11.523 15.227 -3.764 1 95.88 106 GLN B CA 1
ATOM 2889 C C . GLN B 1 106 ? 12.133 16.297 -2.863 1 95.88 106 GLN B C 1
ATOM 2891 O O . GLN B 1 106 ? 13.312 16.219 -2.512 1 95.88 106 GLN B O 1
ATOM 2896 N N . LYS B 1 107 ? 11.344 17.234 -2.533 1 97.69 107 LYS B N 1
ATOM 2897 C CA . LYS B 1 107 ? 11.789 18.328 -1.678 1 97.69 107 LYS B CA 1
ATOM 2898 C C . LYS B 1 107 ? 12.164 17.812 -0.287 1 97.69 107 LYS B C 1
ATOM 2900 O O . LYS B 1 107 ? 13.188 18.219 0.272 1 97.69 107 LYS B O 1
ATOM 2905 N N . VAL B 1 108 ? 11.352 16.938 0.233 1 97.88 108 VAL B N 1
ATOM 2906 C CA . VAL B 1 108 ? 11.625 16.359 1.547 1 97.88 108 VAL B CA 1
ATOM 2907 C C . VAL B 1 108 ? 12.93 15.57 1.501 1 97.88 108 VAL B C 1
ATOM 2909 O O . VAL B 1 108 ? 13.758 15.664 2.414 1 97.88 108 VAL B O 1
ATOM 2912 N N . TYR B 1 109 ? 13.094 14.742 0.447 1 96.31 109 TYR B N 1
ATOM 2913 C CA . TYR B 1 109 ? 14.336 13.984 0.296 1 96.31 109 TYR B CA 1
ATOM 2914 C C . TYR B 1 109 ? 15.547 14.906 0.299 1 96.31 109 TYR B C 1
ATOM 2916 O O . TYR B 1 109 ? 16.547 14.617 0.946 1 96.31 109 TYR B O 1
ATOM 2924 N N . ARG B 1 110 ? 15.445 16.031 -0.414 1 96.31 110 ARG B N 1
ATOM 2925 C CA . ARG B 1 110 ? 16.531 17 -0.53 1 96.31 110 ARG B CA 1
ATOM 2926 C C . ARG B 1 110 ? 16.859 17.609 0.826 1 96.31 110 ARG B C 1
ATOM 2928 O O . ARG B 1 110 ? 18.047 17.797 1.155 1 96.31 110 ARG B O 1
ATOM 2935 N N . THR B 1 111 ? 15.883 17.922 1.624 1 97.94 111 THR B N 1
ATOM 2936 C CA . THR B 1 111 ? 16.094 18.688 2.848 1 97.94 111 THR B CA 1
ATOM 2937 C C . THR B 1 111 ? 16.531 17.766 3.988 1 97.94 111 THR B C 1
ATOM 2939 O O . THR B 1 111 ? 17.125 18.219 4.969 1 97.94 111 THR B O 1
ATOM 2942 N N . LEU B 1 112 ? 16.25 16.438 3.85 1 97.56 112 LEU B N 1
ATOM 2943 C CA . LEU B 1 112 ? 16.641 15.484 4.871 1 97.56 112 LEU B CA 1
ATOM 2944 C C . LEU B 1 112 ? 18.141 15.219 4.809 1 97.56 112 LEU B C 1
ATOM 2946 O O . LEU B 1 112 ? 18.719 15.102 3.721 1 97.56 112 LEU B O 1
ATOM 2950 N N . LYS B 1 113 ? 18.75 15.117 5.953 1 96.12 113 LYS B N 1
ATOM 2951 C CA . LYS B 1 113 ? 20.109 14.602 6.039 1 96.12 113 LYS B CA 1
ATOM 2952 C C . LYS B 1 113 ? 20.156 13.133 5.641 1 96.12 113 LYS B C 1
ATOM 2954 O O . LYS B 1 113 ? 19.156 12.414 5.746 1 96.12 113 LYS B O 1
ATOM 2959 N N . PRO B 1 114 ? 21.406 12.75 5.16 1 93.38 114 PRO B N 1
ATOM 2960 C CA . PRO B 1 114 ? 21.547 11.305 4.988 1 93.38 114 PRO B CA 1
ATOM 2961 C C . PRO B 1 114 ? 21.156 10.523 6.246 1 93.38 114 PRO B C 1
ATOM 2963 O O . PRO B 1 114 ? 21.594 10.867 7.348 1 93.38 114 PRO B O 1
ATOM 2966 N N . GLY B 1 115 ? 20.312 9.578 6.074 1 92.5 115 GLY B N 1
ATOM 2967 C CA . GLY B 1 115 ? 19.844 8.805 7.219 1 92.5 115 GLY B CA 1
ATOM 2968 C C . GLY B 1 115 ? 18.656 9.422 7.914 1 92.5 115 GLY B C 1
ATOM 2969 O O . GLY B 1 115 ? 18.125 8.859 8.883 1 92.5 115 GLY B O 1
ATOM 2970 N N . GLY B 1 116 ? 18.234 10.578 7.43 1 96.19 116 GLY B N 1
ATOM 2971 C CA . GLY B 1 116 ? 17.062 11.227 8.008 1 96.19 116 GLY B CA 1
ATOM 2972 C C . GLY B 1 116 ? 15.781 10.453 7.781 1 96.19 116 GLY B C 1
ATOM 2973 O O . GLY B 1 116 ? 15.734 9.547 6.953 1 96.19 116 GLY B O 1
ATOM 2974 N N . ILE B 1 117 ? 14.734 10.812 8.555 1 95.81 117 ILE B N 1
ATOM 2975 C CA . ILE B 1 117 ? 13.484 10.055 8.547 1 95.81 117 ILE B CA 1
ATOM 2976 C C . ILE B 1 117 ? 12.336 10.969 8.109 1 95.81 117 ILE B C 1
ATOM 2978 O O . ILE B 1 117 ? 12.258 12.117 8.539 1 95.81 117 ILE B O 1
ATOM 2982 N N . PHE B 1 118 ? 11.609 10.445 7.137 1 97.25 118 PHE B N 1
ATOM 2983 C CA . PHE B 1 118 ? 10.32 11.031 6.781 1 97.25 118 PHE B CA 1
ATOM 2984 C C . PHE B 1 118 ? 9.172 10.203 7.34 1 97.25 118 PHE B C 1
ATOM 2986 O O . PHE B 1 118 ? 9.008 9.039 6.98 1 97.25 118 PHE B O 1
ATOM 2993 N N . LEU B 1 119 ? 8.445 10.773 8.305 1 94.38 119 LEU B N 1
ATOM 2994 C CA . LEU B 1 119 ? 7.289 10.148 8.938 1 94.38 119 LEU B CA 1
ATOM 2995 C C . LEU B 1 119 ? 6.008 10.898 8.602 1 94.38 119 LEU B C 1
ATOM 2997 O O . LEU B 1 119 ? 5.863 12.078 8.938 1 94.38 119 LEU B O 1
ATOM 3001 N N . PHE B 1 120 ? 5.074 10.195 7.93 1 93.75 120 PHE B N 1
ATOM 3002 C CA . PHE B 1 120 ? 3.861 10.953 7.625 1 93.75 120 PHE B CA 1
ATOM 3003 C C . PHE B 1 120 ? 2.631 10.055 7.727 1 93.75 120 PHE B C 1
ATOM 3005 O O . PHE B 1 120 ? 2.744 8.828 7.711 1 93.75 120 PHE B O 1
ATOM 3012 N N . ASN B 1 121 ? 1.58 10.703 7.988 1 88.31 121 ASN B N 1
ATOM 3013 C CA . ASN B 1 121 ? 0.229 10.148 8.008 1 88.31 121 ASN B CA 1
ATOM 3014 C C . ASN B 1 121 ? -0.665 10.828 6.969 1 88.31 121 ASN B C 1
ATOM 3016 O O . ASN B 1 121 ? -0.742 12.062 6.922 1 88.31 121 ASN B O 1
ATOM 3020 N N . ILE B 1 122 ? -1.241 10.047 6.078 1 90 122 ILE B N 1
ATOM 3021 C CA . ILE B 1 122 ? -2.09 10.562 5.012 1 90 122 ILE B CA 1
ATOM 3022 C C . ILE B 1 122 ? -3.391 9.758 4.953 1 90 122 ILE B C 1
ATOM 3024 O O . ILE B 1 122 ? -3.447 8.625 5.426 1 90 122 ILE B O 1
ATOM 3028 N N . GLU B 1 123 ? -4.445 10.352 4.48 1 85.5 123 GLU B N 1
ATOM 3029 C CA . GLU B 1 123 ? -5.688 9.602 4.336 1 85.5 123 GLU B CA 1
ATOM 3030 C C . GLU B 1 123 ? -5.516 8.438 3.367 1 85.5 123 GLU B C 1
ATOM 3032 O O . GLU B 1 123 ? -4.879 8.578 2.32 1 85.5 123 GLU B O 1
ATOM 3037 N N . HIS B 1 124 ? -6.047 7.328 3.762 1 86.38 124 HIS B N 1
ATOM 3038 C CA . HIS B 1 124 ? -6.02 6.141 2.918 1 86.38 124 HIS B CA 1
ATOM 3039 C C . HIS B 1 124 ? -6.684 6.402 1.571 1 86.38 124 HIS B C 1
ATOM 3041 O O . HIS B 1 124 ? -7.742 7.031 1.509 1 86.38 124 HIS B O 1
ATOM 3047 N N . PRO B 1 125 ? -6.152 5.922 0.43 1 87.81 125 PRO B N 1
ATOM 3048 C CA . PRO B 1 125 ? -6.777 6.133 -0.877 1 87.81 125 PRO B CA 1
ATOM 3049 C C . PRO B 1 125 ? -8.203 5.598 -0.942 1 87.81 125 PRO B C 1
ATOM 3051 O O . PRO B 1 125 ? -9.039 6.137 -1.676 1 87.81 125 PRO B O 1
ATOM 3054 N N . VAL B 1 126 ? -8.523 4.641 -0.168 1 81.62 126 VAL B N 1
ATOM 3055 C CA . VAL B 1 126 ? -9.883 4.109 -0.1 1 81.62 126 VAL B CA 1
ATOM 3056 C C . VAL B 1 126 ? -10.828 5.172 0.45 1 81.62 126 VAL B C 1
ATOM 3058 O O . VAL B 1 126 ? -12 5.223 0.076 1 81.62 126 VAL B O 1
ATOM 3061 N N . PHE B 1 127 ? -10.281 5.988 1.287 1 82 127 PHE B N 1
ATOM 3062 C CA . PHE B 1 127 ? -11.086 7.059 1.871 1 82 127 PHE B CA 1
ATOM 3063 C C . PHE B 1 127 ? -11.234 8.219 0.896 1 82 127 PHE B C 1
ATOM 3065 O O . PHE B 1 127 ? -12.344 8.688 0.646 1 82 127 PHE B O 1
ATOM 3072 N N . THR B 1 128 ? -10.141 8.625 0.276 1 86.25 128 THR B N 1
ATOM 3073 C CA . THR B 1 128 ? -10.211 9.773 -0.622 1 86.25 128 THR B CA 1
ATOM 3074 C C . THR B 1 128 ? -10.984 9.422 -1.889 1 86.25 128 THR B C 1
ATOM 3076 O O . THR B 1 128 ? -11.57 10.297 -2.525 1 86.25 128 THR B O 1
ATOM 3079 N N . ALA B 1 129 ? -11.047 8.148 -2.186 1 83.12 129 ALA B N 1
ATOM 3080 C CA . ALA B 1 129 ? -11.805 7.711 -3.352 1 83.12 129 ALA B CA 1
ATOM 3081 C C . ALA B 1 129 ? -13.25 7.395 -2.973 1 83.12 129 ALA B C 1
ATOM 3083 O O . ALA B 1 129 ? -14.047 6.977 -3.818 1 83.12 129 ALA B O 1
ATOM 3084 N N . GLY B 1 130 ? -13.57 7.578 -1.75 1 81.38 130 GLY B N 1
ATOM 3085 C CA . GLY B 1 130 ? -14.914 7.289 -1.274 1 81.38 130 GLY B CA 1
ATOM 3086 C C . GLY B 1 130 ? -15.961 8.234 -1.822 1 81.38 130 GLY B C 1
ATOM 3087 O O . GLY B 1 130 ? -15.734 9.445 -1.895 1 81.38 130 GLY B O 1
ATOM 3088 N N . VAL B 1 131 ? -17.016 7.656 -2.193 1 76.06 131 VAL B N 1
ATOM 3089 C CA . VAL B 1 131 ? -18.156 8.469 -2.652 1 76.06 131 VAL B CA 1
ATOM 3090 C C . VAL B 1 131 ? -18.688 9.312 -1.496 1 76.06 131 VAL B C 1
ATOM 3092 O O . VAL B 1 131 ? -19.125 8.773 -0.478 1 76.06 131 VAL B O 1
ATOM 3095 N N . GLY B 1 132 ? -18.562 10.656 -1.693 1 73.06 132 GLY B N 1
ATOM 3096 C CA . GLY B 1 132 ? -19.031 11.555 -0.652 1 73.06 132 GLY B CA 1
ATOM 3097 C C . GLY B 1 132 ? -18.203 11.477 0.617 1 73.06 132 GLY B C 1
ATOM 3098 O O . GLY B 1 132 ? -18.5 12.164 1.598 1 73.06 132 GLY B O 1
ATOM 3099 N N . GLN B 1 133 ? -17.188 10.516 0.615 1 70.44 133 GLN B N 1
ATOM 3100 C CA . GLN B 1 133 ? -16.312 10.258 1.747 1 70.44 133 GLN B CA 1
ATOM 3101 C C . GLN B 1 133 ? -17.109 10 3.023 1 70.44 133 GLN B C 1
ATOM 3103 O O . GLN B 1 133 ? -16.828 10.602 4.062 1 70.44 133 GLN B O 1
ATOM 3108 N N . ASP B 1 134 ? -18.156 9.305 2.848 1 72.44 134 ASP B N 1
ATOM 3109 C CA . ASP B 1 134 ? -19.031 8.852 3.918 1 72.44 134 ASP B CA 1
ATOM 3110 C C . ASP B 1 134 ? -19.578 7.457 3.627 1 72.44 134 ASP B C 1
ATOM 3112 O O . ASP B 1 134 ? -19.469 6.969 2.5 1 72.44 134 ASP B O 1
ATOM 3116 N N . TRP B 1 135 ? -20.094 6.883 4.707 1 76.06 135 TRP B N 1
ATOM 3117 C CA . TRP B 1 135 ? -20.734 5.582 4.539 1 76.06 135 TRP B CA 1
ATOM 3118 C C . TRP B 1 135 ? -22.016 5.707 3.723 1 76.06 135 TRP B C 1
ATOM 3120 O O . TRP B 1 135 ? -22.641 6.77 3.701 1 76.06 135 TRP B O 1
ATOM 3130 N N . ILE B 1 136 ? -22.297 4.684 2.93 1 77 136 ILE B N 1
ATOM 3131 C CA . ILE B 1 136 ? -23.656 4.516 2.441 1 77 136 ILE B CA 1
ATOM 3132 C C . ILE B 1 136 ? -24.516 3.896 3.537 1 77 136 ILE B C 1
ATOM 3134 O O . ILE B 1 136 ? -24.109 2.932 4.188 1 77 136 ILE B O 1
ATOM 3138 N N . TYR B 1 137 ? -25.609 4.508 3.824 1 77.06 137 TYR B N 1
ATOM 3139 C CA . TYR B 1 137 ? -26.453 4.121 4.953 1 77.06 137 TYR B CA 1
ATOM 3140 C C . TYR B 1 137 ? -27.719 3.424 4.473 1 77.06 137 TYR B C 1
ATOM 3142 O O . TYR B 1 137 ? -28.188 3.67 3.361 1 77.06 137 TYR B O 1
ATOM 3150 N N . THR B 1 138 ? -28.172 2.531 5.375 1 81.12 138 THR B N 1
ATOM 3151 C CA . THR B 1 138 ? -29.5 1.955 5.168 1 81.12 138 THR B CA 1
ATOM 3152 C C . THR B 1 138 ? -30.594 3 5.406 1 81.12 138 THR B C 1
ATOM 3154 O O . THR B 1 138 ? -30.312 4.102 5.879 1 81.12 138 THR B O 1
ATOM 3157 N N . ASP B 1 139 ? -31.75 2.562 4.996 1 85.88 139 ASP B N 1
ATOM 3158 C CA . ASP B 1 139 ? -32.875 3.471 5.156 1 85.88 139 ASP B CA 1
ATOM 3159 C C . ASP B 1 139 ? -33.062 3.854 6.621 1 85.88 139 ASP B C 1
ATOM 3161 O O . ASP B 1 139 ? -33.562 4.941 6.926 1 85.88 139 ASP B O 1
ATOM 3165 N N . ASP B 1 140 ? -32.656 3.068 7.535 1 82.19 140 ASP B N 1
ATOM 3166 C CA . ASP B 1 140 ? -32.812 3.309 8.961 1 82.19 140 ASP B CA 1
ATOM 3167 C C . ASP B 1 140 ? -31.625 4.055 9.547 1 82.19 140 ASP B C 1
ATOM 3169 O O . ASP B 1 140 ? -31.531 4.223 10.766 1 82.19 140 ASP B O 1
ATOM 3173 N N . GLY B 1 141 ? -30.625 4.383 8.766 1 79 141 GLY B N 1
ATOM 3174 C CA . GLY B 1 141 ? -29.547 5.258 9.188 1 79 141 GLY B CA 1
ATOM 3175 C C . GLY B 1 141 ? -28.344 4.5 9.703 1 79 141 GLY B C 1
ATOM 3176 O O . GLY B 1 141 ? -27.469 5.082 10.359 1 79 141 GLY B O 1
ATOM 3177 N N . LYS B 1 142 ? -28.297 3.232 9.414 1 71.81 142 LYS B N 1
ATOM 3178 C CA . LYS B 1 142 ? -27.141 2.443 9.828 1 71.81 142 LYS B CA 1
ATOM 3179 C C . LYS B 1 142 ? -26.125 2.328 8.695 1 71.81 142 LYS B C 1
ATOM 3181 O O . LYS B 1 142 ? -26.5 2.191 7.531 1 71.81 142 LYS B O 1
ATOM 3186 N N . PRO B 1 143 ? -24.812 2.453 9.094 1 75.75 143 PRO B N 1
ATOM 3187 C CA . PRO B 1 143 ? -23.797 2.262 8.047 1 75.75 143 PRO B CA 1
ATOM 3188 C C . PRO B 1 143 ? -23.891 0.89 7.383 1 75.75 143 PRO B C 1
ATOM 3190 O O . PRO B 1 143 ? -24.031 -0.125 8.07 1 75.75 143 PRO B O 1
ATOM 3193 N N . GLN B 1 144 ? -23.922 0.825 6.082 1 79 144 GLN B N 1
ATOM 3194 C CA . GLN B 1 144 ? -24.047 -0.411 5.316 1 79 144 GLN B CA 1
ATOM 3195 C C . GLN B 1 144 ? -22.703 -0.808 4.695 1 79 144 GLN B C 1
ATOM 3197 O O . GLN B 1 144 ? -22.172 -1.875 5 1 79 144 GLN B O 1
ATOM 3202 N N . TYR B 1 145 ? -22.141 0.109 3.889 1 79.31 145 TYR B N 1
ATOM 3203 C CA . TYR B 1 145 ? -20.828 -0.129 3.277 1 79.31 145 TYR B CA 1
ATOM 3204 C C . TYR B 1 145 ? -20.172 1.185 2.877 1 79.31 145 TYR B C 1
ATOM 3206 O O . TYR B 1 145 ? -20.812 2.24 2.898 1 79.31 145 TYR B O 1
ATOM 3214 N N . TRP B 1 146 ? -18.859 1.088 2.746 1 80.12 146 TRP B N 1
ATOM 3215 C CA . TRP B 1 146 ? -18.078 2.199 2.209 1 80.12 146 TRP B CA 1
ATOM 3216 C C . TRP B 1 146 ? -17.984 2.111 0.69 1 80.12 146 TRP B C 1
ATOM 3218 O O . TRP B 1 146 ? -17.469 1.13 0.15 1 80.12 146 TRP B O 1
ATOM 3228 N N . ALA B 1 147 ? -18.484 3.117 0.026 1 82.06 147 ALA B N 1
ATOM 3229 C CA . ALA B 1 147 ? -18.547 3.096 -1.434 1 82.06 147 ALA B CA 1
ATOM 3230 C C . ALA B 1 147 ? -17.344 3.816 -2.043 1 82.06 147 ALA B C 1
ATOM 3232 O O . ALA B 1 147 ? -17.016 4.934 -1.64 1 82.06 147 ALA B O 1
ATOM 3233 N N . ILE B 1 148 ? -16.719 3.104 -2.955 1 81.81 148 ILE B N 1
ATOM 3234 C CA . ILE B 1 148 ? -15.578 3.666 -3.668 1 81.81 148 ILE B CA 1
ATOM 3235 C C . ILE B 1 148 ? -15.914 3.805 -5.152 1 81.81 148 ILE B C 1
ATOM 3237 O O . ILE B 1 148 ? -16.578 2.938 -5.727 1 81.81 148 ILE B O 1
ATOM 3241 N N . ASP B 1 149 ? -15.477 4.922 -5.73 1 79.75 149 ASP B N 1
ATOM 3242 C CA . ASP B 1 149 ? -15.602 5.121 -7.172 1 79.75 149 ASP B CA 1
ATOM 3243 C C . ASP B 1 149 ? -14.414 5.91 -7.723 1 79.75 149 ASP B C 1
ATOM 3245 O O . ASP B 1 149 ? -13.766 6.652 -6.984 1 79.75 149 ASP B O 1
ATOM 3249 N N . ASN B 1 150 ? -14.07 5.629 -9.039 1 80.06 150 ASN B N 1
ATOM 3250 C CA . ASN B 1 150 ? -13.031 6.375 -9.734 1 80.06 150 ASN B CA 1
ATOM 3251 C C . ASN B 1 150 ? -11.703 6.328 -8.984 1 80.06 150 ASN B C 1
ATOM 3253 O O . ASN B 1 150 ? -11.016 7.344 -8.875 1 80.06 150 ASN B O 1
ATOM 3257 N N . TYR B 1 151 ? -11.43 5.148 -8.383 1 83.5 151 TYR B N 1
ATOM 3258 C CA . TYR B 1 151 ? -10.219 4.973 -7.586 1 83.5 151 TYR B CA 1
ATOM 3259 C C . TYR B 1 151 ? -8.977 5.293 -8.398 1 83.5 151 TYR B C 1
ATOM 3261 O O . TYR B 1 151 ? -8.031 5.91 -7.895 1 83.5 151 TYR B O 1
ATOM 3269 N N . PHE B 1 152 ? -8.93 5.004 -9.664 1 81.38 152 PHE B N 1
ATOM 3270 C CA . PHE B 1 152 ? -7.699 5.141 -10.438 1 81.38 152 PHE B CA 1
ATOM 3271 C C . PHE B 1 152 ? -7.656 6.492 -11.141 1 81.38 152 PHE B C 1
ATOM 3273 O O . PHE B 1 152 ? -6.68 6.809 -11.828 1 81.38 152 PHE B O 1
ATOM 3280 N N . ILE B 1 153 ? -8.672 7.289 -10.992 1 85.12 153 ILE B N 1
ATOM 3281 C CA . ILE B 1 153 ? -8.664 8.672 -11.461 1 85.12 153 ILE B CA 1
ATOM 3282 C C . ILE B 1 153 ? -8.172 9.586 -10.344 1 85.12 153 ILE B C 1
ATOM 3284 O O . ILE B 1 153 ? -8.938 9.961 -9.453 1 85.12 153 ILE B O 1
ATOM 3288 N N . THR B 1 154 ? -6.961 9.969 -10.469 1 88.94 154 THR B N 1
ATOM 3289 C CA . THR B 1 154 ? -6.34 10.789 -9.438 1 88.94 154 THR B CA 1
ATOM 3290 C C . THR B 1 154 ? -6.738 12.25 -9.602 1 88.94 154 THR B C 1
ATOM 3292 O O . THR B 1 154 ? -7.211 12.656 -10.664 1 88.94 154 THR B O 1
ATOM 3295 N N . GLY B 1 155 ? -6.621 12.992 -8.484 1 91.12 155 GLY B N 1
ATOM 3296 C CA . GLY B 1 155 ? -6.898 14.414 -8.555 1 91.12 155 GLY B CA 1
ATOM 3297 C C . GLY B 1 155 ? -7.902 14.875 -7.508 1 91.12 155 GLY B C 1
ATOM 3298 O O . GLY B 1 155 ? -8.016 14.266 -6.441 1 91.12 155 GLY B O 1
ATOM 3299 N N . GLU B 1 156 ? -8.578 15.906 -7.859 1 90.25 156 GLU B N 1
ATOM 3300 C CA . GLU B 1 156 ? -9.414 16.625 -6.895 1 90.25 156 GLU B CA 1
ATOM 3301 C C . GLU B 1 156 ? -10.633 15.797 -6.5 1 90.25 156 GLU B C 1
ATOM 3303 O O . GLU B 1 156 ? -11.258 15.156 -7.344 1 90.25 156 GLU B O 1
ATOM 3308 N N . ARG B 1 157 ? -10.805 15.734 -5.215 1 85.88 157 ARG B N 1
ATOM 3309 C CA . ARG B 1 157 ? -12.031 15.219 -4.605 1 85.88 157 ARG B CA 1
ATOM 3310 C C . ARG B 1 157 ? -12.719 16.281 -3.766 1 85.88 157 ARG B C 1
ATOM 3312 O O . ARG B 1 157 ? -12.117 16.859 -2.855 1 85.88 157 ARG B O 1
ATOM 3319 N N . ASN B 1 158 ? -13.898 16.578 -4.156 1 80.62 158 ASN B N 1
ATOM 3320 C CA . ASN B 1 158 ? -14.672 17.547 -3.395 1 80.62 158 ASN B CA 1
ATOM 3321 C C . ASN B 1 158 ? -15.453 16.875 -2.266 1 80.62 158 ASN B C 1
ATOM 3323 O O . ASN B 1 158 ? -16.156 15.898 -2.488 1 80.62 158 ASN B O 1
ATOM 3327 N N . THR B 1 159 ? -15.141 17.281 -1.153 1 67.88 159 THR B N 1
ATOM 3328 C CA . THR B 1 159 ? -15.859 16.734 -0.007 1 67.88 159 THR B CA 1
ATOM 3329 C C . THR B 1 159 ? -16.375 17.859 0.886 1 67.88 159 THR B C 1
ATOM 3331 O O . THR B 1 159 ? -16.031 19.031 0.684 1 67.88 159 THR B O 1
ATOM 3334 N N . HIS B 1 160 ? -17.5 17.547 1.376 1 61.81 160 HIS B N 1
ATOM 3335 C CA . HIS B 1 160 ? -18.047 18.469 2.361 1 61.81 160 HIS B CA 1
ATOM 3336 C C . HIS B 1 160 ? -17.609 18.094 3.771 1 61.81 160 HIS B C 1
ATOM 3338 O O . HIS B 1 160 ? -17.828 16.969 4.223 1 61.81 160 HIS B O 1
ATOM 3344 N N . PHE B 1 161 ? -16.672 18.875 4.113 1 48.94 161 PHE B N 1
ATOM 3345 C CA . PHE B 1 161 ? -16.141 18.625 5.453 1 48.94 161 PHE B CA 1
ATOM 3346 C C . PHE B 1 161 ? -16.453 19.797 6.375 1 48.94 161 PHE B C 1
ATOM 3348 O O . PHE B 1 161 ? -16.062 20.938 6.094 1 48.94 161 PHE B O 1
ATOM 3355 N N . LEU B 1 162 ? -17.172 19.578 7.441 1 42.22 162 LEU B N 1
ATOM 3356 C CA . LEU B 1 162 ? -17.531 20.562 8.461 1 42.22 162 LEU B CA 1
ATOM 3357 C C . LEU B 1 162 ? -18.25 21.75 7.832 1 42.22 162 LEU B C 1
ATOM 3359 O O . LEU B 1 162 ? -17.984 22.891 8.188 1 42.22 162 LEU B O 1
ATOM 3363 N N . GLY B 1 163 ? -19.125 21.438 6.918 1 48.47 163 GLY B N 1
ATOM 3364 C CA . GLY B 1 163 ? -19.922 22.5 6.332 1 48.47 163 GLY B CA 1
ATOM 3365 C C . GLY B 1 163 ? -19.156 23.312 5.297 1 48.47 163 GLY B C 1
ATOM 3366 O O . GLY B 1 163 ? -19.688 24.281 4.738 1 48.47 163 GLY B O 1
ATOM 3367 N N . CYS B 1 164 ? -17.844 22.969 5.289 1 56.75 164 CYS B N 1
ATOM 3368 C CA . CYS B 1 164 ? -17.062 23.672 4.281 1 56.75 164 CYS B CA 1
ATOM 3369 C C . CYS B 1 164 ? -16.641 22.734 3.158 1 56.75 164 CYS B C 1
ATOM 3371 O O . CYS B 1 164 ? -16.438 21.531 3.387 1 56.75 164 CYS B O 1
ATOM 3373 N N . ASP B 1 165 ? -16.656 23.266 2.051 1 68.31 165 ASP B N 1
ATOM 3374 C CA . ASP B 1 165 ? -16.156 22.516 0.893 1 68.31 165 ASP B CA 1
ATOM 3375 C C . ASP B 1 165 ? -14.641 22.422 0.917 1 68.31 165 ASP B C 1
ATOM 3377 O O . ASP B 1 165 ? -13.945 23.438 1.042 1 68.31 165 ASP B O 1
ATOM 3381 N N . VAL B 1 166 ? -14.18 21.25 1.208 1 71.88 166 VAL B N 1
ATOM 3382 C CA . VAL B 1 166 ? -12.734 21.016 1.189 1 71.88 166 VAL B CA 1
ATOM 3383 C C . VAL B 1 166 ? -12.359 20.203 -0.053 1 71.88 166 VAL B C 1
ATOM 3385 O O . VAL B 1 166 ? -13.07 19.266 -0.434 1 71.88 166 VAL B O 1
ATOM 3388 N N . VAL B 1 167 ? -11.367 20.766 -0.709 1 83.88 167 VAL B N 1
ATOM 3389 C CA . VAL B 1 167 ? -10.875 20.047 -1.884 1 83.88 167 VAL B CA 1
ATOM 3390 C C . VAL B 1 167 ? -9.656 19.203 -1.509 1 83.88 167 VAL B C 1
ATOM 3392 O O . VAL B 1 167 ? -8.625 19.75 -1.103 1 83.88 167 VAL B O 1
ATOM 3395 N N . LYS B 1 168 ? -9.805 17.953 -1.554 1 87.56 168 LYS B N 1
ATOM 3396 C CA . LYS B 1 168 ? -8.695 17.031 -1.337 1 87.56 168 LYS B CA 1
ATOM 3397 C C . LYS B 1 168 ? -8.133 16.516 -2.662 1 87.56 168 LYS B C 1
ATOM 3399 O O . LYS B 1 168 ? -8.711 16.766 -3.723 1 87.56 168 LYS B O 1
ATOM 3404 N N . GLN B 1 169 ? -6.996 15.961 -2.52 1 91.56 169 GLN B N 1
ATOM 3405 C CA . GLN B 1 169 ? -6.363 15.32 -3.67 1 91.56 169 GLN B CA 1
ATOM 3406 C C . GLN B 1 169 ? -6.25 13.812 -3.469 1 91.56 169 GLN B C 1
ATOM 3408 O O . GLN B 1 169 ? -5.66 13.352 -2.488 1 91.56 169 GLN B O 1
ATOM 3413 N N . HIS B 1 170 ? -6.859 13.055 -4.395 1 91.81 170 HIS B N 1
ATOM 3414 C CA . HIS B 1 170 ? -6.758 11.602 -4.367 1 91.81 170 HIS B CA 1
ATOM 3415 C C . HIS B 1 170 ? -5.477 11.125 -5.047 1 91.81 170 HIS B C 1
ATOM 3417 O O . HIS B 1 170 ? -5.18 11.531 -6.172 1 91.81 170 HIS B O 1
ATOM 3423 N N . HIS B 1 171 ? -4.727 10.367 -4.32 1 93.31 171 HIS B N 1
ATOM 3424 C CA . HIS B 1 171 ? -3.553 9.664 -4.832 1 93.31 171 HIS B CA 1
ATOM 3425 C C . HIS B 1 171 ? -3.684 8.156 -4.637 1 93.31 171 HIS B C 1
ATOM 3427 O O . HIS B 1 171 ? -4.156 7.703 -3.594 1 93.31 171 HIS B O 1
ATOM 3433 N N . THR B 1 172 ? -3.295 7.383 -5.648 1 88.69 172 THR B N 1
ATOM 3434 C CA . THR B 1 172 ? -3.295 5.934 -5.504 1 88.69 172 THR B CA 1
ATOM 3435 C C . THR B 1 172 ? -2.139 5.477 -4.621 1 88.69 172 THR B C 1
ATOM 3437 O O . THR B 1 172 ? -1.222 6.25 -4.34 1 88.69 172 THR B O 1
ATOM 3440 N N . LEU B 1 173 ? -2.217 4.273 -4.188 1 90.38 173 LEU B N 1
ATOM 3441 C CA . LEU B 1 173 ? -1.114 3.684 -3.438 1 90.38 173 LEU B CA 1
ATOM 3442 C C . LEU B 1 173 ? 0.161 3.656 -4.273 1 90.38 173 LEU B C 1
ATOM 3444 O O . LEU B 1 173 ? 1.251 3.924 -3.76 1 90.38 173 LEU B O 1
ATOM 3448 N N . THR B 1 174 ? 0.029 3.344 -5.547 1 88.06 174 THR B N 1
ATOM 3449 C CA . THR B 1 174 ? 1.166 3.34 -6.461 1 88.06 174 THR B CA 1
ATOM 3450 C C . THR B 1 174 ? 1.858 4.699 -6.469 1 88.06 174 THR B C 1
ATOM 3452 O O . THR B 1 174 ? 3.08 4.781 -6.328 1 88.06 174 THR B O 1
ATOM 3455 N N . GLN B 1 175 ? 1.065 5.758 -6.566 1 90.06 175 GLN B N 1
ATOM 3456 C CA . GLN B 1 175 ? 1.63 7.105 -6.613 1 90.06 175 GLN B CA 1
ATOM 3457 C C . GLN B 1 175 ? 2.371 7.434 -5.32 1 90.06 175 GLN B C 1
ATOM 3459 O O . GLN B 1 175 ? 3.457 8.016 -5.352 1 90.06 175 GLN B O 1
ATOM 3464 N N . ILE B 1 176 ? 1.792 7.012 -4.246 1 93.62 176 ILE B N 1
ATOM 3465 C CA . ILE B 1 176 ? 2.373 7.344 -2.947 1 93.62 176 ILE B CA 1
ATOM 3466 C C . ILE B 1 176 ? 3.65 6.535 -2.734 1 93.62 176 ILE B C 1
ATOM 3468 O O . ILE B 1 176 ? 4.73 7.105 -2.547 1 93.62 176 ILE B O 1
ATOM 3472 N N . ILE B 1 177 ? 3.586 5.242 -2.854 1 92.5 177 ILE B N 1
ATOM 3473 C CA . ILE B 1 177 ? 4.703 4.367 -2.508 1 92.5 177 ILE B CA 1
ATOM 3474 C C . ILE B 1 177 ? 5.805 4.5 -3.555 1 92.5 177 ILE B C 1
ATOM 3476 O O . ILE B 1 177 ? 6.977 4.676 -3.213 1 92.5 177 ILE B O 1
ATOM 3480 N N . MET B 1 178 ? 5.469 4.445 -4.797 1 89.81 178 MET B N 1
ATOM 3481 C CA . MET B 1 178 ? 6.492 4.547 -5.832 1 89.81 178 MET B CA 1
ATOM 3482 C C . MET B 1 178 ? 7.086 5.949 -5.879 1 89.81 178 MET B C 1
ATOM 3484 O O . MET B 1 178 ? 8.273 6.117 -6.172 1 89.81 178 MET B O 1
ATOM 3488 N N . GLY B 1 179 ? 6.227 7.004 -5.586 1 91.5 179 GLY B N 1
ATOM 3489 C CA . GLY B 1 179 ? 6.766 8.352 -5.473 1 91.5 179 GLY B CA 1
ATOM 3490 C C . GLY B 1 179 ? 7.887 8.461 -4.457 1 91.5 179 GLY B C 1
ATOM 3491 O O . GLY B 1 179 ? 8.852 9.195 -4.668 1 91.5 179 GLY B O 1
ATOM 3492 N N . LEU B 1 180 ? 7.75 7.754 -3.371 1 93.25 180 LEU B N 1
ATOM 3493 C CA . LEU B 1 180 ? 8.766 7.742 -2.322 1 93.25 180 LEU B CA 1
ATOM 3494 C C . LEU B 1 180 ? 9.977 6.926 -2.75 1 93.25 180 LEU B C 1
ATOM 3496 O O . LEU B 1 180 ? 11.117 7.395 -2.648 1 93.25 180 LEU B O 1
ATOM 3500 N N . LEU B 1 181 ? 9.773 5.684 -3.248 1 88.44 181 LEU B N 1
ATOM 3501 C CA . LEU B 1 181 ? 10.859 4.777 -3.609 1 88.44 181 LEU B CA 1
ATOM 3502 C C . LEU B 1 181 ? 11.703 5.355 -4.738 1 88.44 181 LEU B C 1
ATOM 3504 O O . LEU B 1 181 ? 12.93 5.297 -4.695 1 88.44 181 LEU B O 1
ATOM 3508 N N . ASN B 1 182 ? 11.055 5.988 -5.695 1 90.75 182 ASN B N 1
ATOM 3509 C CA . ASN B 1 182 ? 11.75 6.535 -6.855 1 90.75 182 ASN B CA 1
ATOM 3510 C C . ASN B 1 182 ? 12.609 7.738 -6.477 1 90.75 182 ASN B C 1
ATOM 3512 O O . ASN B 1 182 ? 13.516 8.117 -7.219 1 90.75 182 ASN B O 1
ATOM 3516 N N . ASN B 1 183 ? 12.312 8.312 -5.324 1 89.56 183 ASN B N 1
ATOM 3517 C CA . ASN B 1 183 ? 13.109 9.453 -4.879 1 89.56 183 ASN B CA 1
ATOM 3518 C C . ASN B 1 183 ? 14.219 9.023 -3.93 1 89.56 183 ASN B C 1
ATOM 3520 O O . ASN B 1 183 ? 14.938 9.867 -3.385 1 89.56 183 ASN B O 1
ATOM 3524 N N . GLY B 1 184 ? 14.328 7.781 -3.703 1 88.31 184 GLY B N 1
ATOM 3525 C CA . GLY B 1 184 ? 15.5 7.297 -2.992 1 88.31 184 GLY B CA 1
ATOM 3526 C C . GLY B 1 184 ? 15.211 6.91 -1.554 1 88.31 184 GLY B C 1
ATOM 3527 O O . GLY B 1 184 ? 16.109 6.508 -0.819 1 88.31 184 GLY B O 1
ATOM 3528 N N . PHE B 1 185 ? 13.953 6.953 -1.156 1 92.44 185 PHE B N 1
ATOM 3529 C CA . PHE B 1 185 ? 13.586 6.551 0.199 1 92.44 185 PHE B CA 1
ATOM 3530 C C . PHE B 1 185 ? 13.562 5.035 0.327 1 92.44 185 PHE B C 1
ATOM 3532 O O . PHE B 1 185 ? 13.219 4.332 -0.626 1 92.44 185 PHE B O 1
ATOM 3539 N N . GLU B 1 186 ? 13.922 4.582 1.449 1 89.06 186 GLU B N 1
ATOM 3540 C CA . GLU B 1 186 ? 13.656 3.203 1.845 1 89.06 186 GLU B CA 1
ATOM 3541 C C . GLU B 1 186 ? 12.43 3.117 2.744 1 89.06 186 GLU B C 1
ATOM 3543 O O . GLU B 1 186 ? 12.344 3.812 3.758 1 89.06 186 GLU B O 1
ATOM 3548 N N . LEU B 1 187 ? 11.562 2.314 2.338 1 90.62 187 LEU B N 1
ATOM 3549 C CA . LEU B 1 187 ? 10.352 2.133 3.127 1 90.62 187 LEU B CA 1
ATOM 3550 C C . LEU B 1 187 ? 10.625 1.284 4.363 1 90.62 187 LEU B C 1
ATOM 3552 O O . LEU B 1 187 ? 11.172 0.181 4.258 1 90.62 187 LEU B O 1
ATOM 3556 N N . LYS B 1 188 ? 10.258 1.832 5.562 1 87.44 188 LYS B N 1
ATOM 3557 C CA . LYS B 1 188 ? 10.531 1.127 6.809 1 87.44 188 LYS B CA 1
ATOM 3558 C C . LYS B 1 188 ? 9.234 0.619 7.445 1 87.44 188 LYS B C 1
ATOM 3560 O O . LYS B 1 188 ? 9.203 -0.488 7.988 1 87.44 188 LYS B O 1
ATOM 3565 N N . VAL B 1 189 ? 8.219 1.466 7.355 1 88.62 189 VAL B N 1
ATOM 3566 C CA . VAL B 1 189 ? 6.961 1.105 7.992 1 88.62 189 VAL B CA 1
ATOM 3567 C C . VAL B 1 189 ? 5.793 1.6 7.141 1 88.62 189 VAL B C 1
ATOM 3569 O O . VAL B 1 189 ? 5.836 2.707 6.598 1 88.62 189 VAL B O 1
ATOM 3572 N N . VAL B 1 190 ? 4.855 0.788 6.93 1 89.69 190 VAL B N 1
ATOM 3573 C CA . VAL B 1 190 ? 3.543 1.139 6.395 1 89.69 190 VAL B CA 1
ATOM 3574 C C . VAL B 1 190 ? 2.447 0.554 7.285 1 89.69 190 VAL B C 1
ATOM 3576 O O . VAL B 1 190 ? 2.332 -0.667 7.414 1 89.69 190 VAL B O 1
ATOM 3579 N N . GLU B 1 191 ? 1.629 1.443 7.887 1 86.75 191 GLU B N 1
ATOM 3580 C CA . GLU B 1 191 ? 0.564 0.981 8.773 1 86.75 191 GLU B CA 1
ATOM 3581 C C . GLU B 1 191 ? -0.764 1.653 8.438 1 86.75 191 GLU B C 1
ATOM 3583 O O . GLU B 1 191 ? -0.832 2.879 8.312 1 86.75 191 GLU B O 1
ATOM 3588 N N . GLU B 1 192 ? -1.721 0.774 8.227 1 85.12 192 GLU B N 1
ATOM 3589 C CA . GLU B 1 192 ? -3.082 1.28 8.086 1 85.12 192 GLU B CA 1
ATOM 3590 C C . GLU B 1 192 ? -3.764 1.425 9.445 1 85.12 192 GLU B C 1
ATOM 3592 O O . GLU B 1 192 ? -3.602 0.571 10.32 1 85.12 192 GLU B O 1
ATOM 3597 N N . ALA B 1 193 ? -4.344 2.482 9.727 1 74.19 193 ALA B N 1
ATOM 3598 C CA . ALA B 1 193 ? -4.984 2.736 11.016 1 74.19 193 ALA B CA 1
ATOM 3599 C C . ALA B 1 193 ? -6.469 2.377 10.969 1 74.19 193 ALA B C 1
ATOM 3601 O O . ALA B 1 193 ? -7.18 2.773 10.039 1 74.19 193 ALA B O 1
ATOM 3602 N N . ASP B 1 194 ? -6.762 1.236 11.742 1 59.34 194 ASP B N 1
ATOM 3603 C CA . ASP B 1 194 ? -8.164 0.894 11.953 1 59.34 194 ASP B CA 1
ATOM 3604 C C . ASP B 1 194 ? -8.781 1.762 13.047 1 59.34 194 ASP B C 1
ATOM 3606 O O . ASP B 1 194 ? -8.062 2.346 13.859 1 59.34 194 ASP B O 1
ATOM 3610 N N . PHE B 1 195 ? -10.016 2.119 12.891 1 49.09 195 PHE B N 1
ATOM 3611 C CA . PHE B 1 195 ? -10.695 2.834 13.969 1 49.09 195 PHE B CA 1
ATOM 3612 C C . PHE B 1 195 ? -10.609 2.051 15.273 1 49.09 195 PHE B C 1
ATOM 3614 O O . PHE B 1 195 ? -10.898 0.853 15.305 1 49.09 195 PHE B O 1
ATOM 3621 N N . LEU B 1 196 ? -9.555 2.131 15.969 1 42.5 196 LEU B N 1
ATOM 3622 C CA . LEU B 1 196 ? -9.633 1.454 17.266 1 42.5 196 LEU B CA 1
ATOM 3623 C C . LEU B 1 196 ? -10.977 1.715 17.938 1 42.5 196 LEU B C 1
ATOM 3625 O O . LEU B 1 196 ? -11.461 2.85 17.953 1 42.5 196 LEU B O 1
ATOM 3629 N N . GLU B 1 197 ? -11.828 0.746 17.938 1 40.19 197 GLU B N 1
ATOM 3630 C CA . GLU B 1 197 ? -13.039 0.752 18.75 1 40.19 197 GLU B CA 1
ATOM 3631 C C . GLU B 1 197 ? -12.875 1.64 19.984 1 40.19 197 GLU B C 1
ATOM 3633 O O . GLU B 1 197 ? -13.828 2.285 20.422 1 40.19 197 GLU B O 1
ATOM 3638 N N . GLU B 1 198 ? -11.766 1.533 20.609 1 38.19 198 GLU B N 1
ATOM 3639 C CA . GLU B 1 198 ? -11.727 2.201 21.906 1 38.19 198 GLU B CA 1
ATOM 3640 C C . GLU B 1 198 ? -11.938 3.705 21.766 1 38.19 198 GLU B C 1
ATOM 3642 O O . GLU B 1 198 ? -12.25 4.391 22.734 1 38.19 198 GLU B O 1
ATOM 3647 N N . PHE B 1 199 ? -11.57 4.188 20.641 1 35.41 199 PHE B N 1
ATOM 3648 C CA . PHE B 1 199 ? -11.867 5.609 20.562 1 35.41 199 PHE B CA 1
ATOM 3649 C C . PHE B 1 199 ? -13.211 5.844 19.859 1 35.41 199 PHE B C 1
ATOM 3651 O O . PHE B 1 199 ? -13.258 6.062 18.656 1 35.41 199 PHE B O 1
ATOM 3658 N N . ASP B 1 200 ? -14.078 4.949 20 1 35.34 200 ASP B N 1
ATOM 3659 C CA . ASP B 1 200 ? -15.43 5.367 19.641 1 35.34 200 ASP B CA 1
ATOM 3660 C C . ASP B 1 200 ? -15.711 6.785 20.125 1 35.34 200 ASP B C 1
ATOM 3662 O O . ASP B 1 200 ? -15.844 7.023 21.328 1 35.34 200 ASP B O 1
ATOM 3666 N N . PRO B 1 201 ? -15.188 7.664 19.422 1 36.5 201 PRO B N 1
ATOM 3667 C CA . PRO B 1 201 ? -15.656 8.945 19.953 1 36.5 201 PRO B CA 1
ATOM 3668 C C . PRO B 1 201 ? -17.125 8.898 20.391 1 36.5 201 PRO B C 1
ATOM 3670 O O . PRO B 1 201 ? -17.734 9.945 20.609 1 36.5 201 PRO B O 1
ATOM 3673 N N . ARG B 1 202 ? -17.781 7.898 20.031 1 34 202 ARG B N 1
ATOM 3674 C CA . ARG B 1 202 ? -19.125 8.094 20.562 1 34 202 ARG B CA 1
ATOM 3675 C C . ARG B 1 202 ? -19.094 8.656 21.984 1 34 202 ARG B C 1
ATOM 3677 O O . ARG B 1 202 ? -18.062 8.578 22.656 1 34 202 ARG B O 1
ATOM 3684 N N . TYR B 1 203 ? -20.406 8.477 22.609 1 30.77 203 TYR B N 1
ATOM 3685 C CA . TYR B 1 203 ? -21.25 8.906 23.703 1 30.77 203 TYR B CA 1
ATOM 3686 C C . TYR B 1 203 ? -20.672 8.492 25.047 1 30.77 203 TYR B C 1
ATOM 3688 O O . TYR B 1 203 ? -20.234 7.352 25.219 1 30.77 203 TYR B O 1
ATOM 3696 N N . ASN B 1 204 ? -19.812 9.297 25.656 1 32.97 204 ASN B N 1
ATOM 3697 C CA . ASN B 1 204 ? -20.062 8.992 27.062 1 32.97 204 ASN B CA 1
ATOM 3698 C C . ASN B 1 204 ? -21.484 8.508 27.297 1 32.97 204 ASN B C 1
ATOM 3700 O O . ASN B 1 204 ? -22.312 8.539 26.391 1 32.97 204 ASN B O 1
ATOM 3704 N N . GLU B 1 205 ? -21.797 7.957 28.438 1 33.91 205 GLU B N 1
ATOM 3705 C CA . GLU B 1 205 ? -23.188 7.633 28.797 1 33.91 205 GLU B CA 1
ATOM 3706 C C . GLU B 1 205 ? -24.172 8.578 28.109 1 33.91 205 GLU B C 1
ATOM 3708 O O . GLU B 1 205 ? -25.297 8.203 27.828 1 33.91 205 GLU B O 1
ATOM 3713 N N . GLU B 1 206 ? -23.812 9.938 28.188 1 35.34 206 GLU B N 1
ATOM 3714 C CA . GLU B 1 206 ? -24.812 10.914 27.781 1 35.34 206 GLU B CA 1
ATOM 3715 C C . GLU B 1 206 ? -24.641 11.305 26.312 1 35.34 206 GLU B C 1
ATOM 3717 O O . GLU B 1 206 ? -25.312 12.219 25.828 1 35.34 206 GLU B O 1
ATOM 3722 N N . GLY B 1 207 ? -24.062 10.523 25.453 1 34.31 207 GLY B N 1
ATOM 3723 C CA . GLY B 1 207 ? -23.938 10.758 24.031 1 34.31 207 GLY B CA 1
ATOM 3724 C C . GLY B 1 207 ? -22.953 11.867 23.688 1 34.31 207 GLY B C 1
ATOM 3725 O O . GLY B 1 207 ? -22.891 12.297 22.531 1 34.31 207 GLY B O 1
ATOM 3726 N N . VAL B 1 208 ? -22.641 12.859 24.547 1 31.86 208 VAL B N 1
ATOM 3727 C CA . VAL B 1 208 ? -21.859 14.07 24.297 1 31.86 208 VAL B CA 1
ATOM 3728 C C . VAL B 1 208 ? -20.375 13.797 24.531 1 31.86 208 VAL B C 1
ATOM 3730 O O . VAL B 1 208 ? -20 13.266 25.562 1 31.86 208 VAL B O 1
ATOM 3733 N N . SER B 1 209 ? -19.562 13.57 23.578 1 36.56 209 SER B N 1
ATOM 3734 C CA . SER B 1 209 ? -18.125 13.477 23.797 1 36.56 209 SER B CA 1
ATOM 3735 C C . SER B 1 209 ? -17.594 14.703 24.516 1 36.56 209 SER B C 1
ATOM 3737 O O . SER B 1 209 ? -18.125 15.805 24.375 1 36.56 209 SER B O 1
ATOM 3739 N N . GLU B 1 210 ? -17.031 14.539 25.641 1 37.47 210 GLU B N 1
ATOM 3740 C CA . GLU B 1 210 ? -16.453 15.633 26.422 1 37.47 210 GLU B CA 1
ATOM 3741 C C . GLU B 1 210 ? -15.719 16.625 25.516 1 37.47 210 GLU B C 1
ATOM 3743 O O . GLU B 1 210 ? -15.734 17.828 25.766 1 37.47 210 GLU B O 1
ATOM 3748 N N . LEU B 1 211 ? -15.008 16.172 24.562 1 37.22 211 LEU B N 1
ATOM 3749 C CA . LEU B 1 211 ? -14.266 17.078 23.688 1 37.22 211 LEU B CA 1
ATOM 3750 C C . LEU B 1 211 ? -15.219 17.938 22.859 1 37.22 211 LEU B C 1
ATOM 3752 O O . LEU B 1 211 ? -14.961 19.109 22.625 1 37.22 211 LEU B O 1
ATOM 3756 N N . ASP B 1 212 ? -16.312 17.406 22.469 1 39.59 212 ASP B N 1
ATOM 3757 C CA . ASP B 1 212 ? -17.375 18.219 21.875 1 39.59 212 ASP B CA 1
ATOM 3758 C C . 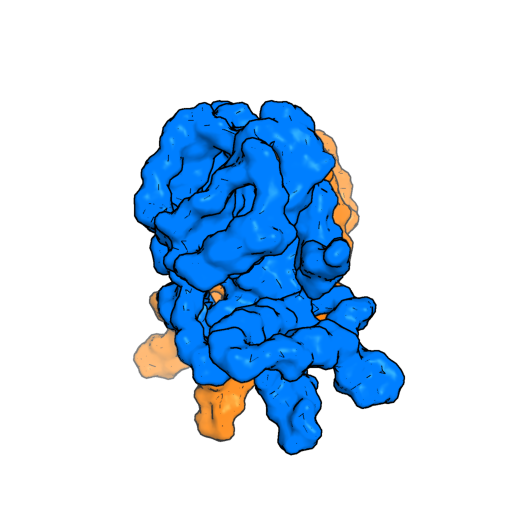ASP B 1 212 ? -17.781 19.359 22.812 1 39.59 212 ASP B C 1
ATOM 3760 O O . ASP B 1 212 ? -18.016 20.484 22.375 1 39.59 212 ASP B O 1
ATOM 3764 N N . GLU B 1 213 ? -17.953 19.016 24.094 1 40.94 213 GLU B N 1
ATOM 3765 C CA . GLU B 1 213 ? -18.344 20.047 25.062 1 40.94 213 GLU B CA 1
ATOM 3766 C C . GLU B 1 213 ? -17.328 21.172 25.109 1 40.94 213 GLU B C 1
ATOM 3768 O O . GLU B 1 213 ? -17.688 22.344 25.234 1 40.94 213 GLU B O 1
ATOM 3773 N N . GLN B 1 214 ? -16.109 20.906 25.078 1 38.31 214 GLN B N 1
ATOM 3774 C CA . GLN B 1 214 ? -15.094 21.953 25.172 1 38.31 214 GLN B CA 1
ATOM 3775 C C . GLN B 1 214 ? -15.07 22.812 23.922 1 38.31 214 GLN B C 1
ATOM 3777 O O . GLN B 1 214 ? -14.891 24.031 23.984 1 38.31 214 GLN B O 1
ATOM 3782 N N . PHE B 1 215 ? -15.203 22.141 22.781 1 40.34 215 PHE B N 1
ATOM 3783 C CA . PHE B 1 215 ? -15.18 22.953 21.562 1 40.34 215 PHE B CA 1
ATOM 3784 C C . PHE B 1 215 ? -16.516 23.656 21.359 1 40.34 215 PHE B C 1
ATOM 3786 O O . PHE B 1 215 ? -16.562 24.719 20.75 1 40.34 215 PHE B O 1
ATOM 3793 N N . GLU B 1 216 ? -17.578 23.031 21.75 1 42.91 216 GLU B N 1
ATOM 3794 C CA . GLU B 1 216 ? -18.859 23.75 21.719 1 42.91 216 GLU B CA 1
ATOM 3795 C C . GLU B 1 216 ? -18.797 25 22.594 1 42.91 216 GLU B C 1
ATOM 3797 O O . GLU B 1 216 ? -19.562 25.938 22.391 1 42.91 216 GLU B O 1
ATOM 3802 N N . ARG B 1 217 ? -17.906 24.953 23.562 1 40.47 217 ARG B N 1
ATOM 3803 C CA . ARG B 1 217 ? -17.812 26.109 24.438 1 40.47 217 ARG B CA 1
ATOM 3804 C C . ARG B 1 217 ? -16.875 27.172 23.859 1 40.47 217 ARG B C 1
ATOM 3806 O O . ARG B 1 217 ? -16.547 28.156 24.516 1 40.47 217 ARG B O 1
ATOM 3813 N N . LEU B 1 218 ? -16.266 26.812 22.672 1 40.16 218 LEU B N 1
ATOM 3814 C CA . LEU B 1 218 ? -15.484 27.906 22.094 1 40.16 218 LEU B CA 1
ATOM 3815 C C . LEU B 1 218 ? -16.375 29.094 21.75 1 40.16 218 LEU B C 1
ATOM 3817 O O . LEU B 1 218 ? -17.5 28.906 21.266 1 40.16 218 LEU B O 1
ATOM 3821 N N . PRO B 1 219 ? -16.031 30.25 22.172 1 37.22 219 PRO B N 1
ATOM 3822 C CA . PRO B 1 219 ? -16.875 31.422 21.922 1 37.22 219 PRO B CA 1
ATOM 3823 C C . PRO B 1 219 ? -17.219 31.594 20.453 1 37.22 219 PRO B C 1
ATOM 3825 O O . PRO B 1 219 ? -16.531 31.047 19.578 1 37.22 219 PRO B O 1
ATOM 3828 N N . ASP B 1 220 ? -18.203 32.5 20.062 1 39.31 220 ASP B N 1
ATOM 3829 C CA . ASP B 1 220 ? -18.672 33.094 18.812 1 39.31 220 ASP B CA 1
ATOM 3830 C C . ASP B 1 220 ? -17.5 33.719 18.047 1 39.31 220 ASP B C 1
ATOM 3832 O O . ASP B 1 220 ? -16.625 34.344 18.625 1 39.31 220 ASP B O 1
ATOM 3836 N N . GLY B 1 221 ? -17 33.406 16.656 1 39.5 221 GLY B N 1
ATOM 3837 C CA . GLY B 1 221 ? -15.914 33.812 15.781 1 39.5 221 GLY B CA 1
ATOM 3838 C C . GLY B 1 221 ? -14.922 32.719 15.5 1 39.5 221 GLY B C 1
ATOM 3839 O O . GLY B 1 221 ? -13.961 32.906 14.742 1 39.5 221 GLY B O 1
ATOM 3840 N N . HIS B 1 222 ? -14.938 31.734 16.281 1 35.62 222 HIS B N 1
ATOM 3841 C CA . HIS B 1 222 ? -13.93 30.703 16.078 1 35.62 222 HIS B CA 1
ATOM 3842 C C . HIS B 1 222 ? -14.5 29.531 15.289 1 35.62 222 HIS B C 1
ATOM 3844 O O . HIS B 1 222 ? -14.086 28.375 15.492 1 35.62 222 HIS B O 1
ATOM 3850 N N . GLU B 1 223 ? -15.539 29.766 14.461 1 38.84 223 GLU B N 1
ATOM 3851 C CA . GLU B 1 223 ? -16.188 28.797 13.594 1 38.84 223 GLU B CA 1
ATOM 3852 C C . GLU B 1 223 ? -15.18 28 12.789 1 38.84 223 GLU B C 1
ATOM 3854 O O . GLU B 1 223 ? -15.344 26.797 12.594 1 38.84 223 GLU B O 1
ATOM 3859 N N . ALA B 1 224 ? -14.172 28.641 12.352 1 37.03 224 ALA B N 1
ATOM 3860 C CA . ALA B 1 224 ? -13.156 27.953 11.57 1 37.03 224 ALA B CA 1
ATOM 3861 C C . ALA B 1 224 ? -12.438 26.891 12.406 1 37.03 224 ALA B C 1
ATOM 3863 O O . ALA B 1 224 ? -12.18 25.781 11.938 1 37.03 224 ALA B O 1
ATOM 3864 N N . LYS B 1 225 ? -12.086 27.281 13.625 1 37.94 225 LYS B N 1
ATOM 3865 C CA . LYS B 1 225 ? -11.414 26.328 14.5 1 37.94 225 LYS B CA 1
ATOM 3866 C C . LYS B 1 225 ? -12.328 25.156 14.844 1 37.94 225 LYS B C 1
ATOM 3868 O O . LYS B 1 225 ? -11.875 24.016 14.914 1 37.94 225 LYS B O 1
ATOM 3873 N N . ARG B 1 226 ? -13.641 25.484 15.023 1 40.28 226 ARG B N 1
ATOM 3874 C CA . ARG B 1 226 ? -14.609 24.422 15.242 1 40.28 226 ARG B CA 1
ATOM 3875 C C . ARG B 1 226 ? -14.68 23.484 14.039 1 40.28 226 ARG B C 1
ATOM 3877 O O . ARG B 1 226 ? -14.742 22.266 14.195 1 40.28 226 ARG B O 1
ATOM 3884 N N . SER B 1 227 ? -14.672 24.094 12.938 1 37.25 227 SER B N 1
ATOM 3885 C CA . SER B 1 227 ? -14.727 23.281 11.727 1 37.25 227 SER B CA 1
ATOM 3886 C C . SER B 1 227 ? -13.477 22.422 11.578 1 37.25 227 SER B C 1
ATOM 3888 O O . SER B 1 227 ? -13.562 21.266 11.172 1 37.25 227 SER B O 1
ATOM 3890 N N . TYR B 1 228 ? -12.391 23.031 11.852 1 36.19 228 TYR B N 1
ATOM 3891 C CA . TYR B 1 228 ? -11.164 22.25 11.742 1 36.19 228 TYR B CA 1
ATOM 3892 C C . TYR B 1 228 ? -11.148 21.109 12.766 1 36.19 228 TYR B C 1
ATOM 3894 O O . TYR B 1 228 ? -10.797 19.984 12.438 1 36.19 228 TYR B O 1
ATOM 3902 N N . TYR B 1 229 ? -11.367 21.484 14.016 1 39.38 229 TYR B N 1
ATOM 3903 C CA . TYR B 1 229 ? -11.398 20.438 15.031 1 39.38 229 TYR B CA 1
ATOM 3904 C C . TYR B 1 229 ? -12.477 19.406 14.727 1 39.38 229 TYR B C 1
ATOM 3906 O O . TYR B 1 229 ? -12.258 18.203 14.883 1 39.38 229 TYR B O 1
ATOM 3914 N N . LEU B 1 230 ? -13.648 19.938 14.398 1 40.44 230 LEU B N 1
ATOM 3915 C CA . LEU B 1 230 ? -14.672 18.969 14.016 1 40.44 230 LEU B CA 1
ATOM 3916 C C . LEU B 1 230 ? -14.227 18.156 12.797 1 40.44 230 LEU B C 1
ATOM 3918 O O . LEU B 1 230 ? -14.5 16.969 12.719 1 40.44 230 LEU B O 1
ATOM 3922 N N . GLY B 1 231 ? -13.602 18.844 11.938 1 38.53 231 GLY B N 1
ATOM 3923 C CA . GLY B 1 231 ? -13.055 18.109 10.812 1 38.53 231 GLY B CA 1
ATOM 3924 C C . GLY B 1 231 ? -11.992 17.094 11.211 1 38.53 231 GLY B C 1
ATOM 3925 O O . GLY B 1 231 ? -11.984 15.969 10.719 1 38.53 231 GLY B O 1
ATOM 3926 N N . PHE B 1 232 ? -11.062 17.625 12 1 38.34 232 PHE B N 1
ATOM 3927 C CA . PHE B 1 232 ? -10.062 16.703 12.508 1 38.34 232 PHE B CA 1
ATOM 3928 C C . PHE B 1 232 ? -10.719 15.609 13.352 1 38.34 232 PHE B C 1
ATOM 3930 O O . PHE B 1 232 ? -10.367 14.438 13.234 1 38.34 232 PHE B O 1
ATOM 3937 N N . ARG B 1 233 ? -11.531 16.031 14.281 1 39.06 233 ARG B N 1
ATOM 3938 C CA . ARG B 1 233 ? -12.266 15.062 15.086 1 39.06 233 ARG B CA 1
ATOM 3939 C C . ARG B 1 233 ? -13.125 14.156 14.211 1 39.06 233 ARG B C 1
ATOM 3941 O O . ARG B 1 233 ? -13.234 12.961 14.469 1 39.06 233 ARG B O 1
ATOM 3948 N N . GLN B 1 234 ? -13.836 14.859 13.375 1 37.06 234 GLN B N 1
ATOM 3949 C CA . GLN B 1 234 ? -14.586 14.07 12.406 1 37.06 234 GLN B CA 1
ATOM 3950 C C . GLN B 1 234 ? -13.656 13.18 11.578 1 37.06 234 GLN B C 1
ATOM 3952 O O . GLN B 1 234 ? -13.984 12.031 11.289 1 37.06 234 GLN B O 1
ATOM 3957 N N . ALA B 1 235 ? -12.594 13.727 11.188 1 36.88 235 ALA B N 1
ATOM 3958 C CA . ALA B 1 235 ? -11.602 12.891 10.531 1 36.88 235 ALA B CA 1
ATOM 3959 C C . ALA B 1 235 ? -11.055 11.828 11.484 1 36.88 235 ALA B C 1
ATOM 3961 O O . ALA B 1 235 ? -10.805 10.695 11.086 1 36.88 235 ALA B O 1
ATOM 3962 N N . GLN B 1 236 ? -10.695 12.273 12.734 1 38.06 236 GLN B N 1
ATOM 3963 C CA . GLN B 1 236 ? -10.234 11.32 13.734 1 38.06 236 GLN B CA 1
ATOM 3964 C C . GLN B 1 236 ? -11.359 10.391 14.18 1 38.06 236 GLN B C 1
ATOM 3966 O O . GLN B 1 236 ? -11.117 9.227 14.5 1 38.06 236 GLN B O 1
ATOM 3971 N N . SER B 1 237 ? -12.461 11.008 14.609 1 37.03 237 SER B N 1
ATOM 3972 C CA . SER B 1 237 ? -13.578 10.211 15.094 1 37.03 237 SER B CA 1
ATOM 3973 C C . SER B 1 237 ? -14.148 9.32 13.992 1 37.03 237 SER B C 1
ATOM 3975 O O . SER B 1 237 ? -14.672 8.242 14.266 1 37.03 237 SER B O 1
ATOM 3977 N N . GLU B 1 238 ? -14.25 9.992 12.789 1 39.66 238 GLU B N 1
ATOM 3978 C CA . GLU B 1 238 ? -14.789 9.133 11.742 1 39.66 238 GLU B CA 1
ATOM 3979 C C . GLU B 1 238 ? -13.734 8.148 11.242 1 39.66 238 GLU B C 1
ATOM 3981 O O . GLU B 1 238 ? -12.586 8.539 11 1 39.66 238 GLU B O 1
ATOM 3986 N N . ALA B 1 239 ? -13.758 7.031 11.781 1 44.22 239 ALA B N 1
ATOM 3987 C CA . ALA B 1 239 ? -13 5.828 11.438 1 44.22 239 ALA B CA 1
ATOM 3988 C C . ALA B 1 239 ? -12.469 5.906 10.016 1 44.22 239 ALA B C 1
ATOM 3990 O O . ALA B 1 239 ? -13.102 5.414 9.078 1 44.22 239 ALA B O 1
ATOM 3991 N N . ARG B 1 240 ? -11.758 7.164 9.805 1 51.19 240 ARG B N 1
ATOM 3992 C CA . ARG B 1 240 ? -11.203 7.199 8.461 1 51.19 240 ARG B CA 1
ATOM 3993 C C . ARG B 1 240 ? -9.906 6.406 8.375 1 51.19 240 ARG B C 1
ATOM 3995 O O . ARG B 1 240 ? -9.008 6.582 9.203 1 51.19 240 ARG B O 1
ATOM 4002 N N . PRO B 1 241 ? -10 5.488 7.617 1 52.38 241 PRO B N 1
ATOM 4003 C CA . PRO B 1 241 ? -8.758 4.727 7.469 1 52.38 241 PRO B CA 1
ATOM 4004 C C . PRO B 1 241 ? -7.598 5.582 6.969 1 52.38 241 PRO B C 1
ATOM 4006 O O . PRO B 1 241 ? -7.793 6.457 6.117 1 52.38 241 PRO B O 1
ATOM 4009 N N . ASN B 1 242 ? -6.582 5.738 7.777 1 59.53 242 ASN B N 1
ATOM 4010 C CA . ASN B 1 242 ? -5.348 6.422 7.414 1 59.53 242 ASN B CA 1
ATOM 4011 C C . ASN B 1 242 ? -4.191 5.438 7.238 1 59.53 242 ASN B C 1
ATOM 4013 O O . ASN B 1 242 ? -4.305 4.27 7.621 1 59.53 242 ASN B O 1
ATOM 4017 N N . ILE B 1 243 ? -3.26 5.875 6.414 1 61.56 243 ILE B N 1
ATOM 4018 C CA . ILE B 1 243 ? -2.02 5.129 6.238 1 61.56 243 ILE B CA 1
ATOM 4019 C C . ILE B 1 243 ? -0.852 5.922 6.82 1 61.56 243 ILE B C 1
ATOM 4021 O O . ILE B 1 243 ? -0.693 7.109 6.527 1 61.56 243 ILE B O 1
ATOM 4025 N N . VAL B 1 244 ? -0.248 5.355 7.797 1 57.12 244 VAL B N 1
ATOM 4026 C CA . VAL B 1 244 ? 0.999 5.906 8.32 1 57.12 244 VAL B CA 1
ATOM 4027 C C . VAL B 1 244 ? 2.188 5.246 7.625 1 57.12 244 VAL B C 1
ATOM 4029 O O . VAL B 1 244 ? 2.25 4.02 7.523 1 57.12 244 VAL B O 1
ATOM 4032 N N . ILE B 1 245 ? 2.969 6.109 7.055 1 59.06 245 ILE B N 1
ATOM 4033 C CA . ILE B 1 245 ? 4.141 5.609 6.348 1 59.06 245 ILE B CA 1
ATOM 4034 C C . ILE B 1 245 ? 5.406 6.242 6.926 1 59.06 245 ILE B C 1
ATOM 4036 O O . ILE B 1 245 ? 5.434 7.445 7.203 1 59.06 245 ILE B O 1
ATOM 4040 N N . SER B 1 246 ? 6.316 5.5 7.355 1 48.03 246 SER B N 1
ATOM 4041 C CA . SER B 1 246 ? 7.648 5.949 7.754 1 48.03 246 SER B CA 1
ATOM 4042 C C . SER B 1 246 ? 8.703 5.504 6.754 1 48.03 246 SER B C 1
ATOM 4044 O O . SER B 1 246 ? 8.727 4.344 6.336 1 48.03 246 SER B O 1
ATOM 4046 N N . LEU B 1 247 ? 9.508 6.488 6.375 1 59.22 247 LEU B N 1
ATOM 4047 C CA . LEU B 1 247 ? 10.516 6.215 5.359 1 59.22 247 LEU B CA 1
ATOM 4048 C C . LEU B 1 247 ? 11.883 6.742 5.793 1 59.22 247 LEU B C 1
ATOM 4050 O O . LEU B 1 247 ? 11.961 7.715 6.551 1 59.22 247 LEU B O 1
ATOM 4054 N N . LEU B 1 248 ? 12.938 6.016 5.383 1 48.69 248 LEU B N 1
ATOM 4055 C CA . LEU B 1 248 ? 14.32 6.398 5.625 1 48.69 248 LEU B CA 1
ATOM 4056 C C . LEU B 1 248 ? 15.008 6.82 4.324 1 48.69 248 LEU B C 1
ATOM 4058 O O . LEU B 1 248 ? 14.836 6.168 3.293 1 48.69 248 LEU B O 1
ATOM 4062 N N . LYS B 1 249 ? 15.531 8.062 4.418 1 55.97 249 LYS B N 1
ATOM 4063 C CA . LYS B 1 249 ? 16.375 8.484 3.299 1 55.97 249 LYS B CA 1
ATOM 4064 C C . LYS B 1 249 ? 17.641 7.648 3.211 1 55.97 249 LYS B C 1
ATOM 4066 O O . LYS B 1 249 ? 18.391 7.543 4.184 1 55.97 249 LYS B O 1
ATOM 4071 N N . LEU B 1 250 ? 17.781 6.871 2.104 1 61.12 250 LEU B N 1
ATOM 4072 C CA . LEU B 1 250 ? 18.969 6.066 1.887 1 61.12 250 LEU B CA 1
ATOM 4073 C C . LEU B 1 250 ? 20.188 6.949 1.622 1 61.12 250 LEU B C 1
ATOM 4075 O O . LEU B 1 250 ? 20.047 8.07 1.131 1 61.12 250 LEU B O 1
ATOM 4079 N N . ASN B 1 251 ? 21.422 6.648 2.143 1 56.94 251 ASN B N 1
ATOM 4080 C CA . ASN B 1 251 ? 22.688 7.359 1.953 1 56.94 251 ASN B CA 1
ATOM 4081 C C . ASN B 1 251 ? 23.031 7.488 0.474 1 56.94 251 ASN B C 1
ATOM 4083 O O . ASN B 1 251 ? 22.656 6.637 -0.334 1 56.94 251 ASN B O 1
#